Protein AF-A0A959C4T0-F1 (afdb_monomer)

pLDDT: mean 91.96, std 9.19, range [40.38, 98.38]

Foldseek 3Di:
DWDDDPVPPDIDFFDDPQDEQDDQADCCQACNPNHVVHDLVVSQVVSWDQTPVGKIKGWYKFQDLDWAQPVCLVVQNCFVPPDPDARDGPRALHIDTDIFIGDFQLVVQPNSDHLVPAPFLQRQSQKDFAKDFDWFAPDWDQDPVRDIDGDHDTFTQAMAAFPCCLPFQNDPVCSRVQRRDAQLCVVVVCVPRVLSQLAPPNLQCQDPVHNVVVHVLLVLQHAFCQFQHNAGSHAQAQGCLVCPPPPLCPQFPCDCVNLNCQQNVDGRRNRSPFRCQQFKFDQHQGFLQAFCQPVLLPSRRQAARQAHQGDSSIGRTQMASSNQDAADPPPPQAFLLAVLSQLVCCCPPPVRRHDSYYDRGHRSRDPRNHHDSQRPSVLNSSLSSSPSRCVRSNRAHPPDHRPPDPGSCDPSVVSSVVSHSSIRGHPDAFDPDPVRGHHRDHCPDPSVDDPDPPPPPPPPPPPPDDPDPDDPFQKDWDWPPAADAFKIKIKMFGPAWFWKWKWKAFPVRHTDDIQDTGTDGGGIDMTMDTHNPPDFHWMKIFMDGNNHTRDIDIGGHDD

Nearest PDB structures (foldseek):
  2xwx-assembly1_B  TM=6.396E-01  e=2.004E-04  Vibrio cholerae
  6oe6-assembly1_A  TM=6.712E-01  e=7.344E-04  Leptospira interrogans serovar Copenhageni str. Fiocruz L1-130
  8gum-assembly1_A  TM=6.961E-01  e=3.214E-03  Vibrio campbellii ATCC BAA-1116
  3idu-assembly1_A  TM=6.051E-01  e=9.302E-03  Pyrococcus furiosus
  3idu-assembly2_B  TM=5.928E-01  e=1.326E-02  Pyrococcus furiosus

Secondary structure (DSSP, 8-state):
-EE-SSSSS--EES-SS---PPP---HHHHTSTTTT-S-HHHHHHHT-EE-TTS-EEEEEEEE------HHHHTTTT--S--TTPPP--SSTT-EEEEEEEE--HHHHSTT---GGGSSSTT-GGGEEEE-EEEEEEEEEEE-TTS-EEEEEEEEEEEEESSTTHHHHTS-GGGHHHHHHS-GGGTGGGHHHHHHHHHS-GGGGGG-TTTTTTT-GGGTT----SSBTTTB--STTS-GGGGGTT-GGGTTSTT-HHHHTTSSS-STT-GGGGTHHIIIII---SSTTSSBSTTSTT-TTS--B-------TT-SS-EEEETTSPPPPTT-TT--TTHHHHHHHHHHH-TTTTT--S----TTTTSTTSS--TT--HHHHHHHHHHTHHHHHTT---TT--TTTSS-S--HHHHHHHH---S--S-SSPPPSSTT-SPPPPPTTSTTS--------S------SS-SSS-PPPSEEEEEESSSBSSEEEEEEEESS-EEEEEEEEETT--EEEEEEEEEE-SEEEEEEEE-TTSPSEEEEEEEEETTEEEEEEEEEE--

Radius of gyration: 38.74 Å; Cα contacts (8 Å, |Δi|>4): 1160; chains: 1; bounding box: 127×54×65 Å

Mean predicted aligned error: 11.65 Å

Sequence (559 aa):
LEKSTDGGQTFKTVVMNGMVPPNNIGPRSINGAAGLNTTYDALMTNAIMTATDGEMVFCGPSDDPFFVDLGGVFDLGDMPRQNGKAPRDGVACLNVSTIALQIPVSMLQKDGKSADQASSILDPDFVIGVWASASRQQIRTLDPAGSESYSGDWVQISRLGMPLTNEAVIPIGAKDFWNATTPYQDLQNLATFGNYFYNPELALYMDDSQFGAAVPALAPLRIQSKSLGVFDFRNGKDGLYILKGNTALAGTALDDAVFGTLLLPGPGSPRSVDLWPIFHTGVPNLRPYQLATGKNGDPLAAGKPFINNFLPNGGDMLRLNMAVPPTPRNDPNFSPLGIISTAVLGLTDPAYNTTADLQFIPNMDGFPNGRRLEDDVTRIELQAVSGVALAAIGLWYDDYMPGSSSSPVTPALINVLSYDTGIGANDTTFKVAFPYVQTPWSGTGICSGEKKDYTQPEILPPTTTGVTGLNAPEVFAVNFPNPFTDATTLKYRLRSKGQVAIMVFDGNGKYLETIFNETLPEGEYQTAWKAAGLPAGTYYATITLGGSVRQTLRMTKSN

Structure (mmCIF, N/CA/C/O backbone):
data_AF-A0A959C4T0-F1
#
_entry.id   AF-A0A959C4T0-F1
#
loop_
_atom_site.group_PDB
_atom_site.id
_atom_site.type_symbol
_atom_site.label_atom_id
_atom_site.label_alt_id
_atom_site.label_comp_id
_atom_site.label_asym_id
_atom_site.label_entity_id
_atom_site.label_seq_id
_atom_site.pdbx_PDB_ins_code
_atom_site.Cartn_x
_atom_site.Cartn_y
_atom_site.Cartn_z
_atom_site.occupancy
_atom_site.B_iso_or_equiv
_atom_site.auth_seq_id
_atom_site.auth_comp_id
_atom_site.auth_asym_id
_atom_site.auth_atom_id
_atom_site.pdbx_PDB_model_num
ATOM 1 N N . LEU A 1 1 ? -6.016 -11.081 24.723 1.00 90.81 1 LEU A N 1
ATOM 2 C CA . LEU A 1 1 ? -4.987 -11.260 23.677 1.00 90.81 1 LEU A CA 1
ATOM 3 C C . LEU A 1 1 ? -4.310 -12.596 23.908 1.00 90.81 1 LEU A C 1
ATOM 5 O 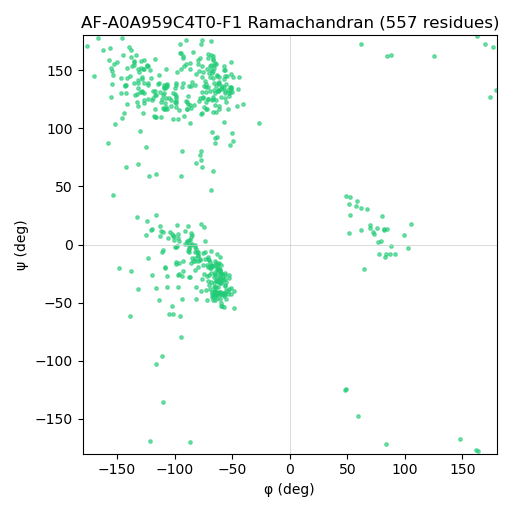O . LEU A 1 1 ? -3.895 -12.869 25.034 1.00 90.81 1 LEU A O 1
ATOM 9 N N . GLU A 1 2 ? -4.215 -13.405 22.864 1.00 93.75 2 GLU A N 1
ATOM 10 C CA . GLU A 1 2 ? -3.513 -14.685 22.883 1.00 93.75 2 GLU A CA 1
ATOM 11 C C . GLU A 1 2 ? -2.409 -14.670 21.831 1.00 93.75 2 GLU A C 1
ATOM 13 O O . GLU A 1 2 ? -2.518 -13.969 20.826 1.00 93.75 2 GLU A O 1
ATOM 18 N N . LYS A 1 3 ? -1.340 -15.419 22.086 1.00 93.44 3 LYS A N 1
ATOM 19 C CA . LYS A 1 3 ? -0.175 -15.523 21.211 1.00 93.44 3 LYS A CA 1
ATOM 20 C C . LYS A 1 3 ? 0.139 -16.989 20.942 1.00 93.44 3 LYS A C 1
ATOM 22 O O . LYS A 1 3 ? 0.053 -17.809 21.855 1.00 93.44 3 LYS A O 1
ATOM 27 N N . SER A 1 4 ? 0.553 -17.283 19.715 1.00 93.38 4 SER A N 1
ATOM 28 C CA . SER A 1 4 ? 1.122 -18.567 19.309 1.00 93.38 4 SER A CA 1
ATOM 29 C C . SER A 1 4 ? 2.471 -18.336 18.630 1.00 93.38 4 SER A C 1
ATOM 31 O O . SER A 1 4 ? 2.620 -17.396 17.852 1.00 93.38 4 SER A O 1
ATOM 33 N N . THR A 1 5 ? 3.447 -19.193 18.924 1.00 91.38 5 THR A N 1
ATOM 34 C CA . THR A 1 5 ? 4.785 -19.186 18.303 1.00 91.38 5 THR A CA 1
ATOM 35 C C . THR A 1 5 ? 5.145 -20.538 17.679 1.00 91.38 5 THR A C 1
ATOM 37 O O . THR A 1 5 ? 6.282 -20.749 17.275 1.00 91.38 5 THR A O 1
ATOM 40 N N . ASP A 1 6 ? 4.192 -21.472 17.612 1.00 90.12 6 ASP A N 1
ATOM 41 C CA . ASP A 1 6 ? 4.363 -22.840 17.101 1.00 90.12 6 ASP A CA 1
ATOM 42 C C . ASP A 1 6 ? 3.524 -23.104 15.838 1.00 90.12 6 ASP A C 1
ATOM 44 O O . ASP A 1 6 ? 3.159 -24.243 15.538 1.00 90.12 6 ASP A O 1
ATOM 48 N N . GLY A 1 7 ? 3.221 -22.033 15.098 1.00 86.19 7 GLY A N 1
ATOM 49 C CA . GLY A 1 7 ? 2.419 -22.084 13.876 1.00 86.19 7 GLY A CA 1
ATOM 50 C C . GLY A 1 7 ? 0.911 -22.156 14.123 1.00 86.19 7 GLY A C 1
ATOM 51 O O . GLY A 1 7 ? 0.190 -22.658 13.267 1.00 86.19 7 GLY A O 1
ATOM 52 N N . GLY A 1 8 ? 0.426 -21.679 15.274 1.00 88.81 8 GLY A N 1
ATOM 53 C CA . GLY A 1 8 ? -0.999 -21.684 15.615 1.00 88.81 8 GLY A CA 1
ATOM 54 C C . GLY A 1 8 ? -1.490 -22.996 16.226 1.00 88.81 8 GLY A C 1
ATOM 55 O O . GLY A 1 8 ? -2.699 -23.198 16.309 1.00 88.81 8 GLY A O 1
ATOM 56 N N . GLN A 1 9 ? -0.592 -23.896 16.644 1.00 90.38 9 GLN A N 1
ATOM 57 C CA . GLN A 1 9 ? -0.982 -25.170 17.258 1.00 90.38 9 GLN A CA 1
ATOM 58 C C . GLN A 1 9 ? -1.421 -24.977 18.708 1.00 90.38 9 GLN A C 1
ATOM 60 O O . GLN A 1 9 ? -2.396 -25.586 19.150 1.00 90.38 9 GLN A O 1
ATOM 65 N N . THR A 1 10 ? -0.724 -24.112 19.445 1.00 94.62 10 THR A N 1
ATOM 66 C CA . THR A 1 10 ? -1.100 -23.734 20.806 1.00 94.62 10 THR A CA 1
ATOM 67 C C . THR A 1 10 ? -1.148 -22.221 20.963 1.00 94.62 10 THR A C 1
ATOM 69 O O . THR A 1 10 ? -0.352 -21.483 20.382 1.00 94.62 10 THR A O 1
ATOM 72 N N . PHE A 1 11 ? -2.107 -21.758 21.765 1.00 95.31 11 PHE A N 1
ATOM 73 C CA . PHE A 1 11 ? -2.295 -20.351 22.094 1.00 95.31 11 PHE A CA 1
ATOM 74 C C . PHE A 1 11 ? -2.142 -20.148 23.599 1.00 95.31 11 PHE A C 1
ATOM 76 O O . PHE A 1 11 ? -2.723 -20.870 24.409 1.00 95.31 11 PHE A O 1
ATOM 83 N N . LYS A 1 12 ? -1.352 -19.143 23.974 1.00 94.62 12 LYS A N 1
ATOM 84 C CA . LYS A 1 12 ? -1.164 -18.694 25.353 1.00 94.62 12 LYS A CA 1
ATOM 85 C C . LYS A 1 12 ? -1.825 -17.335 25.519 1.00 94.62 12 LYS A C 1
ATOM 87 O O . LYS A 1 12 ? -1.523 -16.406 24.771 1.00 94.62 12 LYS A O 1
ATOM 92 N N . THR A 1 13 ? -2.674 -17.178 26.529 1.00 95.75 13 THR A N 1
ATOM 93 C CA . THR A 1 13 ? -3.166 -15.855 26.927 1.00 95.75 13 THR A CA 1
ATOM 94 C C . THR A 1 13 ? -2.009 -14.999 27.443 1.00 95.75 13 THR A C 1
ATOM 96 O O . THR A 1 13 ? -1.355 -15.356 28.420 1.00 95.75 13 THR A O 1
ATOM 99 N N . VAL A 1 14 ? -1.765 -13.864 26.784 1.00 94.81 14 VAL A N 1
ATOM 100 C CA . VAL A 1 14 ? -0.700 -12.905 27.143 1.00 94.81 14 VAL A CA 1
ATOM 101 C C . VAL A 1 14 ? -1.246 -11.612 27.752 1.00 94.81 14 VAL A C 1
ATOM 103 O O . VAL A 1 14 ? -0.526 -10.911 28.456 1.00 94.81 14 VAL A O 1
ATOM 106 N N . VAL A 1 15 ? -2.531 -11.317 27.524 1.00 94.88 15 VAL A N 1
ATOM 107 C CA . VAL A 1 15 ? -3.291 -10.269 28.222 1.00 94.88 15 VAL A CA 1
ATOM 108 C C . VAL A 1 15 ? -4.705 -10.791 28.467 1.00 94.88 15 VAL A C 1
ATOM 110 O O . VAL A 1 15 ? -5.421 -11.108 27.510 1.00 94.88 15 VAL A O 1
ATOM 113 N N . MET A 1 16 ? -5.114 -10.849 29.735 1.00 94.12 16 MET A N 1
ATOM 114 C CA . MET A 1 16 ? -6.459 -11.233 30.175 1.00 94.12 16 MET A CA 1
ATOM 115 C C . MET A 1 16 ? -7.142 -10.031 30.833 1.00 94.12 16 MET A C 1
ATOM 117 O O . MET A 1 16 ? -6.499 -9.324 31.602 1.00 94.12 16 MET A O 1
ATOM 121 N N . ASN A 1 17 ? -8.431 -9.806 30.547 1.00 93.00 17 ASN A N 1
ATOM 122 C CA . ASN A 1 17 ? -9.209 -8.673 31.078 1.00 93.00 17 ASN A CA 1
ATOM 123 C C . ASN A 1 17 ? -8.529 -7.309 30.855 1.00 93.00 17 ASN A C 1
ATOM 125 O O . ASN A 1 17 ? -8.498 -6.464 31.748 1.00 93.00 17 ASN A O 1
ATOM 129 N N . GLY A 1 18 ? -7.942 -7.126 29.669 1.00 92.00 18 GLY A N 1
ATOM 130 C CA . GLY A 1 18 ? -7.203 -5.914 29.345 1.00 92.00 18 GLY A CA 1
ATOM 131 C C . GLY A 1 18 ? -8.085 -4.664 29.350 1.00 92.00 18 GLY A C 1
ATOM 132 O O . GLY A 1 18 ? -9.260 -4.727 28.985 1.00 92.00 18 GLY A O 1
ATOM 133 N N . MET A 1 19 ? -7.519 -3.529 29.763 1.00 94.75 19 MET A N 1
ATOM 134 C CA . MET A 1 19 ? -8.247 -2.266 29.797 1.00 94.75 19 MET A CA 1
ATOM 135 C C . MET A 1 19 ? -8.425 -1.701 28.386 1.00 94.75 19 MET A C 1
ATOM 137 O O . MET A 1 19 ? -7.486 -1.672 27.596 1.00 94.75 19 MET A O 1
ATOM 141 N N . VAL A 1 20 ? -9.632 -1.215 28.105 1.00 96.25 20 VAL A N 1
ATOM 142 C CA . VAL A 1 20 ? -9.983 -0.501 26.875 1.00 96.25 20 VAL A CA 1
ATOM 143 C C . VAL A 1 20 ? -10.544 0.859 27.290 1.00 96.25 20 VAL A C 1
ATOM 145 O O . VAL A 1 20 ? -11.465 0.892 28.115 1.00 96.25 20 VAL A O 1
ATOM 148 N N . PRO A 1 21 ? -10.006 1.988 26.793 1.00 96.62 21 PRO A N 1
ATOM 149 C CA . PRO A 1 21 ? -10.531 3.293 27.151 1.00 96.62 21 PRO A CA 1
ATOM 150 C C . PRO A 1 21 ? -11.942 3.471 26.564 1.00 96.62 21 PRO A C 1
ATOM 152 O O . PRO A 1 21 ? -12.245 2.940 25.493 1.00 96.62 21 PRO A O 1
ATOM 155 N N . PRO A 1 22 ? -12.830 4.214 27.245 1.00 95.44 22 PRO A N 1
ATOM 156 C CA . PRO A 1 22 ? -14.180 4.462 26.751 1.00 95.44 22 PRO A CA 1
ATOM 157 C C . PRO A 1 22 ? -14.152 5.362 25.511 1.00 95.44 22 PRO A C 1
ATOM 159 O O . PRO A 1 22 ? -13.188 6.089 25.285 1.00 95.44 22 PRO A O 1
ATOM 162 N N . ASN A 1 23 ? -15.240 5.395 24.744 1.00 94.94 23 ASN A N 1
ATOM 163 C CA . ASN A 1 23 ? -15.378 6.327 23.621 1.00 94.94 23 ASN A CA 1
ATOM 164 C C . ASN A 1 23 ? -15.221 7.790 24.076 1.00 94.94 23 ASN A C 1
ATOM 166 O O . ASN A 1 23 ? -15.708 8.179 25.144 1.00 94.94 23 ASN A O 1
ATOM 170 N N . ASN A 1 24 ? -14.578 8.623 23.252 1.00 95.25 24 ASN A N 1
ATOM 171 C CA . ASN A 1 24 ? -14.404 10.047 23.537 1.00 95.25 24 ASN A CA 1
ATOM 172 C C . ASN A 1 24 ? -15.701 10.821 23.260 1.00 95.25 24 ASN A C 1
ATOM 174 O O . ASN A 1 24 ? -15.876 11.414 22.203 1.00 95.25 24 ASN A O 1
ATOM 178 N N . ILE A 1 25 ? -16.652 10.781 24.195 1.00 93.19 25 ILE A N 1
ATOM 179 C CA . ILE A 1 25 ? -17.955 11.435 23.999 1.00 93.19 25 ILE A CA 1
ATOM 180 C C . ILE A 1 25 ? -17.829 12.962 24.065 1.00 93.19 25 ILE A C 1
ATOM 182 O O . ILE A 1 25 ? -18.360 13.652 23.202 1.00 93.19 25 ILE A O 1
ATOM 186 N N . GLY A 1 26 ? -17.135 13.496 25.073 1.00 92.31 26 GLY A N 1
ATOM 187 C CA . GLY A 1 26 ? -16.885 14.931 25.189 1.00 92.31 26 GLY A CA 1
ATOM 188 C C . GLY A 1 26 ? -16.443 15.395 26.581 1.00 92.31 26 GLY A C 1
ATOM 189 O O . GLY A 1 26 ? -16.367 14.599 27.524 1.00 92.31 26 GLY A O 1
ATOM 190 N N . PRO A 1 27 ? -16.181 16.705 26.756 1.00 92.19 27 PRO A N 1
ATOM 191 C CA . PRO A 1 27 ? -15.528 17.224 27.956 1.00 92.19 27 PRO A CA 1
ATOM 192 C C . PRO A 1 27 ? -16.284 16.973 29.262 1.00 92.19 27 PRO A C 1
ATOM 194 O O . PRO A 1 27 ? -15.663 16.794 30.302 1.00 92.19 27 PRO A O 1
ATOM 197 N N . ARG A 1 28 ? -17.622 16.916 29.242 1.00 94.19 28 ARG A N 1
ATOM 198 C CA . ARG A 1 28 ? -18.416 16.674 30.462 1.00 94.19 28 ARG A CA 1
ATOM 199 C C . ARG A 1 28 ? -18.254 15.256 31.010 1.00 94.19 28 ARG A C 1
ATOM 201 O O . ARG A 1 28 ? -18.227 15.102 32.226 1.00 94.19 28 ARG A O 1
ATOM 208 N N . SER A 1 29 ? -18.173 14.251 30.137 1.00 94.38 29 SER A N 1
ATOM 209 C CA . SER A 1 29 ? -18.047 12.841 30.529 1.00 94.38 29 SER A CA 1
ATOM 210 C C . SER A 1 29 ? -16.596 12.418 30.746 1.00 94.38 29 SER A C 1
ATOM 212 O O . SER A 1 29 ? -16.350 11.509 31.532 1.00 94.38 29 SER A O 1
ATOM 214 N N . ILE A 1 30 ? -15.638 13.064 30.073 1.00 96.12 30 ILE A N 1
ATOM 215 C CA . ILE A 1 30 ? -14.211 12.737 30.190 1.00 96.12 30 ILE A CA 1
ATOM 216 C C . ILE A 1 30 ? -13.519 13.639 31.218 1.00 96.12 30 ILE A C 1
ATOM 218 O O . ILE A 1 30 ? -13.035 13.154 32.237 1.00 96.12 30 ILE A O 1
ATOM 222 N N . ASN A 1 31 ? -13.505 14.951 30.978 1.00 94.31 31 ASN A N 1
ATOM 223 C CA . ASN A 1 31 ? -12.723 15.910 31.766 1.00 94.31 31 ASN A CA 1
ATOM 224 C C . ASN A 1 31 ? -13.455 16.449 32.997 1.00 94.31 31 ASN A C 1
ATOM 226 O O . ASN A 1 31 ? -12.817 16.861 33.959 1.00 94.31 31 ASN A O 1
ATOM 230 N N . GLY A 1 32 ? -14.784 16.496 32.958 1.00 90.00 32 GLY A N 1
ATOM 231 C CA . GLY A 1 32 ? -15.593 17.082 34.018 1.00 90.00 32 GLY A CA 1
ATOM 232 C C . GLY A 1 32 ? -15.628 16.227 35.283 1.00 90.00 32 GLY A C 1
ATOM 233 O O . GLY A 1 32 ? -15.613 15.000 35.218 1.00 90.00 32 GLY A O 1
ATOM 234 N N . ALA A 1 33 ? -15.799 16.885 36.431 1.00 91.94 33 ALA A N 1
ATOM 235 C CA . ALA A 1 33 ? -15.965 16.231 37.733 1.00 91.94 33 ALA A CA 1
ATOM 236 C C . ALA A 1 33 ? -17.217 15.335 37.829 1.00 91.94 33 ALA A C 1
ATOM 238 O O . ALA A 1 33 ? -17.286 14.462 38.685 1.00 91.94 33 ALA A O 1
ATOM 239 N N . ALA A 1 34 ? -18.211 15.551 36.958 1.00 93.00 34 ALA A N 1
ATOM 240 C CA . ALA A 1 34 ? -19.380 14.676 36.835 1.00 93.00 34 ALA A CA 1
ATOM 241 C C . ALA A 1 34 ? -19.100 13.398 36.018 1.00 93.00 34 ALA A C 1
ATOM 243 O O . ALA A 1 34 ? -19.930 12.493 36.007 1.00 93.00 34 ALA A O 1
ATOM 244 N N . GLY A 1 35 ? -17.980 13.359 35.293 1.00 94.00 35 GLY A N 1
ATOM 245 C CA . GLY A 1 35 ? -17.531 12.239 34.476 1.00 94.00 35 GLY A CA 1
ATOM 246 C C . GLY A 1 35 ? -16.304 11.560 35.080 1.00 94.00 35 GLY A C 1
ATOM 247 O O . GLY A 1 35 ? -16.241 11.326 36.284 1.00 94.00 35 GLY A O 1
ATOM 248 N N . LEU A 1 36 ? -15.318 11.250 34.237 1.00 96.00 36 LEU A N 1
ATOM 249 C CA . LEU A 1 36 ? -14.087 10.556 34.638 1.00 96.00 36 LEU A CA 1
ATOM 250 C C . LEU A 1 36 ? -13.015 11.477 35.241 1.00 96.00 36 LEU A C 1
ATOM 252 O O . LEU A 1 36 ? -12.002 10.980 35.727 1.00 96.00 36 LEU A O 1
ATOM 256 N N . ASN A 1 37 ? -13.231 12.797 35.217 1.00 96.69 37 ASN A N 1
ATOM 257 C CA . ASN A 1 37 ? -12.348 13.812 35.793 1.00 96.69 37 ASN A CA 1
ATOM 258 C C . ASN A 1 37 ? -10.861 13.648 35.395 1.00 96.69 37 ASN A C 1
ATOM 260 O O . ASN A 1 37 ? -9.965 13.766 36.231 1.00 96.69 37 ASN A O 1
ATOM 264 N N . THR A 1 38 ? -10.598 13.330 34.122 1.00 97.00 38 THR A N 1
ATOM 265 C CA . THR A 1 38 ? -9.250 13.071 33.581 1.00 97.00 38 THR A CA 1
ATOM 266 C C . THR A 1 38 ? -9.119 13.548 32.126 1.00 97.00 38 THR A C 1
ATOM 268 O O . THR A 1 38 ? -10.077 14.051 31.542 1.00 97.00 38 THR A O 1
ATOM 271 N N . THR A 1 39 ? -7.942 13.435 31.509 1.00 96.62 39 THR A N 1
ATOM 272 C CA . THR A 1 39 ? -7.768 13.690 30.068 1.00 96.62 39 THR A CA 1
ATOM 273 C C . THR A 1 39 ? -7.934 12.409 29.260 1.00 96.62 39 THR A C 1
ATOM 275 O O . THR A 1 39 ? -7.688 11.308 29.756 1.00 96.62 39 THR A O 1
ATOM 278 N N . TYR A 1 40 ? -8.331 12.538 27.990 1.00 96.31 40 TYR A N 1
ATOM 279 C CA . TYR A 1 40 ? -8.415 11.366 27.121 1.00 96.31 40 TYR A CA 1
ATOM 280 C C . TYR A 1 40 ? -7.034 10.734 26.885 1.00 96.31 40 TYR A C 1
ATOM 282 O O . TYR A 1 40 ? -6.902 9.514 26.898 1.00 96.31 40 TYR A O 1
ATOM 290 N N . ASP A 1 41 ? -5.985 11.553 26.776 1.00 96.19 41 ASP A N 1
ATOM 291 C CA . ASP A 1 41 ? -4.604 11.064 26.709 1.00 96.19 41 ASP A CA 1
ATOM 292 C C . ASP A 1 41 ? -4.217 10.208 27.915 1.00 96.19 41 ASP A C 1
ATOM 294 O O . ASP A 1 41 ? -3.580 9.169 27.747 1.00 96.19 41 ASP A O 1
ATOM 298 N N . ALA A 1 42 ? -4.617 10.599 29.128 1.00 97.12 42 ALA A N 1
ATOM 299 C CA . ALA A 1 42 ? -4.370 9.794 30.318 1.00 97.12 42 ALA A CA 1
ATOM 300 C C . ALA A 1 42 ? -5.131 8.459 30.271 1.00 97.12 42 ALA A C 1
ATOM 302 O O . ALA A 1 42 ? -4.560 7.429 30.616 1.00 97.12 42 ALA A O 1
ATOM 303 N N . LEU A 1 43 ? -6.386 8.444 29.798 1.00 97.62 43 LEU A N 1
ATOM 304 C CA . LEU A 1 43 ? -7.149 7.200 29.605 1.00 97.62 43 LEU A CA 1
ATOM 305 C C . LEU A 1 43 ? -6.461 6.262 28.608 1.00 97.62 43 LEU A C 1
ATOM 307 O O . LEU A 1 43 ? -6.301 5.077 28.890 1.00 97.62 43 LEU A O 1
ATOM 311 N N . MET A 1 44 ? -6.027 6.803 27.470 1.00 97.50 44 MET A N 1
ATOM 312 C CA . MET A 1 44 ? -5.319 6.057 26.432 1.00 97.50 44 MET A CA 1
ATOM 313 C C . MET A 1 44 ? -3.975 5.518 26.938 1.00 97.50 44 MET A C 1
ATOM 315 O O . MET A 1 44 ? -3.661 4.356 26.709 1.00 97.50 44 MET A O 1
ATOM 319 N N . THR A 1 45 ? -3.217 6.331 27.679 1.00 97.00 45 THR A N 1
ATOM 320 C CA . THR A 1 45 ? -1.911 5.955 28.246 1.00 97.00 45 THR A CA 1
ATOM 321 C C . THR A 1 45 ? -2.058 4.871 29.307 1.00 97.00 45 THR A C 1
ATOM 323 O O . THR A 1 45 ? -1.329 3.886 29.287 1.00 97.00 45 THR A O 1
ATOM 326 N N . ASN A 1 46 ? -3.037 5.005 30.205 1.00 96.81 46 ASN A N 1
ATOM 327 C CA . ASN A 1 46 ? -3.295 4.006 31.238 1.00 96.81 46 ASN A CA 1
ATOM 328 C C . ASN A 1 46 ? -3.749 2.665 30.639 1.00 96.81 46 ASN A C 1
ATOM 330 O O . ASN A 1 46 ? -3.564 1.633 31.275 1.00 96.81 46 ASN A O 1
ATOM 334 N N . ALA A 1 47 ? -4.355 2.673 29.443 1.00 97.38 47 ALA A N 1
ATOM 335 C CA . ALA A 1 47 ? -4.793 1.470 28.734 1.00 97.38 47 ALA A CA 1
ATOM 336 C C . ALA A 1 47 ? -3.659 0.730 28.003 1.00 97.38 47 ALA A C 1
ATOM 338 O O . ALA A 1 47 ? -3.885 -0.365 27.489 1.00 97.38 47 ALA A O 1
ATOM 339 N N . ILE A 1 48 ? -2.447 1.293 27.965 1.00 97.88 48 ILE A N 1
ATOM 340 C CA . ILE A 1 48 ? -1.261 0.583 27.482 1.00 97.88 48 ILE A CA 1
ATOM 341 C C . ILE A 1 48 ? -0.882 -0.476 28.516 1.00 97.88 48 ILE A C 1
ATOM 343 O O . ILE A 1 48 ? -0.664 -0.180 29.689 1.00 97.88 48 ILE A O 1
ATOM 347 N N . MET A 1 49 ? -0.782 -1.722 28.068 1.00 96.94 49 MET A N 1
ATOM 348 C CA . MET A 1 49 ? -0.464 -2.868 28.911 1.00 96.94 49 MET A CA 1
ATOM 349 C C . MET A 1 49 ? 0.806 -3.553 28.430 1.00 96.94 49 MET A C 1
ATOM 351 O O . MET A 1 49 ? 1.024 -3.700 27.230 1.00 96.94 49 MET A O 1
ATOM 355 N N . THR A 1 50 ? 1.610 -4.037 29.372 1.00 96.69 50 THR A N 1
ATOM 356 C CA . THR A 1 50 ? 2.705 -4.965 29.081 1.00 96.69 50 THR A CA 1
ATOM 357 C C . THR A 1 50 ? 2.170 -6.394 29.139 1.00 96.69 50 THR A C 1
ATOM 359 O O . THR A 1 50 ? 1.631 -6.825 30.159 1.00 96.69 50 THR A O 1
ATOM 362 N N . ALA A 1 51 ? 2.290 -7.116 28.031 1.00 94.62 51 ALA A N 1
ATOM 363 C CA . ALA A 1 51 ? 1.971 -8.531 27.927 1.00 94.62 51 ALA A CA 1
ATOM 364 C C . ALA A 1 51 ? 2.933 -9.380 28.775 1.00 94.62 51 ALA A C 1
ATOM 366 O O . ALA A 1 51 ? 4.024 -8.934 29.136 1.00 94.62 51 ALA A O 1
ATOM 367 N N . THR A 1 52 ? 2.555 -10.628 29.077 1.00 91.88 52 THR A N 1
ATOM 368 C CA . THR A 1 52 ? 3.361 -11.513 29.945 1.00 91.88 52 THR A CA 1
ATOM 369 C C . THR A 1 52 ? 4.793 -11.735 29.465 1.00 91.88 52 THR A C 1
ATOM 371 O O . THR A 1 52 ? 5.649 -12.065 30.282 1.00 91.88 52 THR A O 1
ATOM 374 N N . ASP A 1 53 ? 5.046 -11.581 28.164 1.00 89.00 53 ASP A N 1
ATOM 375 C CA . ASP A 1 53 ? 6.345 -11.858 27.555 1.00 89.00 53 ASP A CA 1
ATOM 376 C C . ASP A 1 53 ? 7.110 -10.562 27.200 1.00 89.00 53 ASP A C 1
ATOM 378 O O . ASP A 1 53 ? 8.215 -10.628 26.665 1.00 89.00 53 ASP A O 1
ATOM 382 N N . GLY A 1 54 ? 6.579 -9.389 27.577 1.00 91.75 54 GLY A N 1
ATOM 383 C CA . GLY A 1 54 ? 7.257 -8.090 27.491 1.00 91.75 54 GLY A CA 1
ATOM 384 C C . GLY A 1 54 ? 6.831 -7.188 26.327 1.00 91.75 54 GLY A C 1
ATOM 385 O O . GLY A 1 54 ? 7.307 -6.058 26.242 1.00 91.75 54 GLY A O 1
ATOM 386 N N . GLU A 1 55 ? 5.936 -7.636 25.446 1.00 95.31 55 GLU A N 1
ATOM 387 C CA . GLU A 1 55 ? 5.348 -6.792 24.399 1.00 95.31 55 GLU A CA 1
ATOM 388 C C . GLU A 1 55 ? 4.464 -5.697 25.010 1.00 95.31 55 GLU A C 1
ATOM 390 O O . GLU A 1 55 ? 3.832 -5.911 26.045 1.00 95.31 55 GLU A O 1
ATOM 395 N N . MET A 1 56 ? 4.357 -4.536 24.361 1.00 97.50 56 MET A N 1
ATOM 396 C CA . MET A 1 56 ? 3.350 -3.538 24.737 1.00 97.50 56 MET A CA 1
ATOM 397 C C . MET A 1 56 ? 2.139 -3.620 23.818 1.00 97.50 56 MET A C 1
ATOM 399 O O . MET A 1 56 ? 2.262 -3.800 22.607 1.00 97.50 56 MET A O 1
ATOM 403 N N . VAL A 1 57 ? 0.959 -3.494 24.413 1.00 97.56 57 VAL A N 1
ATOM 404 C CA . VAL A 1 57 ? -0.331 -3.667 23.753 1.00 97.56 57 VAL A CA 1
ATOM 405 C C . VAL A 1 57 ? -1.219 -2.489 24.103 1.00 97.56 57 VAL A C 1
ATOM 407 O O . VAL A 1 57 ? -1.334 -2.110 25.268 1.00 97.56 57 VAL A O 1
ATOM 410 N N . PHE A 1 58 ? -1.887 -1.941 23.098 1.00 98.06 58 PHE A N 1
ATOM 411 C CA . PHE A 1 58 ? -2.984 -1.002 23.273 1.00 98.06 58 PHE A CA 1
ATOM 412 C C . PHE A 1 58 ? -4.184 -1.494 22.468 1.00 98.06 58 PHE A C 1
ATOM 414 O O . PHE A 1 58 ? -4.048 -1.805 21.286 1.00 98.06 58 PHE A O 1
ATOM 421 N N . CYS A 1 59 ? -5.351 -1.535 23.108 1.00 97.44 59 CYS A N 1
ATOM 422 C CA . CYS A 1 59 ? -6.623 -1.795 22.447 1.00 97.44 59 CYS A CA 1
ATOM 423 C C . CYS A 1 59 ? -7.599 -0.676 22.805 1.00 97.44 59 CYS A C 1
ATOM 425 O O . CYS A 1 59 ? -7.884 -0.467 23.984 1.00 97.44 59 CYS A O 1
ATOM 427 N N . GLY A 1 60 ? -8.135 0.028 21.813 1.00 97.12 60 GLY A N 1
ATOM 428 C CA . GLY A 1 60 ? -9.090 1.101 22.065 1.00 97.12 60 GLY A CA 1
ATOM 429 C C . GLY A 1 60 ? -9.416 1.950 20.849 1.00 97.12 60 GLY A C 1
ATOM 430 O O . GLY A 1 60 ? -8.800 1.781 19.798 1.00 97.12 60 GLY A O 1
ATOM 431 N N . PRO A 1 61 ? -10.394 2.856 20.979 1.00 97.31 61 PRO A N 1
ATOM 432 C CA . PRO A 1 61 ? -10.670 3.844 19.950 1.00 97.31 61 PRO A CA 1
ATOM 433 C C . PRO A 1 61 ? -9.463 4.769 19.736 1.00 97.31 61 PRO A C 1
ATOM 435 O O . PRO A 1 61 ? -8.825 5.218 20.693 1.00 97.31 61 PRO A O 1
ATOM 438 N N . SER A 1 62 ? -9.185 5.075 18.478 1.00 97.62 62 SER A N 1
ATOM 439 C CA . SER A 1 62 ? -8.235 6.096 18.035 1.00 97.62 62 SER A CA 1
ATOM 440 C C . SER A 1 62 ? -8.818 6.848 16.846 1.00 97.62 62 SER A C 1
ATOM 442 O O . SER A 1 62 ? -9.834 6.433 16.289 1.00 97.62 62 SER A O 1
ATOM 444 N N . ASP A 1 63 ? -8.162 7.932 16.462 1.00 96.50 63 ASP A N 1
ATOM 445 C CA . ASP A 1 63 ? -8.290 8.476 15.111 1.00 96.50 63 ASP A CA 1
ATOM 446 C C . ASP A 1 63 ? -7.911 7.411 14.056 1.00 96.50 63 ASP A C 1
ATOM 448 O O . ASP A 1 63 ? -7.117 6.506 14.365 1.00 96.50 63 ASP A O 1
ATOM 452 N N . ASP A 1 64 ? -8.506 7.478 12.861 1.00 96.44 64 ASP A N 1
ATOM 453 C CA . ASP A 1 64 ? -8.127 6.630 11.725 1.00 96.44 64 ASP A CA 1
ATOM 454 C C . ASP A 1 64 ? -6.764 7.089 11.185 1.00 96.44 64 ASP A C 1
ATOM 456 O O . ASP A 1 64 ? -6.644 8.214 10.721 1.00 96.44 64 ASP A O 1
ATOM 460 N N . PRO A 1 65 ? -5.706 6.260 11.242 1.00 95.50 65 PRO A N 1
ATOM 461 C CA . PRO A 1 65 ? -4.392 6.679 10.769 1.00 95.50 65 PRO A CA 1
ATOM 462 C C . PRO A 1 65 ? -4.276 6.696 9.239 1.00 95.50 65 PRO A C 1
ATOM 464 O O . PRO A 1 65 ? -3.213 7.044 8.719 1.00 95.50 65 PRO A O 1
ATOM 467 N N . PHE A 1 66 ? -5.289 6.208 8.519 1.00 95.31 66 PHE A N 1
ATOM 468 C CA . PHE A 1 66 ? -5.295 6.175 7.067 1.00 95.31 66 PHE A CA 1
ATOM 469 C C . PHE A 1 66 ? -5.825 7.485 6.485 1.00 95.31 66 PHE A C 1
ATOM 471 O O . PHE A 1 66 ? -6.581 8.191 7.131 1.00 95.31 66 PHE A O 1
ATOM 478 N N . PHE A 1 67 ? -5.445 7.796 5.247 1.00 95.75 67 PHE A N 1
ATOM 479 C CA . PHE A 1 67 ? -5.877 9.005 4.552 1.00 95.75 67 PHE A CA 1
ATOM 480 C C . PHE A 1 67 ? -6.014 8.716 3.065 1.00 95.75 67 PHE A C 1
ATOM 482 O O . PHE A 1 67 ? -5.129 8.121 2.444 1.00 95.75 67 PHE A O 1
ATOM 489 N N . VAL A 1 68 ? -7.152 9.093 2.487 1.00 95.81 68 VAL A N 1
ATOM 490 C CA . VAL A 1 68 ? -7.434 8.882 1.060 1.00 95.81 68 VAL A CA 1
ATOM 491 C C . VAL A 1 68 ? -8.701 9.628 0.656 1.00 95.81 68 VAL A C 1
ATOM 493 O O . VAL A 1 68 ? -9.677 9.673 1.407 1.00 95.81 68 VAL A O 1
ATOM 496 N N . ASP A 1 69 ? -8.754 10.150 -0.571 1.00 96.31 69 ASP A N 1
ATOM 497 C CA . ASP A 1 69 ? -10.018 10.623 -1.144 1.00 96.31 69 ASP A CA 1
ATOM 498 C C . ASP A 1 69 ? -10.879 9.459 -1.639 1.00 96.31 69 ASP A C 1
ATOM 500 O O . ASP A 1 69 ? -10.972 9.204 -2.838 1.00 96.31 69 ASP A O 1
ATOM 504 N N . LEU A 1 70 ? -11.540 8.752 -0.712 1.00 94.00 70 LEU A N 1
ATOM 505 C CA . LEU A 1 70 ? -12.420 7.618 -1.034 1.00 94.00 70 LEU A CA 1
ATOM 506 C C . LEU A 1 70 ? -13.449 7.973 -2.106 1.00 94.00 70 LEU A C 1
ATOM 508 O O . LEU A 1 70 ? -13.713 7.191 -3.017 1.00 94.00 70 LEU A O 1
ATOM 512 N N . GLY A 1 71 ? -14.044 9.160 -2.009 1.00 92.56 71 GLY A N 1
ATOM 513 C CA . GLY A 1 71 ? -15.034 9.571 -2.986 1.00 92.56 71 GLY A CA 1
ATOM 514 C C . GLY A 1 71 ? -14.422 9.810 -4.367 1.00 92.56 71 GLY A C 1
ATOM 515 O O . GLY A 1 71 ? -15.172 9.790 -5.327 1.00 92.56 71 GLY A O 1
ATOM 516 N N . GLY A 1 72 ? -13.128 10.126 -4.472 1.00 93.75 72 GLY A N 1
ATOM 517 C CA . GLY A 1 72 ? -12.412 10.324 -5.732 1.00 93.75 72 GLY A CA 1
ATOM 518 C C . GLY A 1 72 ? -12.011 8.980 -6.311 1.00 93.75 72 GLY A C 1
ATOM 519 O O . GLY A 1 72 ? -12.325 8.694 -7.461 1.00 93.75 72 GLY A O 1
ATOM 520 N N . VAL A 1 73 ? -11.442 8.107 -5.469 1.00 92.31 73 VAL A N 1
ATOM 521 C CA . VAL A 1 73 ? -11.145 6.705 -5.806 1.00 92.31 73 VAL A CA 1
ATOM 522 C C . VAL A 1 73 ? -12.368 6.041 -6.442 1.00 92.31 73 VAL A C 1
ATOM 524 O O . VAL A 1 73 ? -12.284 5.510 -7.548 1.00 92.31 73 VAL A O 1
ATOM 527 N N . PHE A 1 74 ? -13.515 6.085 -5.758 1.00 89.31 74 PHE A N 1
ATOM 528 C CA . PHE A 1 74 ? -14.718 5.359 -6.171 1.00 89.31 74 PHE A CA 1
ATOM 529 C C . PHE A 1 74 ? -15.622 6.135 -7.141 1.00 89.31 74 PHE A C 1
ATOM 531 O O . PHE A 1 74 ? -16.562 5.553 -7.678 1.00 89.31 74 PHE A O 1
ATOM 538 N N . ASP A 1 75 ? -15.315 7.403 -7.433 1.00 91.56 75 ASP A N 1
ATOM 539 C CA . ASP A 1 75 ? -15.899 8.172 -8.543 1.00 91.56 75 ASP A CA 1
ATOM 540 C C . ASP A 1 75 ? -14.975 8.076 -9.766 1.00 91.56 75 ASP A C 1
ATOM 542 O O . ASP A 1 75 ? -14.432 9.063 -10.251 1.00 91.56 75 ASP A O 1
ATOM 546 N N . LEU A 1 76 ? -14.751 6.836 -10.223 1.00 89.94 76 LEU A N 1
ATOM 547 C CA . LEU A 1 76 ? -13.942 6.493 -11.400 1.00 89.94 76 LEU A CA 1
ATOM 548 C C . LEU A 1 76 ? -12.479 6.981 -11.329 1.00 89.94 76 LEU A C 1
ATOM 550 O O . LEU A 1 76 ? -11.905 7.377 -12.337 1.00 89.94 76 LEU A O 1
ATOM 554 N N . GLY A 1 77 ? -11.850 6.941 -10.153 1.00 90.94 77 GLY A N 1
ATOM 555 C CA . GLY A 1 77 ? -10.448 7.339 -10.001 1.00 90.94 77 GLY A CA 1
ATOM 556 C C . GLY A 1 77 ? -10.198 8.833 -10.235 1.00 90.94 77 GLY A C 1
ATOM 557 O O . GLY A 1 77 ? -9.118 9.193 -10.699 1.00 90.94 77 GLY A O 1
ATOM 558 N N . ASP A 1 78 ? -11.175 9.691 -9.924 1.00 94.12 78 ASP A N 1
ATOM 559 C CA . ASP A 1 78 ? -11.107 11.161 -9.945 1.00 94.12 78 ASP A CA 1
ATOM 560 C C . ASP A 1 78 ? -10.144 11.695 -8.863 1.00 94.12 78 ASP A C 1
ATOM 562 O O . ASP A 1 78 ? -10.540 12.350 -7.900 1.00 94.12 78 ASP A O 1
ATOM 566 N N . MET A 1 79 ? -8.863 11.349 -8.984 1.00 93.75 79 MET A N 1
ATOM 567 C CA . MET A 1 79 ? -7.781 11.729 -8.080 1.00 93.75 79 MET A CA 1
ATOM 568 C C . MET A 1 79 ? -6.597 12.241 -8.911 1.00 93.75 79 MET A C 1
ATOM 570 O O . MET A 1 79 ? -6.095 11.497 -9.747 1.00 93.75 79 MET A O 1
ATOM 574 N N . PRO A 1 80 ? -6.168 13.500 -8.742 1.00 94.81 80 PRO A N 1
ATOM 575 C CA . PRO A 1 80 ? -6.846 14.516 -7.951 1.00 94.81 80 PRO A CA 1
ATOM 576 C C . PRO A 1 80 ? -8.198 14.877 -8.584 1.00 94.81 80 PRO A C 1
ATOM 578 O O . PRO A 1 80 ? -8.393 14.754 -9.797 1.00 94.81 80 PRO A O 1
ATOM 581 N N . ARG A 1 81 ? -9.125 15.354 -7.752 1.00 95.00 81 ARG A N 1
ATOM 582 C CA . ARG A 1 81 ? -10.471 15.757 -8.170 1.00 95.00 81 ARG A CA 1
ATOM 583 C C . ARG A 1 81 ? -10.445 16.760 -9.325 1.00 95.00 81 ARG A C 1
ATOM 585 O O . ARG A 1 81 ? -9.767 17.785 -9.262 1.00 95.00 81 ARG A O 1
ATOM 592 N N . GLN A 1 82 ? -11.218 16.489 -10.369 1.00 91.69 82 GLN A N 1
ATOM 593 C CA . GLN A 1 82 ? -11.329 17.339 -11.551 1.00 91.69 82 GLN A CA 1
ATOM 594 C C . GLN A 1 82 ? -12.451 18.389 -11.407 1.00 91.69 82 GLN A C 1
ATOM 596 O O . GLN A 1 82 ? -13.216 18.422 -10.439 1.00 91.69 82 GLN A O 1
ATOM 601 N N . ASN A 1 83 ? -12.580 19.270 -12.406 1.00 91.56 83 ASN A N 1
ATOM 602 C CA . ASN A 1 83 ? -13.674 20.251 -12.525 1.00 91.56 83 ASN A CA 1
ATOM 603 C C . ASN A 1 83 ? -13.810 21.219 -11.332 1.00 91.56 83 ASN A C 1
ATOM 605 O O . ASN A 1 83 ? -14.915 21.630 -10.976 1.00 91.56 83 ASN A O 1
ATOM 609 N N . GLY A 1 84 ? -12.687 21.586 -10.707 1.00 86.81 84 GLY A N 1
ATOM 610 C CA . GLY A 1 84 ? -12.652 22.544 -9.598 1.00 86.81 84 GLY A CA 1
ATOM 611 C C . GLY A 1 84 ? -13.184 22.003 -8.268 1.00 86.81 84 GLY A C 1
ATOM 612 O O . GLY A 1 84 ? -13.353 22.779 -7.328 1.00 86.81 84 GLY A O 1
ATOM 613 N N . LYS A 1 85 ? -13.449 20.694 -8.166 1.00 91.56 85 LYS A N 1
ATOM 614 C CA . LYS A 1 85 ? -13.727 20.040 -6.885 1.00 91.56 85 LYS A CA 1
ATOM 615 C C . LYS A 1 85 ? -12.425 19.929 -6.087 1.00 91.56 85 LYS A C 1
ATOM 617 O O . LYS A 1 85 ? -11.384 19.598 -6.642 1.00 91.56 85 LYS A O 1
ATOM 622 N N . ALA A 1 86 ? -12.490 20.194 -4.787 1.00 94.06 86 ALA A N 1
ATOM 623 C CA . ALA A 1 86 ? -11.355 19.974 -3.899 1.00 94.06 86 ALA A CA 1
ATOM 624 C C . ALA A 1 86 ? -11.290 18.492 -3.487 1.00 94.06 86 ALA A C 1
ATOM 626 O O . ALA A 1 86 ? -12.342 17.926 -3.165 1.00 94.06 86 ALA A O 1
ATOM 627 N N . PRO A 1 87 ? -10.094 17.876 -3.464 1.00 95.06 87 PRO A N 1
ATOM 628 C CA . PRO A 1 87 ? -9.883 16.594 -2.807 1.00 95.06 87 PRO A CA 1
ATOM 629 C C . PRO A 1 87 ? -10.330 16.645 -1.348 1.00 95.06 87 PRO A C 1
ATOM 631 O O . PRO A 1 87 ? -10.196 17.675 -0.679 1.00 95.06 87 PRO A O 1
ATOM 634 N N . ARG A 1 88 ? -10.867 15.534 -0.851 1.00 93.50 88 ARG A N 1
ATOM 635 C CA . ARG A 1 88 ? -11.286 15.406 0.546 1.00 93.50 88 ARG A CA 1
ATOM 636 C C . ARG A 1 88 ? -10.789 14.089 1.103 1.00 93.50 88 ARG A C 1
ATOM 638 O O . ARG A 1 88 ? -11.129 13.055 0.552 1.00 93.50 88 ARG A O 1
ATOM 645 N N . ASP A 1 89 ? -10.118 14.126 2.246 1.00 94.75 89 ASP A N 1
ATOM 646 C CA . ASP A 1 89 ? -9.869 12.913 3.014 1.00 94.75 89 ASP A CA 1
ATOM 647 C C . ASP A 1 89 ? -11.207 12.317 3.494 1.00 94.75 89 ASP A C 1
ATOM 649 O O . ASP A 1 89 ? -11.977 12.938 4.237 1.00 94.75 89 ASP A O 1
ATOM 653 N N . GLY A 1 90 ? -11.530 11.138 2.967 1.00 94.25 90 GLY A N 1
ATOM 654 C CA . GLY A 1 90 ? -12.785 10.438 3.202 1.00 94.25 90 GLY A CA 1
ATOM 655 C C . GLY A 1 90 ? -12.866 9.774 4.572 1.00 94.25 90 GLY A C 1
ATOM 656 O O . GLY A 1 90 ? -13.979 9.464 5.003 1.00 94.25 90 GLY A O 1
ATOM 657 N N . VAL A 1 91 ? -11.724 9.577 5.235 1.00 94.38 91 VAL A N 1
ATOM 658 C CA . VAL A 1 91 ? -11.623 8.964 6.567 1.00 94.38 91 VAL A CA 1
ATOM 659 C C . VAL A 1 91 ? -11.196 9.948 7.656 1.00 94.38 91 VAL A C 1
ATOM 661 O O . VAL A 1 91 ? -11.328 9.629 8.834 1.00 94.38 91 VAL A O 1
ATOM 664 N N . ALA A 1 92 ? -10.835 11.177 7.283 1.00 94.88 92 ALA A N 1
ATOM 665 C CA . ALA A 1 92 ? -10.679 12.276 8.229 1.00 94.88 92 ALA A CA 1
ATOM 666 C C . ALA A 1 92 ? -11.887 12.413 9.166 1.00 94.88 92 ALA A C 1
ATOM 668 O O . ALA A 1 92 ? -13.049 12.255 8.760 1.00 94.88 92 ALA A O 1
ATOM 669 N N . CYS A 1 93 ? -11.616 12.792 10.413 1.00 93.56 93 CYS A N 1
ATOM 670 C CA . CYS A 1 93 ? -12.593 12.933 11.483 1.00 93.56 93 CYS A CA 1
ATOM 671 C C . CYS A 1 93 ? -13.329 11.633 11.864 1.00 93.56 93 CYS A C 1
ATOM 673 O O . CYS A 1 93 ? -14.333 11.695 12.586 1.00 93.56 93 CYS A O 1
ATOM 675 N N . LEU A 1 94 ? -12.870 10.460 11.411 1.00 94.94 94 LEU A N 1
ATOM 676 C CA . LEU A 1 94 ? -13.424 9.171 11.817 1.00 94.94 94 LEU A CA 1
ATOM 677 C C . LEU A 1 94 ? -12.588 8.540 12.929 1.00 94.94 94 LEU A C 1
ATOM 679 O O . LEU A 1 94 ? -11.380 8.713 13.024 1.00 94.94 94 LEU A O 1
ATOM 683 N N . ASN A 1 95 ? -13.271 7.791 13.791 1.00 95.88 95 ASN A N 1
ATOM 684 C CA . ASN A 1 95 ? -12.625 6.993 14.821 1.00 95.88 95 ASN A CA 1
ATOM 685 C C . ASN A 1 95 ? -12.686 5.519 14.438 1.00 95.88 95 ASN A C 1
ATOM 687 O O . ASN A 1 95 ? -13.745 5.022 14.045 1.00 95.88 95 ASN A O 1
ATOM 691 N N . VAL A 1 96 ? -11.588 4.804 14.658 1.00 96.50 96 VAL A N 1
ATOM 692 C CA . VAL A 1 96 ? -11.480 3.357 14.449 1.00 96.50 96 VAL A CA 1
ATOM 693 C C . VAL A 1 96 ? -11.191 2.636 15.758 1.00 96.50 96 VAL A C 1
ATOM 695 O O . VAL A 1 96 ? -10.727 3.226 16.732 1.00 96.50 96 VAL A O 1
ATOM 698 N N . SER A 1 97 ? -11.483 1.336 15.794 1.00 96.12 97 SER A N 1
ATOM 699 C CA . SER A 1 97 ? -11.014 0.463 16.872 1.00 96.12 97 SER A CA 1
ATOM 700 C C . SER A 1 97 ? -9.617 -0.039 16.535 1.00 96.12 97 SER A C 1
ATOM 702 O O . SER A 1 97 ? -9.444 -0.764 15.559 1.00 96.12 97 SER A O 1
ATOM 704 N N . THR A 1 98 ? -8.641 0.314 17.362 1.00 96.62 98 THR A N 1
ATOM 705 C CA . THR A 1 98 ? -7.233 0.005 17.121 1.00 96.62 98 THR A CA 1
ATOM 706 C C . THR A 1 98 ? -6.743 -1.085 18.055 1.00 96.62 98 THR A C 1
ATOM 708 O O . THR A 1 98 ? -6.990 -1.046 19.261 1.00 96.62 98 THR A O 1
ATOM 711 N N . ILE A 1 99 ? -5.998 -2.032 17.485 1.00 95.44 99 ILE A N 1
ATOM 712 C CA . ILE A 1 99 ? -5.087 -2.920 18.204 1.00 95.44 99 ILE A CA 1
ATOM 713 C C . ILE A 1 99 ? -3.677 -2.524 17.771 1.00 95.44 99 ILE A C 1
ATOM 715 O O . ILE A 1 99 ? -3.294 -2.751 16.626 1.00 95.44 99 ILE A O 1
ATOM 719 N N . ALA A 1 100 ? -2.911 -1.926 18.677 1.00 97.25 100 ALA A N 1
ATOM 720 C CA . ALA A 1 100 ? -1.510 -1.599 18.453 1.00 97.25 100 ALA A CA 1
ATOM 721 C C . ALA A 1 100 ? -0.627 -2.542 19.272 1.00 97.25 100 ALA A C 1
ATOM 723 O O . ALA A 1 100 ? -0.916 -2.821 20.439 1.00 97.25 100 ALA A O 1
ATOM 724 N N . LEU A 1 101 ? 0.453 -3.018 18.653 1.00 96.56 101 LEU A N 1
ATOM 725 C CA . LEU A 1 101 ? 1.418 -3.937 19.248 1.00 96.56 101 LEU A CA 1
ATOM 726 C C . LEU A 1 101 ? 2.826 -3.367 19.072 1.00 96.56 101 LEU A C 1
ATOM 728 O O . LEU A 1 101 ? 3.204 -2.978 17.970 1.00 96.56 101 LEU A O 1
ATOM 732 N N . GLN A 1 102 ? 3.607 -3.347 20.147 1.00 96.88 102 GLN A N 1
ATOM 733 C CA . GLN A 1 102 ? 5.041 -3.086 20.101 1.00 96.88 102 GLN A CA 1
ATOM 734 C C . GLN A 1 102 ? 5.774 -4.331 20.578 1.00 96.88 102 GLN A C 1
ATOM 736 O O . GLN A 1 102 ? 5.734 -4.688 21.757 1.00 96.88 102 GLN A O 1
ATOM 741 N N . ILE A 1 103 ? 6.430 -4.993 19.629 1.00 95.75 103 ILE A N 1
ATOM 742 C CA . ILE A 1 103 ? 7.066 -6.294 19.815 1.00 95.75 103 ILE A CA 1
ATOM 743 C C . ILE A 1 103 ? 8.576 -6.117 19.610 1.00 95.75 103 ILE A C 1
ATOM 745 O O . ILE A 1 103 ? 8.978 -5.547 18.593 1.00 95.75 103 ILE A O 1
ATOM 749 N N . PRO A 1 104 ? 9.432 -6.576 20.541 1.00 94.88 104 PRO A N 1
ATOM 750 C CA . PRO A 1 104 ? 10.875 -6.584 20.324 1.00 94.88 104 PRO A CA 1
ATOM 751 C C . PRO A 1 104 ? 11.256 -7.406 19.085 1.00 94.88 104 PRO A C 1
ATOM 753 O O . PRO A 1 104 ? 10.771 -8.524 18.917 1.00 94.88 104 PRO A O 1
ATOM 756 N N . VAL A 1 105 ? 12.176 -6.896 18.257 1.00 95.81 105 VAL A N 1
ATOM 757 C CA . VAL A 1 105 ? 12.646 -7.588 17.036 1.00 95.81 105 VAL A CA 1
ATOM 758 C C . VAL A 1 105 ? 13.170 -8.990 17.342 1.00 95.81 105 VAL A C 1
ATOM 760 O O . VAL A 1 105 ? 12.851 -9.927 16.621 1.00 95.81 105 VAL A O 1
ATOM 763 N N . SER A 1 106 ? 13.883 -9.168 18.456 1.00 95.50 106 SER A N 1
ATOM 764 C CA . SER A 1 106 ? 14.387 -10.477 18.890 1.00 95.50 106 SER A CA 1
ATOM 765 C C . SER A 1 106 ? 13.292 -11.509 19.154 1.00 95.50 106 SER A C 1
ATOM 767 O O . SER A 1 106 ? 13.562 -12.700 19.113 1.00 95.50 106 SER A O 1
ATOM 769 N N . MET A 1 107 ? 12.054 -11.087 19.408 1.00 93.81 107 MET A N 1
ATOM 770 C CA . MET A 1 107 ? 10.933 -12.007 19.595 1.00 93.81 107 MET A CA 1
ATOM 771 C C . MET A 1 107 ? 10.333 -12.480 18.262 1.00 93.81 107 MET A C 1
ATOM 773 O O . MET A 1 107 ? 9.675 -13.516 18.219 1.00 93.81 107 MET A O 1
ATOM 777 N N . LEU A 1 108 ? 10.554 -11.718 17.185 1.00 93.69 108 LEU A N 1
ATOM 778 C CA . LEU A 1 108 ? 10.117 -12.029 15.821 1.00 93.69 108 LEU A CA 1
ATOM 779 C C . LEU A 1 108 ? 11.231 -12.693 14.997 1.00 93.69 108 LEU A C 1
ATOM 781 O O . LEU A 1 108 ? 10.949 -13.437 14.060 1.00 93.69 108 LEU A O 1
ATOM 785 N N . GLN A 1 109 ? 12.494 -12.432 15.339 1.00 94.31 109 GLN A N 1
ATOM 786 C CA . GLN A 1 109 ? 13.661 -13.001 14.677 1.00 94.31 109 GLN A CA 1
ATOM 787 C C . GLN A 1 109 ? 13.866 -14.461 15.110 1.00 94.31 109 GLN A C 1
ATOM 789 O O . GLN A 1 109 ? 13.865 -14.789 16.296 1.00 94.31 109 GLN A O 1
ATOM 794 N N . LYS A 1 110 ? 14.067 -15.346 14.128 1.00 89.69 110 LYS A N 1
ATOM 795 C CA . LYS A 1 110 ? 14.077 -16.810 14.297 1.00 89.69 110 LYS A CA 1
ATOM 796 C C . LYS A 1 110 ? 15.076 -17.345 15.335 1.00 89.69 110 LYS A C 1
ATOM 798 O O . LYS A 1 110 ? 14.774 -18.316 16.022 1.00 89.69 110 LYS A O 1
ATOM 803 N N . ASP A 1 111 ? 16.242 -16.722 15.436 1.00 94.25 111 ASP A N 1
ATOM 804 C CA . ASP A 1 111 ? 17.343 -17.096 16.330 1.00 94.25 111 ASP A CA 1
ATOM 805 C C . ASP A 1 111 ? 17.451 -16.164 17.553 1.00 94.25 111 ASP A C 1
ATOM 807 O O . ASP A 1 111 ? 18.450 -16.196 18.274 1.00 94.25 111 ASP A O 1
ATOM 811 N N . GLY A 1 112 ? 16.455 -15.306 17.793 1.00 94.94 112 GLY A N 1
ATOM 812 C CA . GLY A 1 112 ? 16.448 -14.381 18.924 1.00 94.94 112 GLY A CA 1
ATOM 813 C C . GLY A 1 112 ? 17.360 -13.159 18.779 1.00 94.94 112 GLY A C 1
ATOM 814 O O . GLY A 1 112 ? 17.641 -12.496 19.779 1.00 94.94 112 GLY A O 1
ATOM 815 N N . LYS A 1 113 ? 17.853 -12.855 17.572 1.00 97.12 113 LYS A N 1
ATOM 816 C CA . LYS A 1 113 ? 18.784 -11.741 17.335 1.00 97.12 113 LYS A CA 1
ATOM 817 C C . LYS A 1 113 ? 18.081 -10.385 17.403 1.00 97.12 113 LYS A C 1
ATOM 819 O O . LYS A 1 113 ? 16.973 -10.216 16.894 1.00 97.12 113 LYS A O 1
ATOM 824 N N . SER A 1 114 ? 18.737 -9.395 17.995 1.00 96.12 114 SER A N 1
ATOM 825 C CA . SER A 1 114 ? 18.301 -7.998 17.946 1.00 96.12 114 SER A CA 1
ATOM 826 C C . SER A 1 114 ? 18.650 -7.344 16.602 1.00 96.12 114 SER A C 1
ATOM 828 O O . SER A 1 114 ? 19.498 -7.835 15.859 1.00 96.12 114 SER A O 1
ATOM 830 N N . ALA A 1 115 ? 17.975 -6.240 16.265 1.00 93.81 115 ALA A N 1
ATOM 831 C CA . ALA A 1 115 ? 18.116 -5.570 14.964 1.00 93.81 115 ALA A CA 1
ATOM 832 C C . ALA A 1 115 ? 19.552 -5.098 14.660 1.00 93.81 115 ALA A C 1
ATOM 834 O O . ALA A 1 115 ? 19.982 -5.128 13.513 1.00 93.81 115 ALA A O 1
ATOM 835 N N . ASP A 1 116 ? 20.320 -4.713 15.681 1.00 94.81 116 ASP A N 1
ATOM 836 C CA . ASP A 1 116 ? 21.731 -4.313 15.574 1.00 94.81 116 ASP A CA 1
ATOM 837 C C . ASP A 1 116 ? 22.679 -5.479 15.244 1.00 94.81 116 ASP A C 1
ATOM 839 O O . ASP A 1 116 ? 23.828 -5.253 14.870 1.00 94.81 116 ASP A O 1
ATOM 843 N N . GLN A 1 117 ? 22.203 -6.721 15.357 1.00 97.00 117 GLN A N 1
ATOM 844 C CA . GLN A 1 117 ? 22.946 -7.923 14.978 1.00 97.00 117 GLN A CA 1
ATOM 845 C C . GLN A 1 117 ? 22.694 -8.347 13.524 1.00 97.00 117 GLN A C 1
ATOM 847 O O . GLN A 1 117 ? 23.248 -9.361 13.091 1.00 97.00 117 GLN A O 1
ATOM 852 N N . ALA A 1 118 ? 21.866 -7.613 12.774 1.00 96.44 118 ALA A N 1
ATOM 853 C CA . ALA A 1 118 ? 21.728 -7.818 11.340 1.00 96.44 118 ALA A CA 1
ATOM 854 C C . ALA A 1 118 ? 23.050 -7.499 10.629 1.00 96.44 118 ALA A C 1
ATOM 856 O O . ALA A 1 118 ? 23.704 -6.494 10.904 1.00 96.44 118 ALA A O 1
ATOM 857 N N . SER A 1 119 ? 23.447 -8.354 9.687 1.00 95.38 119 SER A N 1
ATOM 858 C CA . SER A 1 119 ? 24.696 -8.177 8.934 1.00 95.38 119 SER A CA 1
ATOM 859 C C . SER A 1 119 ? 24.696 -6.915 8.064 1.00 95.38 119 SER A C 1
ATOM 861 O O . SER A 1 119 ? 25.738 -6.302 7.838 1.00 95.38 119 SER A O 1
ATOM 863 N N . SER A 1 120 ? 23.522 -6.529 7.568 1.00 95.19 120 SER A N 1
ATOM 864 C CA . SER A 1 120 ? 23.243 -5.281 6.858 1.00 95.19 120 SER A CA 1
ATOM 865 C C . SER A 1 120 ? 21.727 -5.089 6.760 1.00 95.19 120 SER A C 1
ATOM 867 O O . SER A 1 120 ? 20.966 -5.994 7.098 1.00 95.19 120 SER A O 1
ATOM 869 N N . ILE A 1 121 ? 21.274 -3.977 6.175 1.00 93.19 121 ILE A N 1
ATOM 870 C CA . ILE A 1 121 ? 19.852 -3.782 5.837 1.00 93.19 121 ILE A CA 1
ATOM 871 C C . ILE A 1 121 ? 19.303 -4.828 4.846 1.00 93.19 121 ILE A C 1
ATOM 873 O O . ILE A 1 121 ? 18.107 -4.869 4.582 1.00 93.19 121 ILE A O 1
ATOM 877 N N . LEU A 1 122 ? 20.177 -5.639 4.244 1.00 94.94 122 LEU A N 1
ATOM 878 C CA . LEU A 1 122 ? 19.836 -6.663 3.263 1.00 94.94 122 LEU A CA 1
ATOM 879 C C . LEU A 1 122 ? 19.827 -8.068 3.877 1.00 94.94 122 LEU A C 1
ATOM 881 O O . LEU A 1 122 ? 19.747 -9.040 3.131 1.00 94.94 122 LEU A O 1
ATOM 885 N N . ASP A 1 123 ? 19.938 -8.194 5.200 1.00 94.69 123 ASP A N 1
ATOM 886 C CA . ASP A 1 123 ? 19.966 -9.484 5.885 1.00 94.69 123 ASP A CA 1
ATOM 887 C C . ASP A 1 123 ? 18.611 -10.216 5.754 1.00 94.69 123 ASP A C 1
ATOM 889 O O . ASP A 1 123 ? 17.602 -9.737 6.283 1.00 94.69 123 ASP A O 1
ATOM 893 N N . PRO A 1 124 ? 18.547 -11.363 5.049 1.00 92.69 124 PRO A N 1
ATOM 894 C CA . PRO A 1 124 ? 17.290 -12.071 4.832 1.00 92.69 124 PRO A CA 1
ATOM 895 C C . PRO A 1 124 ? 16.718 -12.691 6.117 1.00 92.69 124 PRO A C 1
ATOM 897 O O . PRO A 1 124 ? 15.519 -12.959 6.161 1.00 92.69 124 PRO A O 1
ATOM 900 N N . ASP A 1 125 ? 17.522 -12.878 7.173 1.00 93.56 125 ASP A N 1
ATOM 901 C CA . ASP A 1 125 ? 17.058 -13.449 8.447 1.00 93.56 125 ASP A CA 1
ATOM 902 C C . ASP A 1 125 ? 16.203 -12.465 9.271 1.00 93.56 125 ASP A C 1
ATOM 904 O O . ASP A 1 125 ? 15.659 -12.836 10.316 1.00 93.56 125 ASP A O 1
ATOM 908 N N . PHE A 1 126 ? 16.094 -11.212 8.818 1.00 95.56 126 PHE A N 1
AT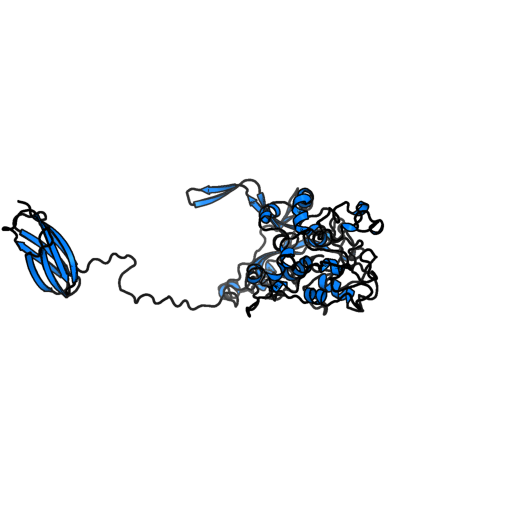OM 909 C CA . PHE A 1 126 ? 15.344 -10.131 9.463 1.00 95.56 126 PHE A CA 1
ATOM 910 C C . PHE A 1 126 ? 14.101 -9.701 8.673 1.00 95.56 126 PHE A C 1
ATOM 912 O O . PHE A 1 126 ? 13.489 -8.682 8.995 1.00 95.56 126 PHE A O 1
ATOM 919 N N . VAL A 1 127 ? 13.697 -10.472 7.662 1.00 94.50 127 VAL A N 1
ATOM 920 C CA . VAL A 1 127 ? 12.466 -10.227 6.902 1.00 94.50 127 VAL A CA 1
ATOM 921 C C . VAL A 1 127 ? 11.351 -11.130 7.420 1.00 94.50 127 VAL A C 1
ATOM 923 O O . VAL A 1 127 ? 11.503 -12.350 7.479 1.00 94.50 127 VAL A O 1
ATOM 926 N N . ILE A 1 128 ? 10.203 -10.540 7.757 1.00 94.06 128 ILE A N 1
ATOM 927 C CA . ILE A 1 128 ? 8.990 -11.277 8.136 1.00 94.06 128 ILE A CA 1
ATOM 928 C C . ILE A 1 128 ? 7.805 -10.894 7.254 1.00 94.06 128 ILE A C 1
ATOM 930 O O . ILE A 1 128 ? 7.735 -9.783 6.729 1.00 94.06 128 ILE A O 1
ATOM 934 N N . GLY A 1 129 ? 6.857 -11.820 7.114 1.00 93.94 129 GLY A N 1
ATOM 935 C CA . GLY A 1 129 ? 5.564 -11.571 6.483 1.00 93.94 129 GLY A CA 1
ATOM 936 C C . GLY A 1 129 ? 4.497 -11.328 7.543 1.00 93.94 129 GLY A C 1
ATOM 937 O O . GLY A 1 129 ? 4.321 -12.149 8.441 1.00 93.94 129 GLY A O 1
ATOM 938 N N . VAL A 1 130 ? 3.787 -10.210 7.436 1.00 94.25 130 VAL A N 1
ATOM 939 C CA . VAL A 1 130 ? 2.721 -9.800 8.352 1.00 94.25 130 VAL A CA 1
ATOM 940 C C . VAL A 1 130 ? 1.410 -9.735 7.582 1.00 94.25 130 VAL A C 1
ATOM 942 O O . VAL A 1 130 ? 1.320 -9.092 6.541 1.00 94.25 130 VAL A O 1
ATOM 945 N N . TRP A 1 131 ? 0.378 -10.392 8.092 1.00 94.31 131 TRP A N 1
ATOM 946 C CA . TRP A 1 131 ? -0.968 -10.300 7.543 1.00 94.31 131 TRP A CA 1
ATOM 947 C C . TRP A 1 131 ? -1.993 -10.507 8.656 1.00 94.31 131 TRP A C 1
ATOM 949 O O . TRP A 1 131 ? -1.691 -11.097 9.697 1.00 94.31 131 TRP A O 1
ATOM 959 N N . ALA A 1 132 ? -3.201 -10.008 8.439 1.00 93.81 132 ALA A N 1
ATOM 960 C CA . ALA A 1 132 ? -4.336 -10.178 9.330 1.00 93.81 132 ALA A CA 1
ATOM 961 C C . ALA A 1 132 ? -5.505 -10.814 8.577 1.00 93.81 132 ALA A C 1
ATOM 963 O O . ALA A 1 132 ? -5.647 -10.653 7.365 1.00 93.81 132 ALA A O 1
ATOM 964 N N . SER A 1 133 ? -6.370 -11.511 9.308 1.00 94.00 133 SER A N 1
ATOM 965 C CA . SER A 1 133 ? -7.636 -12.021 8.789 1.00 94.00 133 SER A CA 1
ATOM 966 C C . SER A 1 133 ? -8.796 -11.641 9.692 1.00 94.00 133 SER A C 1
ATOM 968 O O . SER A 1 133 ? -8.646 -11.497 10.906 1.00 94.00 133 SER A O 1
ATOM 970 N N . ALA A 1 134 ? -9.975 -11.529 9.087 1.00 93.69 134 ALA A N 1
ATOM 971 C CA . ALA A 1 134 ? -11.237 -11.543 9.805 1.00 93.69 134 ALA A CA 1
ATOM 972 C C . ALA A 1 134 ? -11.948 -12.865 9.519 1.00 93.69 134 ALA A C 1
ATOM 974 O O . ALA A 1 134 ? -12.042 -13.302 8.369 1.00 93.69 134 ALA A O 1
ATOM 975 N N . SER A 1 135 ? -12.468 -13.486 10.572 1.00 94.25 135 SER A N 1
ATOM 976 C CA . SER A 1 135 ? -13.222 -14.732 10.482 1.00 94.25 135 SER A CA 1
ATOM 977 C C . SER A 1 135 ? -14.598 -14.574 11.117 1.00 94.25 135 SER A C 1
ATOM 979 O O . SER A 1 135 ? -14.787 -13.757 12.016 1.00 94.25 135 SER A O 1
ATOM 981 N N . ARG A 1 136 ? -15.560 -15.387 10.679 1.00 94.44 136 ARG A N 1
ATOM 982 C CA . ARG A 1 136 ? -16.871 -15.547 11.331 1.00 94.44 136 ARG A CA 1
ATOM 983 C C . ARG A 1 136 ? -17.235 -17.023 11.429 1.00 94.44 136 ARG A C 1
ATOM 985 O O . ARG A 1 136 ? -16.728 -17.827 10.654 1.00 94.44 136 ARG A O 1
ATOM 992 N N . GLN A 1 137 ? -18.127 -17.380 12.345 1.00 96.06 137 GLN A N 1
ATOM 993 C CA . GLN A 1 137 ? -18.632 -18.752 12.422 1.00 96.06 137 GLN A CA 1
ATOM 994 C C . GLN A 1 137 ? -19.459 -19.106 11.176 1.00 96.06 137 GLN A C 1
ATOM 996 O O . GLN A 1 137 ? -20.241 -18.284 10.690 1.00 96.06 137 GLN A O 1
ATOM 1001 N N . GLN A 1 138 ? -19.275 -20.323 10.660 1.00 95.12 138 GLN A N 1
ATOM 1002 C CA . GLN A 1 138 ? -19.844 -20.766 9.380 1.00 95.12 138 GLN A CA 1
ATOM 1003 C C . GLN A 1 138 ? -21.380 -20.787 9.323 1.00 95.12 138 GLN A C 1
ATOM 1005 O O . GLN A 1 138 ? -21.948 -20.608 8.246 1.00 95.12 138 GLN A O 1
ATOM 1010 N N . ILE A 1 139 ? -22.068 -20.999 10.451 1.00 95.06 139 ILE A N 1
ATOM 1011 C CA . ILE A 1 139 ? -23.532 -21.102 10.502 1.00 95.06 139 ILE A CA 1
ATOM 1012 C C . ILE A 1 139 ? -24.105 -19.900 11.248 1.00 95.06 139 ILE A C 1
ATOM 1014 O O . ILE A 1 139 ? -23.807 -19.701 12.423 1.00 95.06 139 ILE A O 1
ATOM 1018 N N . ARG A 1 140 ? -24.998 -19.159 10.582 1.00 95.31 140 ARG A N 1
ATOM 1019 C CA . ARG A 1 140 ? -25.899 -18.168 11.189 1.00 95.31 140 ARG A CA 1
ATOM 1020 C C . ARG A 1 140 ? -27.323 -18.720 11.173 1.00 95.31 140 ARG A C 1
ATOM 1022 O O . ARG A 1 140 ? -27.851 -19.012 10.103 1.00 95.31 140 ARG A O 1
ATOM 1029 N N . THR A 1 141 ? -27.948 -18.829 12.339 1.00 95.31 141 THR A N 1
ATOM 1030 C CA . THR A 1 141 ? -29.344 -19.255 12.498 1.00 95.31 141 THR A CA 1
ATOM 1031 C C . THR A 1 141 ? -30.189 -18.050 12.887 1.00 95.31 141 THR A C 1
ATOM 1033 O O . THR A 1 141 ? -29.951 -17.453 13.935 1.00 95.31 141 THR A O 1
ATOM 1036 N N . LEU A 1 142 ? -31.164 -17.702 12.047 1.00 95.38 142 LEU A N 1
ATOM 1037 C CA . LEU A 1 142 ? -32.184 -16.699 12.355 1.00 95.38 142 LEU A CA 1
ATOM 1038 C C . LEU A 1 142 ? -33.356 -17.392 13.045 1.00 95.38 142 LEU A C 1
ATOM 1040 O O . LEU A 1 142 ? -33.871 -18.385 12.525 1.00 95.38 142 LEU A O 1
ATOM 1044 N N . ASP A 1 143 ? -33.776 -16.887 14.197 1.00 90.44 143 ASP A N 1
ATOM 1045 C CA . ASP A 1 143 ? -34.937 -17.422 14.898 1.00 90.44 143 ASP A CA 1
ATOM 1046 C C . ASP A 1 143 ? -36.243 -16.684 14.518 1.00 90.44 143 ASP A C 1
ATOM 1048 O O . ASP A 1 143 ? -36.214 -15.569 13.987 1.00 90.44 143 ASP A O 1
ATOM 1052 N N . PRO A 1 144 ? -37.422 -17.277 14.790 1.00 90.44 144 PRO A N 1
ATOM 1053 C CA . PRO A 1 144 ? -38.707 -16.619 14.537 1.00 90.44 144 PRO A CA 1
ATOM 1054 C C . PRO A 1 144 ? -38.968 -15.360 15.382 1.00 90.44 144 PRO A C 1
ATOM 1056 O O . PRO A 1 144 ? -39.903 -14.621 15.083 1.00 90.44 144 PRO A O 1
ATOM 1059 N N . ALA A 1 145 ? -38.189 -15.125 16.443 1.00 90.88 145 ALA A N 1
ATOM 1060 C CA . ALA A 1 145 ? -38.278 -13.937 17.287 1.00 90.88 145 ALA A CA 1
ATOM 1061 C C . ALA A 1 145 ? -37.449 -12.757 16.735 1.00 90.88 145 ALA A C 1
ATOM 1063 O O . ALA A 1 145 ? -37.468 -11.675 17.322 1.00 90.88 145 ALA A O 1
ATOM 1064 N N . GLY A 1 146 ? -36.758 -12.941 15.603 1.00 89.44 146 GLY A N 1
ATOM 1065 C CA . GLY A 1 146 ? -35.907 -11.930 14.977 1.00 89.44 146 GLY A CA 1
ATOM 1066 C C . GLY A 1 146 ? -34.511 -11.831 15.593 1.00 89.44 146 GLY A C 1
ATOM 1067 O O . GLY A 1 146 ? -33.807 -10.859 15.330 1.00 89.44 146 GLY A O 1
ATOM 1068 N N . SER A 1 147 ? -34.115 -12.805 16.415 1.00 92.19 147 SER A N 1
ATOM 1069 C CA . SER A 1 147 ? -32.769 -12.921 16.968 1.00 92.19 147 SER A CA 1
ATOM 1070 C C . SER A 1 147 ? -31.897 -13.856 16.123 1.00 92.19 147 SER A C 1
ATOM 1072 O O . SER A 1 147 ? -32.375 -14.586 15.249 1.00 92.19 147 SER A O 1
ATOM 1074 N N . GLU A 1 148 ? -30.585 -13.797 16.343 1.00 95.25 148 GLU A N 1
ATOM 1075 C CA . GLU A 1 148 ? -29.594 -14.502 15.536 1.00 95.25 148 GLU A CA 1
ATOM 1076 C C . GLU A 1 148 ? -28.607 -15.237 16.437 1.00 95.25 148 GLU A C 1
ATOM 1078 O O . GLU A 1 148 ? -28.142 -14.692 17.438 1.00 95.25 148 GLU A O 1
ATOM 1083 N N . SER A 1 149 ? -28.246 -16.461 16.060 1.00 94.69 149 SER A N 1
ATOM 1084 C CA . SER A 1 149 ? -27.183 -17.229 16.712 1.00 94.69 149 SER A CA 1
ATOM 1085 C C . SER A 1 149 ? -26.151 -17.707 15.698 1.00 94.69 149 SER A C 1
ATOM 1087 O O . SER A 1 149 ? -26.463 -17.922 14.526 1.00 94.69 149 SER A O 1
ATOM 1089 N N . TYR A 1 150 ? -24.911 -17.862 16.156 1.00 96.00 150 TYR A N 1
ATOM 1090 C CA . TYR A 1 150 ? -23.758 -18.208 15.332 1.00 96.00 150 TYR A CA 1
ATOM 1091 C C . TYR A 1 150 ? -23.103 -19.483 15.880 1.00 96.00 150 TYR A C 1
ATOM 1093 O O . TYR A 1 150 ? -23.026 -19.672 17.094 1.00 96.00 150 TYR A O 1
ATOM 1101 N N . SER A 1 151 ? -22.712 -20.409 15.000 1.00 96.19 151 SER A N 1
ATOM 1102 C CA . SER A 1 151 ? -22.144 -21.705 15.400 1.00 96.19 151 SER A CA 1
ATOM 1103 C C . SER A 1 151 ? -21.266 -22.344 14.316 1.00 96.19 151 SER A C 1
ATOM 1105 O O . SER A 1 151 ? -21.245 -21.905 13.164 1.00 96.19 151 SER A O 1
ATOM 1107 N N . GLY A 1 152 ? -20.546 -23.404 14.694 1.00 96.31 152 GLY A N 1
ATOM 1108 C CA . GLY A 1 152 ? -19.585 -24.095 13.835 1.00 96.31 152 GLY A CA 1
ATOM 1109 C C . GLY A 1 152 ? -18.207 -23.430 13.810 1.00 96.31 152 GLY A C 1
ATOM 1110 O O . GLY A 1 152 ? -17.931 -22.520 14.597 1.00 96.31 152 GLY A O 1
ATOM 1111 N N . ASP A 1 153 ? -17.358 -23.915 12.907 1.00 95.38 153 ASP A N 1
ATOM 1112 C CA . ASP A 1 153 ? -15.974 -23.469 12.765 1.00 95.38 153 ASP A CA 1
ATOM 1113 C C . ASP A 1 153 ? -15.880 -22.014 12.297 1.00 95.38 153 ASP A C 1
ATOM 1115 O O . ASP A 1 153 ? -16.761 -21.493 11.603 1.00 95.38 153 ASP A O 1
ATOM 1119 N N . TRP A 1 154 ? -14.786 -21.357 12.681 1.00 93.00 154 TRP A N 1
ATOM 1120 C CA . TRP A 1 154 ? -14.433 -20.035 12.179 1.00 93.00 154 TRP A CA 1
ATOM 1121 C C . TRP A 1 154 ? -13.901 -20.150 10.754 1.00 93.00 154 TRP A C 1
ATOM 1123 O O . TRP A 1 154 ? -12.962 -20.895 10.490 1.00 93.00 154 TRP A O 1
ATOM 1133 N N . VAL A 1 155 ? -14.493 -19.384 9.845 1.00 94.19 155 VAL A N 1
ATOM 1134 C CA . VAL A 1 155 ? -14.108 -19.325 8.437 1.00 94.19 155 VAL A CA 1
ATOM 1135 C C . VAL A 1 155 ? -13.629 -17.918 8.125 1.00 94.19 155 VAL A C 1
ATOM 1137 O O . VAL A 1 155 ? -14.303 -16.940 8.469 1.00 94.19 155 VAL A O 1
ATOM 1140 N N . GLN A 1 156 ? -12.474 -17.826 7.469 1.00 95.06 156 GLN A N 1
ATOM 1141 C CA . GLN A 1 156 ? -11.931 -16.567 6.978 1.00 95.06 156 GLN A CA 1
ATOM 1142 C C . GLN A 1 156 ? -12.883 -15.952 5.945 1.00 95.06 156 GLN A C 1
ATOM 1144 O O . GLN A 1 156 ? -13.338 -16.622 5.021 1.00 95.06 156 GLN A O 1
ATOM 1149 N N . ILE A 1 157 ? -13.173 -14.663 6.101 1.00 94.62 157 ILE A N 1
ATOM 1150 C CA . ILE A 1 157 ? -14.009 -13.884 5.171 1.00 94.62 157 ILE A CA 1
ATOM 1151 C C . ILE A 1 157 ? -13.298 -12.655 4.614 1.00 94.62 157 ILE A C 1
ATOM 1153 O O . ILE A 1 157 ? -13.818 -12.000 3.718 1.00 94.62 157 ILE A O 1
ATOM 1157 N N . SER A 1 158 ? -12.149 -12.309 5.185 1.00 94.38 158 SER A N 1
ATOM 1158 C CA . SER A 1 158 ? -11.318 -11.199 4.748 1.00 94.38 158 SER A CA 1
ATOM 1159 C C . SER A 1 158 ? -9.877 -11.448 5.157 1.00 94.38 158 SER A C 1
ATOM 1161 O O . SER A 1 158 ? -9.618 -12.079 6.191 1.00 94.38 158 SER A O 1
ATOM 1163 N N . ARG A 1 159 ? -8.956 -10.925 4.352 1.00 93.62 159 ARG A N 1
ATOM 1164 C CA . ARG A 1 159 ? -7.530 -10.862 4.645 1.00 93.62 159 ARG A CA 1
ATOM 1165 C C . ARG A 1 159 ? -6.987 -9.490 4.296 1.00 93.62 159 ARG A C 1
ATOM 1167 O O . ARG A 1 159 ? -7.510 -8.815 3.416 1.00 93.62 159 ARG A O 1
ATOM 1174 N N . LEU A 1 160 ? -5.911 -9.119 4.967 1.00 92.31 160 LEU A N 1
ATOM 1175 C CA . LEU A 1 160 ? -5.130 -7.945 4.631 1.00 92.31 160 LEU A CA 1
ATOM 1176 C C . LEU A 1 160 ? -3.658 -8.249 4.899 1.00 92.31 160 LEU A C 1
ATOM 1178 O O . LEU A 1 160 ? -3.269 -8.454 6.051 1.00 92.31 160 LEU A O 1
ATOM 1182 N N . GLY A 1 161 ? -2.859 -8.302 3.840 1.00 92.38 161 GLY A N 1
ATOM 1183 C CA . GLY A 1 161 ? -1.407 -8.376 3.918 1.00 92.38 161 GLY A CA 1
ATOM 1184 C C . GLY A 1 161 ? -0.791 -7.079 3.428 1.00 92.38 161 GLY A C 1
ATOM 1185 O O . GLY A 1 161 ? -0.686 -6.105 4.176 1.00 92.38 161 GLY A O 1
ATOM 1186 N N . MET A 1 162 ? -0.401 -7.070 2.159 1.00 91.94 162 MET A N 1
ATOM 1187 C CA . MET A 1 162 ? 0.029 -5.860 1.479 1.00 91.94 162 MET A CA 1
ATOM 1188 C C . MET A 1 162 ? -1.171 -4.908 1.351 1.00 91.94 162 MET A C 1
ATOM 1190 O O . MET A 1 162 ? -2.215 -5.316 0.830 1.00 91.94 162 MET A O 1
ATOM 1194 N N . PRO A 1 163 ? -1.051 -3.651 1.825 1.00 90.94 163 PRO A N 1
ATOM 1195 C CA . PRO A 1 163 ? -2.047 -2.611 1.609 1.00 90.94 163 PRO A CA 1
ATOM 1196 C C . PRO A 1 163 ? -2.547 -2.602 0.172 1.00 90.94 163 PRO A C 1
ATOM 1198 O O . PRO A 1 163 ? -1.795 -2.935 -0.740 1.00 90.94 163 PRO A O 1
ATOM 1201 N N . LEU A 1 164 ? -3.839 -2.300 0.029 1.00 90.69 164 LEU A N 1
ATOM 1202 C CA . LEU A 1 164 ? -4.524 -1.996 -1.225 1.00 90.69 164 LEU A CA 1
ATOM 1203 C C . LEU A 1 164 ? -4.336 -3.004 -2.385 1.00 90.69 164 LEU A C 1
ATOM 1205 O O . LEU A 1 164 ? -4.839 -2.782 -3.482 1.00 90.69 164 LEU A O 1
ATOM 1209 N N . THR A 1 165 ? -3.749 -4.184 -2.153 1.00 91.81 165 THR A N 1
ATOM 1210 C CA . THR A 1 165 ? -3.650 -5.255 -3.160 1.00 91.81 165 THR A CA 1
ATOM 1211 C C . THR A 1 165 ? -5.045 -5.675 -3.622 1.00 91.81 165 THR A C 1
ATOM 1213 O O . THR A 1 165 ? -5.305 -5.814 -4.818 1.00 91.81 165 THR A O 1
ATOM 1216 N N . ASN A 1 166 ? -5.979 -5.795 -2.675 1.00 90.25 166 ASN A N 1
ATOM 1217 C CA . ASN A 1 166 ? -7.383 -6.088 -2.943 1.00 90.25 166 ASN A CA 1
ATOM 1218 C C . ASN A 1 166 ? -8.090 -4.962 -3.730 1.00 90.25 166 ASN A C 1
ATOM 1220 O O . ASN A 1 166 ? -9.092 -5.210 -4.398 1.00 90.25 166 ASN A O 1
ATOM 1224 N N . GLU A 1 167 ? -7.598 -3.727 -3.668 1.00 88.88 167 GLU A N 1
ATOM 1225 C CA . GLU A 1 167 ? -8.178 -2.536 -4.289 1.00 88.88 167 GLU A CA 1
ATOM 1226 C C . GLU A 1 167 ? -7.583 -2.250 -5.674 1.00 88.88 167 GLU A C 1
ATOM 1228 O O . GLU A 1 167 ? -8.346 -2.021 -6.612 1.00 88.88 167 GLU A O 1
ATOM 1233 N N . ALA A 1 168 ? -6.256 -2.288 -5.804 1.00 89.56 168 ALA A N 1
ATOM 1234 C CA . ALA A 1 168 ? -5.508 -1.887 -6.993 1.00 89.56 168 ALA A CA 1
ATOM 1235 C C . ALA A 1 168 ? -5.202 -3.045 -7.959 1.00 89.56 168 ALA A C 1
ATOM 1237 O O . ALA A 1 168 ? -5.041 -2.810 -9.159 1.00 89.56 168 ALA A O 1
ATOM 1238 N N . VAL A 1 169 ? -5.115 -4.284 -7.458 1.00 93.56 169 VAL A N 1
ATOM 1239 C CA . VAL A 1 169 ? -4.672 -5.446 -8.251 1.00 93.56 169 VAL A CA 1
ATOM 1240 C C . VAL A 1 169 ? -5.792 -6.458 -8.463 1.00 93.56 169 VAL A C 1
ATOM 1242 O O . VAL A 1 169 ? -6.004 -6.919 -9.585 1.00 93.56 169 VAL A O 1
ATOM 1245 N N . ILE A 1 170 ? -6.513 -6.824 -7.401 1.00 94.19 170 ILE A N 1
ATOM 1246 C CA . ILE A 1 170 ? -7.516 -7.891 -7.476 1.00 94.19 170 ILE A CA 1
ATOM 1247 C C . ILE A 1 170 ? -8.810 -7.372 -8.123 1.00 94.19 170 ILE A C 1
ATOM 1249 O O . ILE A 1 170 ? -9.425 -6.431 -7.608 1.00 94.19 170 ILE A O 1
ATOM 1253 N N . PRO A 1 171 ? -9.283 -8.000 -9.215 1.00 93.25 171 PRO A N 1
ATOM 1254 C CA . PRO A 1 171 ? -10.491 -7.563 -9.901 1.00 93.25 171 PRO A CA 1
ATOM 1255 C C . PRO A 1 171 ? -11.730 -7.807 -9.042 1.00 93.25 171 PRO A C 1
ATOM 1257 O O . PRO A 1 171 ? -11.795 -8.771 -8.272 1.00 93.25 171 PRO A O 1
ATOM 1260 N N . ILE A 1 172 ? -12.757 -6.968 -9.208 1.00 90.88 172 ILE A N 1
ATOM 1261 C CA . ILE A 1 172 ? -13.961 -6.982 -8.357 1.00 90.88 172 ILE A CA 1
ATOM 1262 C C . ILE A 1 172 ? -14.623 -8.365 -8.266 1.00 90.88 172 ILE A C 1
ATOM 1264 O O . ILE A 1 172 ? -15.012 -8.787 -7.180 1.00 90.88 172 ILE A O 1
ATOM 1268 N N . GLY A 1 173 ? -14.678 -9.105 -9.379 1.00 92.38 173 GLY A N 1
ATOM 1269 C CA . GLY A 1 173 ? -15.289 -10.436 -9.444 1.00 92.38 173 GLY A CA 1
ATOM 1270 C C . GLY A 1 173 ? -14.509 -11.540 -8.721 1.00 92.38 173 GLY A C 1
ATOM 1271 O O . GLY A 1 173 ? -15.050 -12.622 -8.519 1.00 92.38 173 GLY A O 1
ATOM 1272 N N . ALA A 1 174 ? -13.260 -11.284 -8.324 1.00 94.25 174 ALA A N 1
ATOM 1273 C CA . ALA A 1 174 ? -12.407 -12.244 -7.627 1.00 94.25 174 ALA A CA 1
ATOM 1274 C C . ALA A 1 174 ? -12.155 -11.883 -6.156 1.00 94.25 174 ALA A C 1
ATOM 1276 O O . ALA A 1 174 ? -11.538 -12.679 -5.447 1.00 94.25 174 ALA A O 1
ATOM 1277 N N . LYS A 1 175 ? -12.628 -10.720 -5.681 1.00 93.50 175 LYS A N 1
ATOM 1278 C CA . LYS A 1 175 ? -12.337 -10.237 -4.321 1.00 93.50 175 LYS A CA 1
ATOM 1279 C C . LYS A 1 175 ? -12.832 -11.191 -3.243 1.00 93.50 175 LYS A C 1
ATOM 1281 O O . LYS A 1 175 ? -12.094 -11.449 -2.304 1.00 93.50 175 LYS A O 1
ATOM 1286 N N . ASP A 1 176 ? -14.018 -11.778 -3.384 1.00 93.62 176 ASP A N 1
ATOM 1287 C CA . ASP A 1 176 ? -14.520 -12.754 -2.404 1.00 93.62 176 ASP A CA 1
ATOM 1288 C C . ASP A 1 176 ? -13.627 -14.002 -2.332 1.00 93.62 176 ASP A C 1
ATOM 1290 O O . ASP A 1 176 ? -13.304 -14.476 -1.243 1.00 93.62 176 ASP A O 1
ATOM 1294 N N . PHE A 1 177 ? -13.173 -14.509 -3.486 1.00 94.56 177 PHE A N 1
ATOM 1295 C CA . PHE A 1 177 ? -12.268 -15.659 -3.545 1.00 94.56 177 PHE A CA 1
ATOM 1296 C C . PHE A 1 177 ? -10.898 -15.335 -2.936 1.00 94.56 177 PHE A C 1
ATOM 1298 O O . PHE A 1 177 ? -10.378 -16.124 -2.148 1.00 94.56 177 PHE A O 1
ATOM 1305 N N . TRP A 1 178 ? -10.342 -14.160 -3.240 1.00 94.44 178 TRP A N 1
ATOM 1306 C CA . TRP A 1 178 ? -9.111 -13.657 -2.627 1.00 94.44 178 TRP A CA 1
ATOM 1307 C C . TRP A 1 178 ? -9.246 -13.548 -1.103 1.00 94.44 178 TRP A C 1
ATOM 1309 O O . TRP A 1 178 ? -8.462 -14.135 -0.361 1.00 94.44 178 TRP A O 1
ATOM 1319 N N . ASN A 1 179 ? -10.294 -12.868 -0.635 1.00 94.75 179 ASN A N 1
ATOM 1320 C CA . ASN A 1 179 ? -10.539 -12.573 0.776 1.00 94.75 179 ASN A CA 1
ATOM 1321 C C . ASN A 1 179 ? -10.809 -13.817 1.630 1.00 94.75 179 ASN A C 1
ATOM 1323 O O . ASN A 1 179 ? -10.413 -13.855 2.797 1.00 94.75 179 ASN A O 1
ATOM 1327 N N . ALA A 1 180 ? -11.441 -14.846 1.065 1.00 94.06 180 ALA A N 1
ATOM 1328 C CA . ALA A 1 180 ? -11.700 -16.108 1.756 1.00 94.06 180 ALA A CA 1
ATOM 1329 C C . ALA A 1 180 ? -10.500 -17.081 1.759 1.00 94.06 180 ALA A C 1
ATOM 1331 O O . ALA A 1 180 ? -10.498 -18.041 2.527 1.00 94.06 180 ALA A O 1
ATOM 1332 N N . THR A 1 181 ? -9.480 -16.853 0.923 1.00 93.44 181 THR A N 1
ATOM 1333 C CA . THR A 1 181 ? -8.310 -17.740 0.779 1.00 93.44 181 THR A CA 1
ATOM 1334 C C . THR A 1 181 ? -7.177 -17.296 1.705 1.00 93.44 181 THR A C 1
ATOM 1336 O O . THR A 1 181 ? -6.909 -16.105 1.833 1.00 93.44 181 THR A O 1
ATOM 1339 N N . THR A 1 182 ? -6.455 -18.204 2.363 1.00 93.19 182 THR A N 1
ATOM 1340 C CA . THR A 1 182 ? -5.290 -17.800 3.181 1.00 93.19 182 THR A CA 1
ATOM 1341 C C . THR A 1 182 ? -4.074 -17.472 2.295 1.00 93.19 182 THR A C 1
ATOM 1343 O O . THR A 1 182 ? -3.870 -18.174 1.303 1.00 93.19 182 THR A O 1
ATOM 1346 N N . PRO A 1 183 ? -3.226 -16.474 2.630 1.00 92.88 183 PRO A N 1
ATOM 1347 C CA . PRO A 1 183 ? -2.025 -16.154 1.846 1.00 92.88 183 PRO A CA 1
ATOM 1348 C C . PRO A 1 183 ? -1.092 -17.345 1.585 1.00 92.88 183 PRO A C 1
ATOM 1350 O O . PRO A 1 183 ? -0.441 -17.418 0.547 1.00 92.88 183 PRO A O 1
ATOM 1353 N N . TYR A 1 184 ? -1.069 -18.338 2.482 1.00 91.69 184 TYR A N 1
ATOM 1354 C CA . TYR A 1 184 ? -0.273 -19.562 2.310 1.00 91.69 184 TYR A CA 1
ATOM 1355 C C . TYR A 1 184 ? -0.707 -20.427 1.113 1.00 91.69 184 TYR A C 1
ATOM 1357 O O . TYR A 1 184 ? 0.025 -21.326 0.698 1.00 91.69 184 TYR A O 1
ATOM 1365 N N . GLN A 1 185 ? -1.898 -20.185 0.565 1.00 92.62 185 GLN A N 1
ATOM 1366 C CA . GLN A 1 185 ? -2.440 -20.884 -0.600 1.00 92.62 185 GLN A CA 1
ATOM 1367 C C . GLN A 1 185 ? -2.259 -20.091 -1.902 1.00 92.62 185 GLN A C 1
ATOM 1369 O O . GLN A 1 185 ? -2.617 -20.594 -2.967 1.00 92.62 185 GLN A O 1
ATOM 1374 N N . ASP A 1 186 ? -1.693 -18.882 -1.868 1.00 92.12 186 ASP A N 1
ATOM 1375 C CA . ASP A 1 186 ? -1.651 -18.020 -3.053 1.00 92.12 186 ASP A CA 1
ATOM 1376 C C . ASP A 1 186 ? -0.802 -18.615 -4.183 1.00 92.12 186 ASP A C 1
ATOM 1378 O O . ASP A 1 186 ? -1.227 -18.620 -5.338 1.00 92.12 186 ASP A O 1
ATOM 1382 N N . LEU A 1 187 ? 0.354 -19.211 -3.860 1.00 88.19 187 LEU A N 1
ATOM 1383 C CA . LEU A 1 187 ? 1.202 -19.874 -4.860 1.00 88.19 187 LEU A CA 1
ATOM 1384 C C . LEU A 1 187 ? 0.519 -21.082 -5.517 1.00 88.19 187 LEU A C 1
ATOM 1386 O O . LEU A 1 187 ? 0.768 -21.366 -6.687 1.00 88.19 187 LEU A O 1
ATOM 1390 N N . GLN A 1 188 ? -0.364 -21.783 -4.802 1.00 90.25 188 GLN A N 1
ATOM 1391 C CA . GLN A 1 188 ? -1.144 -22.888 -5.378 1.00 90.25 188 GLN A CA 1
ATOM 1392 C C . GLN A 1 188 ? -2.185 -22.370 -6.380 1.00 90.25 188 GLN A C 1
ATOM 1394 O O . GLN A 1 188 ? -2.547 -23.070 -7.322 1.00 90.25 188 GLN A O 1
ATOM 1399 N N . ASN A 1 189 ? -2.621 -21.121 -6.204 1.00 91.25 189 ASN A N 1
ATOM 1400 C CA . ASN A 1 189 ? -3.576 -20.426 -7.057 1.00 91.25 189 ASN A CA 1
ATOM 1401 C C . ASN A 1 189 ? -2.899 -19.505 -8.085 1.00 91.25 189 ASN A C 1
ATOM 1403 O O . ASN A 1 189 ? -3.568 -18.653 -8.669 1.00 91.25 189 ASN A O 1
ATOM 1407 N N . LEU A 1 190 ? -1.596 -19.671 -8.348 1.00 88.88 190 LEU A N 1
ATOM 1408 C CA . LEU A 1 190 ? -0.822 -18.783 -9.225 1.00 88.88 190 LEU A CA 1
ATOM 1409 C C . LEU A 1 190 ? -1.415 -18.653 -10.636 1.00 88.88 190 LEU A C 1
ATOM 1411 O O . LEU A 1 190 ? -1.387 -17.570 -11.210 1.00 88.88 190 LEU A O 1
ATOM 1415 N N . ALA A 1 191 ? -2.007 -19.726 -11.171 1.00 89.62 191 ALA A N 1
ATOM 1416 C CA . ALA A 1 191 ? -2.676 -19.706 -12.476 1.00 89.62 191 ALA A CA 1
ATOM 1417 C C . ALA A 1 191 ? -3.849 -18.708 -12.544 1.00 89.62 191 ALA A C 1
ATOM 1419 O O . ALA A 1 191 ? -4.205 -18.248 -13.626 1.00 89.62 191 ALA A O 1
ATOM 1420 N N . THR A 1 192 ? -4.433 -18.367 -11.395 1.00 91.50 192 THR A N 1
ATOM 1421 C CA . THR A 1 192 ? -5.497 -17.370 -11.260 1.00 91.50 192 THR A CA 1
ATOM 1422 C C . THR A 1 192 ? -4.921 -16.055 -10.749 1.00 91.50 192 THR A C 1
ATOM 1424 O O . THR A 1 192 ? -5.005 -15.039 -11.430 1.00 91.50 192 THR A O 1
ATOM 1427 N N . PHE A 1 193 ? -4.303 -16.073 -9.565 1.00 91.94 193 PHE A N 1
ATOM 1428 C CA . PHE A 1 193 ? -3.845 -14.865 -8.886 1.00 91.94 193 PHE A CA 1
ATOM 1429 C C . PHE A 1 193 ? -2.697 -14.184 -9.613 1.00 91.94 193 PHE A C 1
ATOM 1431 O O . PHE A 1 193 ? -2.742 -12.969 -9.757 1.00 91.94 193 PHE A O 1
ATOM 1438 N N . GLY A 1 194 ? -1.728 -14.937 -10.142 1.00 91.75 194 GLY A N 1
ATOM 1439 C CA . GLY A 1 194 ? -0.596 -14.372 -10.878 1.00 91.75 194 GLY A CA 1
ATOM 1440 C C . GLY A 1 194 ? -1.051 -13.463 -12.017 1.00 91.75 194 GLY A C 1
ATOM 1441 O O . GLY A 1 194 ? -0.559 -12.346 -12.144 1.00 91.75 194 GLY A O 1
ATOM 1442 N N . ASN A 1 195 ? -2.081 -13.873 -12.764 1.00 93.12 195 ASN A N 1
ATOM 1443 C CA . ASN A 1 195 ? -2.611 -13.090 -13.881 1.00 93.12 195 ASN A CA 1
ATOM 1444 C C . ASN A 1 195 ? -3.136 -11.707 -13.468 1.00 93.12 195 ASN A C 1
ATOM 1446 O O . ASN A 1 195 ? -3.006 -10.772 -14.256 1.00 93.12 195 ASN A O 1
ATOM 1450 N N . TYR A 1 196 ? -3.662 -11.551 -12.249 1.00 95.06 196 TYR A N 1
ATOM 1451 C CA . TYR A 1 196 ? -4.111 -10.249 -11.744 1.00 95.06 196 TYR A CA 1
ATOM 1452 C C . TYR A 1 196 ? -2.942 -9.288 -11.509 1.00 95.06 196 TYR A C 1
ATOM 1454 O O . TYR A 1 196 ? -3.078 -8.096 -11.745 1.00 95.06 196 TYR A O 1
ATOM 1462 N N . PHE A 1 197 ? -1.768 -9.796 -11.124 1.00 95.19 197 PHE A N 1
ATOM 1463 C CA . PHE A 1 197 ? -0.557 -8.978 -10.996 1.00 95.19 197 PHE A CA 1
ATOM 1464 C C . PHE A 1 197 ? 0.129 -8.753 -12.338 1.00 95.19 197 PHE A C 1
ATOM 1466 O O . PHE A 1 197 ? 0.683 -7.684 -12.563 1.00 95.19 197 PHE A O 1
ATOM 1473 N N . TYR A 1 198 ? 0.116 -9.751 -13.225 1.00 96.50 198 TYR A N 1
ATOM 1474 C CA . TYR A 1 198 ? 0.777 -9.666 -14.528 1.00 96.50 198 TYR A CA 1
ATOM 1475 C C . TYR A 1 198 ? 0.055 -8.708 -15.475 1.00 96.50 198 TYR A C 1
ATOM 1477 O O . TYR A 1 198 ? 0.703 -8.085 -16.315 1.00 96.50 198 TYR A O 1
ATOM 1485 N N . ASN A 1 199 ? -1.270 -8.612 -15.332 1.00 96.81 199 ASN A N 1
ATOM 1486 C CA . ASN A 1 199 ? -2.170 -7.822 -16.163 1.00 96.81 199 ASN A CA 1
ATOM 1487 C C . ASN A 1 199 ? -3.282 -7.179 -15.305 1.00 96.81 199 ASN A C 1
ATOM 1489 O O . ASN A 1 199 ? -4.448 -7.559 -15.440 1.00 96.81 199 ASN A O 1
ATOM 1493 N N . PRO A 1 200 ? -2.961 -6.236 -14.401 1.00 95.12 200 PRO A N 1
ATOM 1494 C CA . PRO A 1 200 ? -3.957 -5.663 -13.497 1.00 95.12 200 PRO A CA 1
ATOM 1495 C C . PRO A 1 200 ? -5.000 -4.848 -14.267 1.00 95.12 200 PRO A C 1
ATOM 1497 O O . PRO A 1 200 ? -4.675 -4.158 -15.232 1.00 95.12 200 PRO A O 1
ATOM 1500 N N . GLU A 1 201 ? -6.265 -4.883 -13.843 1.00 94.12 201 GLU A N 1
ATOM 1501 C CA . GLU A 1 201 ? -7.339 -4.142 -14.527 1.00 94.12 201 GLU A CA 1
ATOM 1502 C C . GLU A 1 201 ? -7.102 -2.626 -14.494 1.00 94.12 201 GLU A C 1
ATOM 1504 O O . GLU A 1 201 ? -7.336 -1.940 -15.489 1.00 94.12 201 GLU A O 1
ATOM 1509 N N . LEU A 1 202 ? -6.559 -2.109 -13.386 1.00 94.38 202 LEU A N 1
ATOM 1510 C CA . LEU A 1 202 ? -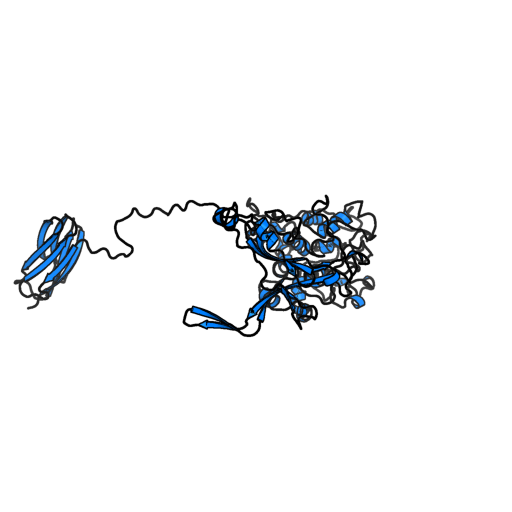6.243 -0.690 -13.229 1.00 94.38 202 LEU A CA 1
ATOM 1511 C C . LEU A 1 202 ? -5.240 -0.187 -14.283 1.00 94.38 202 LEU A C 1
ATOM 1513 O O . LEU A 1 202 ? -5.357 0.944 -14.753 1.00 94.38 202 LEU A O 1
ATOM 1517 N N . ALA A 1 203 ? -4.309 -1.041 -14.723 1.00 95.94 203 ALA A N 1
ATOM 1518 C CA . ALA A 1 203 ? -3.344 -0.701 -15.768 1.00 95.94 203 ALA A CA 1
ATOM 1519 C C . ALA A 1 203 ? -4.007 -0.351 -17.111 1.00 95.94 203 ALA A C 1
ATOM 1521 O O . ALA A 1 203 ? -3.458 0.444 -17.871 1.00 95.94 203 ALA A O 1
ATOM 1522 N N . LEU A 1 204 ? -5.207 -0.868 -17.401 1.00 95.88 204 LEU A N 1
ATOM 1523 C CA . LEU A 1 204 ? -5.927 -0.545 -18.638 1.00 95.88 204 LEU A CA 1
ATOM 1524 C C . LEU A 1 204 ? -6.334 0.939 -18.711 1.00 95.88 204 LEU A C 1
ATOM 1526 O O . LEU A 1 204 ? -6.468 1.486 -19.805 1.00 95.88 204 LEU A O 1
ATOM 1530 N N . TYR A 1 205 ? -6.492 1.601 -17.561 1.00 95.75 205 TYR A N 1
ATOM 1531 C CA . TYR A 1 205 ? -6.782 3.038 -17.453 1.00 95.75 205 TYR A CA 1
ATOM 1532 C C . TYR A 1 205 ? -5.519 3.913 -17.443 1.00 95.75 205 TYR A C 1
ATOM 1534 O O . TYR A 1 205 ? -5.613 5.137 -17.446 1.00 95.75 205 TYR A O 1
ATOM 1542 N N . MET A 1 206 ? -4.337 3.294 -17.464 1.00 96.56 206 MET A N 1
ATOM 1543 C CA . MET A 1 206 ? -3.029 3.946 -17.618 1.00 96.56 206 MET A CA 1
ATOM 1544 C C . MET A 1 206 ? -2.394 3.620 -18.984 1.00 96.56 206 MET A C 1
ATOM 1546 O O . MET A 1 206 ? -1.224 3.913 -19.228 1.00 96.56 206 MET A O 1
ATOM 1550 N N . ASP A 1 207 ? -3.164 3.013 -19.889 1.00 96.69 207 ASP A N 1
ATOM 1551 C CA . ASP A 1 207 ? -2.776 2.690 -21.258 1.00 96.69 207 ASP A CA 1
ATOM 1552 C C . ASP A 1 207 ? -3.664 3.463 -22.242 1.00 96.69 207 ASP A C 1
ATOM 1554 O O . ASP A 1 207 ? -4.850 3.167 -22.409 1.00 96.69 207 ASP A O 1
ATOM 1558 N N . ASP A 1 208 ? -3.084 4.452 -22.926 1.00 94.62 208 ASP A N 1
ATOM 1559 C CA . ASP A 1 208 ? -3.795 5.280 -23.910 1.00 94.62 208 ASP A CA 1
ATOM 1560 C C . ASP A 1 208 ? -4.294 4.489 -25.128 1.00 94.62 208 ASP A C 1
ATOM 1562 O O . ASP A 1 208 ? -5.189 4.951 -25.834 1.00 94.62 208 ASP A O 1
ATOM 1566 N N . SER A 1 209 ? -3.759 3.290 -25.378 1.00 95.31 209 SER A N 1
ATOM 1567 C CA . SER A 1 209 ? -4.282 2.400 -26.419 1.00 95.31 209 SER A CA 1
ATOM 1568 C C . SER A 1 209 ? -5.536 1.627 -25.994 1.00 95.31 209 SER A C 1
ATOM 1570 O O . SER A 1 209 ? -6.159 0.987 -26.840 1.00 95.31 209 SER A O 1
ATOM 1572 N N . GLN A 1 210 ? -5.895 1.682 -24.707 1.00 96.19 210 GLN A N 1
ATOM 1573 C CA . GLN A 1 210 ? -7.070 1.045 -24.114 1.00 96.19 210 GLN A CA 1
ATOM 1574 C C . GLN A 1 210 ? -8.028 2.113 -23.560 1.00 96.19 210 GLN A C 1
ATOM 1576 O O . GLN A 1 210 ? -8.745 2.758 -24.326 1.00 96.19 210 GLN A O 1
ATOM 1581 N N . PHE A 1 211 ? -8.043 2.317 -22.237 1.00 96.25 211 PHE A N 1
ATOM 1582 C CA . PHE A 1 211 ? -8.969 3.212 -21.540 1.00 96.25 211 PHE A CA 1
ATOM 1583 C C . PHE A 1 211 ? -8.272 4.431 -20.918 1.00 96.25 211 PHE A C 1
ATOM 1585 O O . PHE A 1 211 ? -8.878 5.121 -20.104 1.00 96.25 211 PHE A O 1
ATOM 1592 N N . GLY A 1 212 ? -7.030 4.746 -21.306 1.00 93.75 212 GLY A N 1
ATOM 1593 C CA . GLY A 1 212 ? -6.251 5.860 -20.741 1.00 93.75 212 GLY A CA 1
ATOM 1594 C C . GLY A 1 212 ? -6.917 7.240 -20.821 1.00 93.75 212 GLY A C 1
ATOM 1595 O O . GLY A 1 212 ? -6.681 8.095 -19.968 1.00 93.75 212 GLY A O 1
ATOM 1596 N N . ALA A 1 213 ? -7.801 7.450 -21.802 1.00 93.38 213 ALA A N 1
ATOM 1597 C CA . ALA A 1 213 ? -8.589 8.676 -21.938 1.00 93.38 213 ALA A CA 1
ATOM 1598 C C . ALA A 1 213 ? -9.870 8.694 -21.078 1.00 93.38 213 ALA A C 1
ATOM 1600 O O . ALA A 1 213 ? -10.483 9.749 -20.921 1.00 93.38 213 ALA A O 1
ATOM 1601 N N . ALA A 1 214 ? -10.297 7.545 -20.541 1.00 94.25 214 ALA A N 1
ATOM 1602 C CA . ALA A 1 214 ? -11.530 7.424 -19.762 1.00 94.25 214 ALA A CA 1
ATOM 1603 C C . ALA A 1 214 ? -11.397 8.013 -18.351 1.00 94.25 214 ALA A C 1
ATOM 1605 O O . ALA A 1 214 ? -12.401 8.436 -17.781 1.00 94.25 214 ALA A O 1
ATOM 1606 N N . VAL A 1 215 ? -10.172 8.076 -17.812 1.00 94.25 215 VAL A N 1
ATOM 1607 C CA . VAL A 1 215 ? -9.878 8.646 -16.490 1.00 94.25 215 VAL A CA 1
ATOM 1608 C C . VAL A 1 215 ? -8.819 9.746 -16.618 1.00 94.25 215 VAL A C 1
ATOM 1610 O O . VAL A 1 215 ? -7.630 9.493 -16.418 1.00 94.25 215 VAL A O 1
ATOM 1613 N N . PRO A 1 216 ? -9.218 10.989 -16.952 1.00 93.31 216 PRO A N 1
ATOM 1614 C CA . PRO A 1 216 ? -8.277 12.090 -17.165 1.00 93.31 216 PRO A CA 1
ATOM 1615 C C . PRO A 1 216 ? -7.390 12.399 -15.956 1.00 93.31 216 PRO A C 1
ATOM 1617 O O . PRO A 1 216 ? -6.256 12.834 -16.130 1.00 93.31 216 PRO A O 1
ATOM 1620 N N . ALA A 1 217 ? -7.880 12.153 -14.738 1.00 95.69 217 ALA A N 1
ATOM 1621 C CA . ALA A 1 217 ? -7.120 12.391 -13.515 1.00 95.69 217 ALA A CA 1
ATOM 1622 C C . ALA A 1 217 ? -5.847 11.523 -13.443 1.00 95.69 217 ALA A C 1
ATOM 1624 O O . ALA A 1 217 ? -4.804 11.989 -12.993 1.00 95.69 217 ALA A O 1
ATOM 1625 N N . LEU A 1 218 ? -5.886 10.314 -14.017 1.00 96.12 218 LEU A N 1
ATOM 1626 C CA . LEU A 1 218 ? -4.739 9.409 -14.111 1.00 96.12 218 LEU A CA 1
ATOM 1627 C C . LEU A 1 218 ? -3.850 9.692 -15.335 1.00 96.12 218 LEU A C 1
ATOM 1629 O O . LEU A 1 218 ? -2.923 8.931 -15.589 1.00 96.12 218 LEU A O 1
ATOM 1633 N N . ALA A 1 219 ? -4.088 10.760 -16.111 1.00 95.00 219 ALA A N 1
ATOM 1634 C CA . ALA A 1 219 ? -3.307 11.087 -17.312 1.00 95.00 219 ALA A CA 1
ATOM 1635 C C . ALA A 1 219 ? -1.772 11.120 -17.116 1.00 95.00 219 ALA A C 1
ATOM 1637 O O . ALA A 1 219 ? -1.057 10.662 -18.008 1.00 95.00 219 ALA A O 1
ATOM 1638 N N . PRO A 1 220 ? -1.235 11.602 -15.975 1.00 96.12 220 PRO A N 1
ATOM 1639 C CA . PRO A 1 220 ? 0.207 11.573 -15.717 1.00 96.12 220 PRO A CA 1
ATOM 1640 C C . PRO A 1 220 ? 0.793 10.164 -15.538 1.00 96.12 220 PRO A C 1
ATOM 1642 O O . PRO A 1 220 ? 2.004 9.988 -15.647 1.00 96.12 220 PRO A O 1
ATOM 1645 N N . LEU A 1 221 ? -0.046 9.167 -15.249 1.00 97.19 221 LEU A N 1
ATOM 1646 C CA . LEU A 1 221 ? 0.345 7.790 -14.975 1.00 97.19 221 LEU A CA 1
ATOM 1647 C C . LEU A 1 221 ? 0.200 6.953 -16.246 1.00 97.19 221 LEU A C 1
ATOM 1649 O O . LEU A 1 221 ? -0.913 6.673 -16.690 1.00 97.19 221 LEU A O 1
ATOM 1653 N N . ARG A 1 222 ? 1.319 6.566 -16.864 1.00 96.12 222 ARG A N 1
ATOM 1654 C CA . ARG A 1 222 ? 1.323 5.813 -18.128 1.00 96.12 222 ARG A CA 1
ATOM 1655 C C . ARG A 1 222 ? 2.249 4.624 -18.075 1.00 96.12 222 ARG A C 1
ATOM 1657 O O . ARG A 1 222 ? 3.320 4.737 -17.517 1.00 96.12 222 ARG A O 1
ATOM 1664 N N . ILE A 1 223 ? 1.861 3.512 -18.678 1.00 96.81 223 ILE A N 1
ATOM 1665 C CA . ILE A 1 223 ? 2.690 2.302 -18.688 1.00 96.81 223 ILE A CA 1
ATOM 1666 C C . ILE A 1 223 ? 3.701 2.380 -19.827 1.00 96.81 223 ILE A C 1
ATOM 1668 O O . ILE A 1 223 ? 3.359 2.795 -20.935 1.00 96.81 223 ILE A O 1
ATOM 1672 N N . GLN A 1 224 ? 4.933 1.940 -19.573 1.00 97.50 224 GLN A N 1
ATOM 1673 C CA . GLN A 1 224 ? 5.972 1.882 -20.595 1.00 97.50 224 GLN A CA 1
ATOM 1674 C C . GLN A 1 224 ? 5.562 0.938 -21.734 1.00 97.50 224 GLN A C 1
ATOM 1676 O O . GLN A 1 224 ? 5.410 -0.269 -21.541 1.00 97.50 224 GLN A O 1
ATOM 1681 N N . SER A 1 225 ? 5.402 1.483 -22.937 1.00 97.19 225 SER A N 1
ATOM 1682 C CA . SER A 1 225 ? 5.060 0.732 -24.148 1.00 97.19 225 SER A CA 1
ATOM 1683 C C . SER A 1 225 ? 6.284 0.367 -24.987 1.00 97.19 225 SER A C 1
ATOM 1685 O O . SER A 1 225 ? 6.200 -0.465 -25.893 1.00 97.19 225 SER A O 1
ATOM 1687 N N . LYS A 1 226 ? 7.419 1.019 -24.716 1.00 95.81 226 LYS A N 1
ATOM 1688 C CA . LYS A 1 226 ? 8.647 0.918 -25.500 1.00 95.81 226 LYS A CA 1
ATOM 1689 C C . LYS A 1 226 ? 9.886 1.212 -24.649 1.00 95.81 226 LYS A C 1
ATOM 1691 O O . LYS A 1 226 ? 10.818 1.887 -25.094 1.00 95.81 226 LYS A O 1
ATOM 1696 N N . SER A 1 227 ? 9.920 0.680 -23.431 1.00 95.94 227 SER A N 1
ATOM 1697 C CA . SER A 1 227 ? 11.065 0.813 -22.533 1.00 95.94 227 SER A CA 1
ATOM 1698 C C . SER A 1 227 ? 12.339 0.287 -23.200 1.00 95.94 227 SER A C 1
ATOM 1700 O O . SER A 1 227 ? 12.344 -0.783 -23.821 1.00 95.94 227 SER A O 1
ATOM 1702 N N . LEU A 1 228 ? 13.418 1.074 -23.121 1.00 93.12 228 LEU A N 1
ATOM 1703 C CA . LEU A 1 228 ? 14.701 0.811 -23.793 1.00 93.12 228 LEU A CA 1
ATOM 1704 C C . LEU A 1 228 ? 14.566 0.537 -25.305 1.00 93.12 228 LEU A C 1
ATOM 1706 O O . LEU A 1 228 ? 15.399 -0.137 -25.908 1.00 93.12 228 LEU A O 1
ATOM 1710 N N . GLY A 1 229 ? 13.503 1.049 -25.928 1.00 92.00 229 GLY A N 1
ATOM 1711 C CA . GLY A 1 229 ? 13.231 0.911 -27.354 1.00 92.00 229 GLY A CA 1
ATOM 1712 C C . GLY A 1 229 ? 12.551 -0.398 -27.773 1.00 92.00 229 GLY A C 1
ATOM 1713 O O . GLY A 1 229 ? 12.112 -0.470 -28.924 1.00 92.00 229 GLY A O 1
ATOM 1714 N N . VAL A 1 230 ? 12.445 -1.402 -26.891 1.00 93.69 230 VAL A N 1
ATOM 1715 C CA . VAL A 1 230 ? 12.035 -2.770 -27.276 1.00 93.69 230 VAL A CA 1
ATOM 1716 C C . VAL A 1 230 ? 11.050 -3.461 -26.329 1.00 93.69 230 VAL A C 1
ATOM 1718 O O . VAL A 1 230 ? 10.359 -4.373 -26.778 1.00 93.69 230 VAL A O 1
ATOM 1721 N N . PHE A 1 231 ? 10.960 -3.065 -25.055 1.00 97.25 231 PHE A N 1
ATOM 1722 C CA . PHE A 1 231 ? 10.132 -3.764 -24.067 1.00 97.25 231 PHE A CA 1
ATOM 1723 C C . PHE A 1 231 ? 8.792 -3.054 -23.853 1.00 97.25 231 PHE A C 1
ATOM 1725 O O . PHE A 1 231 ? 8.751 -1.881 -23.484 1.00 97.25 231 PHE A O 1
ATOM 1732 N N . ASP A 1 232 ? 7.698 -3.781 -24.066 1.00 98.12 232 ASP A N 1
ATOM 1733 C CA . ASP A 1 232 ? 6.327 -3.296 -23.892 1.00 98.12 232 ASP A CA 1
ATOM 1734 C C . ASP A 1 232 ? 5.711 -3.947 -22.648 1.00 98.12 232 ASP A C 1
ATOM 1736 O O . ASP A 1 232 ? 5.571 -5.172 -22.599 1.00 98.12 232 ASP A O 1
ATOM 1740 N N . PHE A 1 233 ? 5.379 -3.135 -21.640 1.00 98.38 233 PHE A N 1
ATOM 1741 C CA . PHE A 1 233 ? 4.872 -3.585 -20.342 1.00 98.38 233 PHE A CA 1
ATOM 1742 C C . PHE A 1 233 ? 3.348 -3.459 -20.190 1.00 98.38 233 PHE A C 1
ATOM 1744 O O . PHE A 1 233 ? 2.808 -3.744 -19.119 1.00 98.38 233 PHE A O 1
ATOM 1751 N N . ARG A 1 234 ? 2.636 -3.042 -21.243 1.00 98.12 234 ARG A N 1
ATOM 1752 C CA . ARG A 1 234 ? 1.167 -2.949 -21.240 1.00 98.12 234 ARG A CA 1
ATOM 1753 C C . ARG A 1 234 ? 0.523 -4.331 -21.194 1.00 98.12 234 ARG A C 1
ATOM 1755 O O . ARG A 1 234 ? 1.110 -5.298 -21.672 1.00 98.12 234 ARG A O 1
ATOM 1762 N N . ASN A 1 235 ? -0.700 -4.424 -20.676 1.00 98.00 235 ASN A N 1
ATOM 1763 C CA . ASN A 1 235 ? -1.389 -5.705 -20.500 1.00 98.00 235 ASN A CA 1
ATOM 1764 C C . ASN A 1 235 ? -1.410 -6.555 -21.792 1.00 98.00 235 ASN A C 1
ATOM 1766 O O . ASN A 1 235 ? -1.689 -6.067 -22.888 1.00 98.00 235 ASN A O 1
ATOM 1770 N N . GLY A 1 236 ? -1.117 -7.848 -21.650 1.00 97.44 236 GLY A N 1
ATOM 1771 C CA . GLY A 1 236 ? -1.065 -8.840 -22.724 1.00 97.44 236 GLY A CA 1
ATOM 1772 C C . GLY A 1 236 ? 0.212 -8.810 -23.568 1.00 97.44 236 GLY A C 1
ATOM 1773 O O . GLY A 1 236 ? 0.308 -9.563 -24.536 1.00 97.44 236 GLY A O 1
ATOM 1774 N N . LYS A 1 237 ? 1.187 -7.956 -23.237 1.00 98.19 237 LYS A N 1
ATOM 1775 C CA . LYS A 1 237 ? 2.487 -7.869 -23.919 1.00 98.19 237 LYS A CA 1
ATOM 1776 C C . LYS A 1 237 ? 3.545 -8.711 -23.220 1.00 98.19 237 LYS A C 1
ATOM 1778 O O . LYS A 1 237 ? 3.375 -9.135 -22.085 1.00 98.19 237 LYS A O 1
ATOM 1783 N N . ASP A 1 238 ? 4.653 -8.965 -23.905 1.00 98.00 238 ASP A N 1
ATOM 1784 C CA . ASP A 1 238 ? 5.662 -9.895 -23.394 1.00 98.00 238 ASP A CA 1
ATOM 1785 C C . ASP A 1 238 ? 6.585 -9.283 -22.335 1.00 98.00 238 ASP A C 1
ATOM 1787 O O . ASP A 1 238 ? 7.205 -10.032 -21.582 1.00 98.00 238 ASP A O 1
ATOM 1791 N N . GLY A 1 239 ? 6.698 -7.952 -22.243 1.00 97.38 239 GLY A N 1
ATOM 1792 C CA . GLY A 1 239 ? 7.656 -7.305 -21.345 1.00 97.38 239 GLY A CA 1
ATOM 1793 C C . GLY A 1 239 ? 9.057 -7.910 -21.494 1.00 97.38 239 GLY A C 1
ATOM 1794 O O . GLY A 1 239 ? 9.595 -8.000 -22.599 1.00 97.38 239 GLY A O 1
ATOM 1795 N N . LEU A 1 240 ? 9.632 -8.383 -20.383 1.00 97.25 240 LEU A N 1
ATOM 1796 C CA . LEU A 1 240 ? 10.941 -9.050 -20.372 1.00 97.25 240 LEU A CA 1
ATOM 1797 C C . LEU A 1 240 ? 10.916 -10.534 -20.768 1.00 97.25 240 LEU A C 1
ATOM 1799 O O . LEU A 1 240 ? 11.983 -11.137 -20.880 1.00 97.25 240 LEU A O 1
ATOM 1803 N N . TYR A 1 241 ? 9.751 -11.142 -21.014 1.00 97.56 241 TYR A N 1
ATOM 1804 C CA . TYR A 1 241 ? 9.667 -12.558 -21.392 1.00 97.56 241 TYR A CA 1
ATOM 1805 C C . TYR A 1 241 ? 10.438 -12.876 -22.679 1.00 97.56 241 TYR A C 1
ATOM 1807 O O . TYR A 1 241 ? 10.951 -13.981 -22.834 1.00 97.56 241 TYR A O 1
ATOM 1815 N N . ILE A 1 242 ? 10.634 -11.894 -23.562 1.00 96.12 242 ILE A N 1
ATOM 1816 C CA . ILE A 1 242 ? 11.462 -12.049 -24.768 1.00 96.12 242 ILE A CA 1
ATOM 1817 C C . ILE A 1 242 ? 12.928 -12.418 -24.467 1.00 96.12 242 ILE A C 1
ATOM 1819 O O . ILE A 1 242 ? 13.639 -12.885 -25.353 1.00 96.12 242 ILE A O 1
ATOM 1823 N N . LEU A 1 243 ? 13.392 -12.213 -23.229 1.00 96.00 243 LEU A N 1
ATOM 1824 C CA . LEU A 1 243 ? 14.732 -12.586 -22.774 1.00 96.00 243 LEU A CA 1
ATOM 1825 C C . LEU A 1 243 ? 14.805 -14.025 -22.244 1.00 96.00 243 LEU A C 1
ATOM 1827 O O . LEU A 1 243 ? 15.892 -14.479 -21.890 1.00 96.00 243 LEU A O 1
ATOM 1831 N N . LYS A 1 244 ? 13.686 -14.753 -22.164 1.00 95.94 244 LYS A N 1
ATOM 1832 C CA . LYS A 1 244 ? 13.636 -16.110 -21.610 1.00 95.94 244 LYS A CA 1
ATOM 1833 C C . LYS A 1 244 ? 14.665 -17.025 -22.285 1.00 95.94 244 LYS A C 1
ATOM 1835 O O . LYS A 1 244 ? 14.709 -17.140 -23.506 1.00 95.94 244 LYS A O 1
ATOM 1840 N N . GLY A 1 245 ? 15.490 -17.691 -21.474 1.00 93.00 245 GLY A N 1
ATOM 1841 C CA . GLY A 1 245 ? 16.547 -18.592 -21.952 1.00 93.00 245 GLY A CA 1
ATOM 1842 C C . GLY A 1 245 ? 17.800 -17.893 -22.496 1.00 93.00 245 GLY A C 1
ATOM 1843 O O . GLY A 1 245 ? 18.725 -18.570 -22.941 1.00 93.00 245 GLY A O 1
ATOM 1844 N N . ASN A 1 246 ? 17.866 -16.559 -22.456 1.00 95.62 246 ASN A N 1
ATOM 1845 C CA . ASN A 1 246 ? 19.066 -15.813 -22.817 1.00 95.62 246 ASN A CA 1
ATOM 1846 C C . ASN A 1 246 ? 20.156 -15.997 -21.746 1.00 95.62 246 ASN A C 1
ATOM 1848 O O . ASN A 1 246 ? 19.898 -15.873 -20.549 1.00 95.62 246 ASN A O 1
ATOM 1852 N N . THR A 1 247 ? 21.397 -16.238 -22.173 1.00 95.50 247 THR A N 1
ATOM 1853 C CA . THR A 1 247 ? 22.550 -16.427 -21.278 1.00 95.50 247 THR A CA 1
ATOM 1854 C C . THR A 1 247 ? 22.865 -15.199 -20.423 1.00 95.50 247 THR A C 1
ATOM 1856 O O . THR A 1 247 ? 23.450 -15.347 -19.354 1.00 95.50 247 THR A O 1
ATOM 1859 N N . ALA A 1 248 ? 22.440 -14.001 -20.839 1.00 93.62 248 ALA A N 1
ATOM 1860 C CA . ALA A 1 248 ? 22.562 -12.773 -20.054 1.00 93.62 248 ALA A CA 1
ATOM 1861 C C . ALA A 1 248 ? 21.760 -12.808 -18.740 1.00 93.62 248 ALA A C 1
ATOM 1863 O O . ALA A 1 248 ? 22.081 -12.068 -17.812 1.00 93.62 248 ALA A O 1
ATOM 1864 N N . LEU A 1 249 ? 20.742 -13.673 -18.639 1.00 96.12 249 LEU A N 1
ATOM 1865 C CA . LEU A 1 249 ? 19.958 -13.832 -17.415 1.00 96.12 249 LEU A CA 1
ATOM 1866 C C . LEU A 1 249 ? 20.674 -14.673 -16.351 1.00 96.12 249 LEU A C 1
ATOM 1868 O O . LEU A 1 249 ? 20.234 -14.659 -15.206 1.00 96.12 249 LEU A O 1
ATOM 1872 N N . ALA A 1 250 ? 21.763 -15.374 -16.682 1.00 95.19 250 ALA A N 1
ATOM 1873 C CA . ALA A 1 250 ? 22.414 -16.313 -15.770 1.00 95.19 250 ALA A CA 1
ATOM 1874 C C . ALA A 1 250 ? 22.818 -15.661 -14.430 1.00 95.19 250 ALA A C 1
ATOM 1876 O O . ALA A 1 250 ? 23.520 -14.643 -14.387 1.00 95.19 250 ALA A O 1
ATOM 1877 N N . GLY A 1 251 ? 22.377 -16.261 -13.321 1.00 93.06 251 GLY A N 1
ATOM 1878 C CA . GLY A 1 251 ? 22.634 -15.776 -11.961 1.00 93.06 251 GLY A CA 1
ATOM 1879 C C . GLY A 1 251 ? 21.906 -14.476 -11.595 1.00 93.06 251 GLY A C 1
ATOM 1880 O O . GLY A 1 251 ? 22.278 -13.815 -10.622 1.00 93.06 251 GLY A O 1
ATOM 1881 N N . THR A 1 252 ? 20.911 -14.069 -12.383 1.00 95.69 252 THR A N 1
ATOM 1882 C CA . THR A 1 252 ? 19.966 -12.998 -12.036 1.00 95.69 252 THR A CA 1
ATOM 1883 C C . THR A 1 252 ? 18.695 -13.597 -11.433 1.00 95.69 252 THR A C 1
ATOM 1885 O O . THR A 1 252 ? 18.494 -14.808 -11.433 1.00 95.69 252 THR A O 1
ATOM 1888 N N . ALA A 1 253 ? 17.800 -12.753 -10.934 1.00 94.44 253 ALA A N 1
ATOM 1889 C CA . ALA A 1 253 ? 16.501 -13.166 -10.440 1.00 94.44 253 ALA A CA 1
ATOM 1890 C C . ALA A 1 253 ? 15.572 -13.664 -11.558 1.00 94.44 253 ALA A C 1
ATOM 1892 O O . ALA A 1 253 ? 14.620 -14.387 -11.299 1.00 94.44 253 ALA A O 1
ATOM 1893 N N . LEU A 1 254 ? 15.860 -13.295 -12.806 1.00 95.50 254 LEU A N 1
ATOM 1894 C CA . LEU A 1 254 ? 15.122 -13.754 -13.980 1.00 95.50 254 LEU A CA 1
ATOM 1895 C C . LEU A 1 254 ? 15.632 -15.110 -14.502 1.00 95.50 254 LEU A C 1
ATOM 1897 O O . LEU A 1 254 ? 15.123 -15.603 -15.504 1.00 95.50 254 LEU A O 1
ATOM 1901 N N . ASP A 1 255 ? 16.645 -15.691 -13.854 1.00 95.25 255 ASP A N 1
ATOM 1902 C CA . ASP A 1 255 ? 17.161 -17.021 -14.165 1.00 95.25 255 ASP A CA 1
ATOM 1903 C C . ASP A 1 255 ? 16.252 -18.114 -13.588 1.00 95.25 255 ASP A C 1
ATOM 1905 O O . ASP A 1 255 ? 16.016 -18.181 -12.375 1.00 95.25 255 ASP A O 1
ATOM 1909 N N . ASP A 1 256 ? 15.814 -19.032 -14.445 1.00 94.06 256 ASP A N 1
ATOM 1910 C CA . ASP A 1 256 ? 15.025 -20.201 -14.057 1.00 94.06 256 ASP A CA 1
ATOM 1911 C C . ASP A 1 256 ? 15.766 -21.106 -13.073 1.00 94.06 256 ASP A C 1
ATOM 1913 O O . ASP A 1 256 ? 15.137 -21.757 -12.240 1.00 94.06 256 ASP A O 1
ATOM 1917 N N . ALA A 1 257 ? 17.099 -21.133 -13.124 1.00 93.56 257 ALA A N 1
ATOM 1918 C CA . ALA A 1 257 ? 17.896 -21.884 -12.163 1.00 93.56 257 ALA A CA 1
ATOM 1919 C C . ALA A 1 257 ? 17.860 -21.274 -10.749 1.00 93.56 257 ALA A C 1
ATOM 1921 O O . ALA A 1 257 ? 18.191 -21.969 -9.788 1.00 93.56 257 ALA A O 1
ATOM 1922 N N . VAL A 1 258 ? 17.469 -20.000 -10.610 1.00 90.94 258 VAL A N 1
ATOM 1923 C CA . VAL A 1 258 ? 17.447 -19.275 -9.331 1.00 90.94 258 VAL A CA 1
ATOM 1924 C C . VAL A 1 258 ? 16.026 -19.176 -8.770 1.00 90.94 258 VAL A C 1
ATOM 1926 O O . VAL A 1 258 ? 15.804 -19.572 -7.628 1.00 90.94 258 VAL A O 1
ATOM 1929 N N . PHE A 1 259 ? 15.058 -18.692 -9.558 1.00 87.62 259 PHE A N 1
ATOM 1930 C CA . PHE A 1 259 ? 13.664 -18.496 -9.111 1.00 87.62 259 PHE A CA 1
ATOM 1931 C C . PHE A 1 259 ? 12.630 -19.298 -9.912 1.00 87.62 259 PHE A C 1
ATOM 1933 O O . PHE A 1 259 ? 11.424 -19.054 -9.803 1.00 87.62 259 PHE A O 1
ATOM 1940 N N . GLY A 1 260 ? 13.069 -20.268 -10.716 1.00 89.31 260 GLY A N 1
ATOM 1941 C CA . GLY A 1 260 ? 12.171 -20.997 -11.605 1.00 89.31 260 GLY A CA 1
ATOM 1942 C C . GLY A 1 260 ? 11.477 -20.055 -12.586 1.00 89.31 260 GLY A C 1
ATOM 1943 O O . GLY A 1 260 ? 11.996 -19.017 -12.985 1.00 89.31 260 GLY A O 1
ATOM 1944 N N . THR A 1 261 ? 10.250 -20.391 -12.961 1.00 91.25 261 THR A N 1
ATOM 1945 C CA . THR A 1 261 ? 9.472 -19.592 -13.912 1.00 91.25 261 THR A CA 1
ATOM 1946 C C . THR A 1 261 ? 8.694 -18.451 -13.253 1.00 91.25 261 THR A C 1
ATOM 1948 O O . THR A 1 261 ? 7.884 -17.819 -13.916 1.00 91.25 261 THR A O 1
ATOM 1951 N N . LEU A 1 262 ? 8.922 -18.155 -11.970 1.00 89.56 262 LEU A N 1
ATOM 1952 C CA . LEU A 1 262 ? 8.085 -17.236 -11.191 1.00 89.56 262 LEU A CA 1
ATOM 1953 C C . LEU A 1 262 ? 8.035 -15.811 -11.764 1.00 89.56 262 LEU A C 1
ATOM 1955 O O . LEU A 1 262 ? 6.971 -15.199 -11.789 1.00 89.56 262 LEU A O 1
ATOM 1959 N N . LEU A 1 263 ? 9.182 -15.298 -12.221 1.00 93.12 263 LEU A N 1
ATOM 1960 C CA . LEU A 1 263 ? 9.329 -13.926 -12.725 1.00 93.12 263 LEU A CA 1
ATOM 1961 C C . LEU A 1 263 ? 9.274 -13.828 -14.253 1.00 93.12 263 LEU A C 1
ATOM 1963 O O . LEU A 1 263 ? 9.078 -12.744 -14.777 1.00 93.12 263 LEU A O 1
ATOM 1967 N N . LEU A 1 264 ? 9.420 -14.945 -14.969 1.00 96.00 264 LEU A N 1
ATOM 1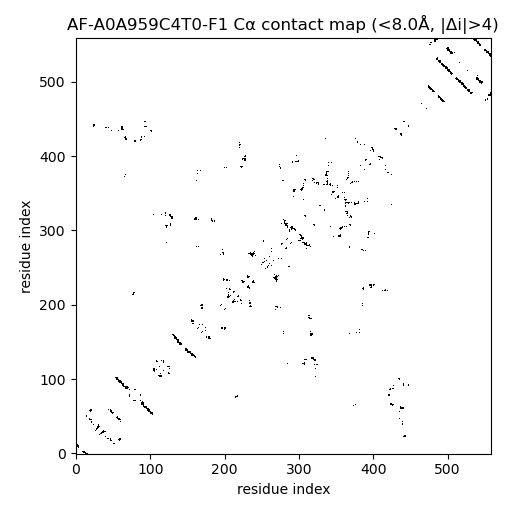968 C CA . LEU A 1 264 ? 9.199 -15.038 -16.417 1.00 96.00 264 LEU A CA 1
ATOM 1969 C C . LEU A 1 264 ? 8.300 -16.257 -16.713 1.00 96.00 264 LEU A C 1
ATOM 1971 O O . LEU A 1 264 ? 8.792 -17.265 -17.247 1.00 96.00 264 LEU A O 1
ATOM 1975 N N . PRO A 1 265 ? 7.008 -16.202 -16.327 1.00 94.94 265 PRO A N 1
ATOM 1976 C CA . PRO A 1 265 ? 6.111 -17.361 -16.332 1.00 94.94 265 PRO A CA 1
ATOM 1977 C C . PRO A 1 265 ? 5.621 -17.753 -17.726 1.00 94.94 265 PRO A C 1
ATOM 1979 O O . PRO A 1 265 ? 5.374 -18.930 -17.981 1.00 94.94 265 PRO A O 1
ATOM 1982 N N . GLY A 1 266 ? 5.505 -16.794 -18.642 1.00 96.19 266 GLY A N 1
ATOM 1983 C CA . GLY A 1 266 ? 5.004 -17.016 -19.995 1.00 96.19 266 GLY A CA 1
ATOM 1984 C C . GLY A 1 266 ? 4.892 -15.714 -20.796 1.00 96.19 266 GLY A C 1
ATOM 1985 O O . GLY A 1 266 ? 5.023 -14.636 -20.207 1.00 96.19 266 GLY A O 1
ATOM 1986 N N . PRO A 1 267 ? 4.632 -15.805 -22.115 1.00 97.50 267 PRO A N 1
ATOM 1987 C CA . PRO A 1 267 ? 4.257 -14.655 -22.937 1.00 97.50 267 PRO A CA 1
ATOM 1988 C C . PRO A 1 267 ? 3.007 -13.961 -22.384 1.00 97.50 267 PRO A C 1
ATOM 1990 O O . PRO A 1 267 ? 2.172 -14.604 -21.746 1.00 97.50 267 PRO A O 1
ATOM 1993 N N . GLY A 1 268 ? 2.853 -12.666 -22.658 1.00 97.56 268 GLY A N 1
ATOM 1994 C CA . GLY A 1 268 ? 1.693 -11.896 -22.195 1.00 97.56 268 GLY A CA 1
ATOM 1995 C C . GLY A 1 268 ? 1.637 -11.629 -20.683 1.00 97.56 268 GLY A C 1
ATOM 1996 O O . GLY A 1 268 ? 0.575 -11.258 -20.178 1.00 97.56 268 GLY A O 1
ATOM 1997 N N . SER A 1 269 ? 2.754 -11.797 -19.963 1.00 97.44 269 SER A N 1
ATOM 1998 C CA . SER A 1 269 ? 2.865 -11.557 -18.512 1.00 97.44 269 SER A CA 1
ATOM 1999 C C . SER A 1 269 ? 3.848 -10.423 -18.183 1.00 97.44 269 SER A C 1
ATOM 2001 O O . SER A 1 269 ? 4.847 -10.647 -17.489 1.00 97.44 269 SER A O 1
ATOM 2003 N N . PRO A 1 270 ? 3.599 -9.196 -18.663 1.00 97.56 270 PRO A N 1
ATOM 2004 C CA . PRO A 1 270 ? 4.589 -8.123 -18.671 1.00 97.56 270 PRO A CA 1
ATOM 2005 C C . PRO A 1 270 ? 4.971 -7.663 -17.262 1.00 97.56 270 PRO A C 1
ATOM 2007 O O . PRO A 1 270 ? 6.137 -7.377 -17.004 1.00 97.56 270 PRO A O 1
ATOM 2010 N N . ARG A 1 271 ? 4.002 -7.632 -16.338 1.00 97.19 271 ARG A N 1
ATOM 2011 C CA . ARG A 1 271 ? 4.176 -7.112 -14.970 1.00 97.19 271 ARG A CA 1
ATOM 2012 C C . ARG A 1 271 ? 4.593 -8.168 -13.939 1.00 97.19 271 ARG A C 1
ATOM 2014 O O . ARG A 1 271 ? 4.585 -7.937 -12.730 1.00 97.19 271 ARG A O 1
ATOM 2021 N N . SER A 1 272 ? 4.980 -9.355 -14.411 1.00 95.50 272 SER A N 1
ATOM 2022 C CA . SER A 1 272 ? 5.518 -10.434 -13.565 1.00 95.50 272 SER A CA 1
ATOM 2023 C C . SER A 1 272 ? 6.886 -10.108 -12.951 1.00 95.50 272 SER A C 1
ATOM 2025 O O . SER A 1 272 ? 7.276 -10.724 -11.963 1.00 95.50 272 SER A O 1
ATOM 2027 N N . VAL A 1 273 ? 7.592 -9.116 -13.498 1.00 95.38 273 VAL A N 1
ATOM 2028 C CA . VAL A 1 273 ? 8.938 -8.706 -13.069 1.00 95.38 273 VAL A CA 1
ATOM 2029 C C . VAL A 1 273 ? 8.953 -7.480 -12.157 1.00 95.38 273 VAL A C 1
ATOM 2031 O O . VAL A 1 273 ? 10.023 -7.065 -11.735 1.00 95.38 273 VAL A O 1
ATOM 2034 N N . ASP A 1 274 ? 7.806 -6.865 -11.862 1.00 95.00 274 ASP A N 1
ATOM 2035 C CA . ASP A 1 274 ? 7.736 -5.677 -11.005 1.00 95.00 274 ASP A CA 1
ATOM 2036 C C . ASP A 1 274 ? 6.556 -5.716 -10.026 1.00 95.00 274 ASP A C 1
ATOM 2038 O O . ASP A 1 274 ? 6.784 -5.777 -8.819 1.00 95.00 274 ASP A O 1
ATOM 2042 N N . LEU A 1 275 ? 5.306 -5.765 -10.497 1.00 94.38 275 LEU A N 1
ATOM 2043 C CA . LEU A 1 275 ? 4.139 -5.777 -9.609 1.00 94.38 275 LEU A CA 1
ATOM 2044 C C . LEU A 1 275 ? 4.056 -7.063 -8.803 1.00 94.38 275 LEU A C 1
ATOM 2046 O O . LEU A 1 275 ? 3.803 -7.024 -7.602 1.00 94.38 275 LEU A O 1
ATOM 2050 N N . TRP A 1 276 ? 4.315 -8.201 -9.441 1.00 92.75 276 TRP A N 1
ATOM 2051 C CA . TRP A 1 276 ? 4.331 -9.478 -8.740 1.00 92.75 276 TRP A CA 1
ATOM 2052 C C . TRP A 1 276 ? 5.337 -9.504 -7.573 1.00 92.75 276 TRP A C 1
ATOM 2054 O O . TRP A 1 276 ? 4.924 -9.771 -6.443 1.00 92.75 276 TRP A O 1
ATOM 2064 N N . PRO A 1 277 ? 6.631 -9.180 -7.754 1.00 91.56 277 PRO A N 1
ATOM 2065 C CA . PRO A 1 277 ? 7.549 -9.144 -6.625 1.00 91.56 277 PRO A CA 1
ATOM 2066 C C . PRO A 1 277 ? 7.222 -8.041 -5.617 1.00 91.56 277 PRO A C 1
ATOM 2068 O O . PRO A 1 277 ? 7.269 -8.308 -4.423 1.00 91.56 277 PRO A O 1
ATOM 2071 N N . ILE A 1 278 ? 6.827 -6.839 -6.041 1.00 90.50 278 ILE A N 1
ATOM 2072 C CA . ILE A 1 278 ? 6.551 -5.735 -5.107 1.00 90.50 278 ILE A CA 1
ATOM 2073 C C . ILE A 1 278 ? 5.354 -6.021 -4.202 1.00 90.50 278 ILE A C 1
ATOM 2075 O O . ILE A 1 278 ? 5.440 -5.759 -3.004 1.00 90.50 278 ILE A O 1
ATOM 2079 N N . PHE A 1 279 ? 4.276 -6.585 -4.746 1.00 89.62 279 PHE A N 1
ATOM 2080 C CA . PHE A 1 279 ? 3.035 -6.811 -4.005 1.00 89.62 279 PHE A CA 1
ATOM 2081 C C . PHE A 1 279 ? 2.873 -8.239 -3.473 1.00 89.62 279 PHE A C 1
ATOM 2083 O O . PHE A 1 279 ? 2.037 -8.461 -2.605 1.00 89.62 279 PHE A O 1
ATOM 2090 N N . HIS A 1 280 ? 3.629 -9.229 -3.964 1.00 90.69 280 HIS A N 1
ATOM 2091 C CA . HIS A 1 280 ? 3.306 -10.629 -3.666 1.00 90.69 280 HIS A CA 1
ATOM 2092 C C . HIS A 1 280 ? 4.451 -11.514 -3.189 1.00 90.69 280 HIS A C 1
ATOM 2094 O O . HIS A 1 280 ? 4.202 -12.375 -2.354 1.00 90.69 280 HIS A O 1
ATOM 2100 N N . THR A 1 281 ? 5.680 -11.406 -3.694 1.00 89.94 281 THR A N 1
ATOM 2101 C CA . THR A 1 281 ? 6.795 -12.263 -3.208 1.00 89.94 281 THR A CA 1
ATOM 2102 C C . THR A 1 281 ? 7.804 -11.498 -2.372 1.00 89.94 281 THR A C 1
ATOM 2104 O O . THR A 1 281 ? 8.530 -12.080 -1.570 1.00 89.94 281 THR A O 1
ATOM 2107 N N . GLY A 1 282 ? 7.811 -10.179 -2.496 1.00 91.62 282 GLY A N 1
ATOM 2108 C CA . GLY A 1 282 ? 8.905 -9.328 -2.076 1.00 91.62 282 GLY A CA 1
ATOM 2109 C C . GLY A 1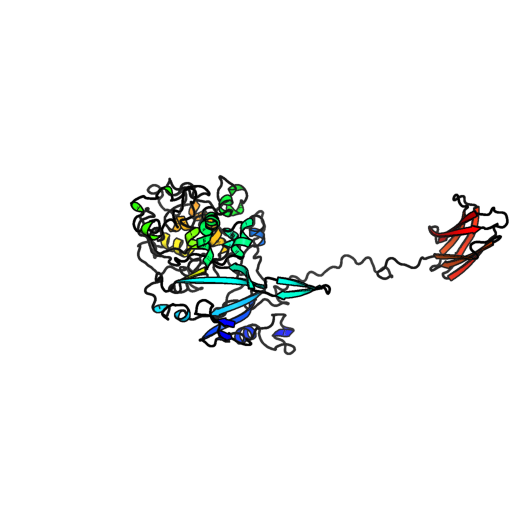 282 ? 9.958 -9.250 -3.170 1.00 91.62 282 GLY A C 1
ATOM 2110 O O . GLY A 1 282 ? 10.011 -10.071 -4.092 1.00 91.62 282 GLY A O 1
ATOM 2111 N N . VAL A 1 283 ? 10.796 -8.236 -3.054 1.00 92.94 283 VAL A N 1
ATOM 2112 C CA . VAL A 1 283 ? 11.874 -7.918 -3.971 1.00 92.94 283 VAL A CA 1
ATOM 2113 C C . VAL A 1 283 ? 13.174 -8.468 -3.384 1.00 92.94 283 VAL A C 1
ATOM 2115 O O . VAL A 1 283 ? 13.561 -8.063 -2.281 1.00 92.94 283 VAL A O 1
ATOM 2118 N N . PRO A 1 284 ? 13.849 -9.407 -4.071 1.00 91.12 284 PRO A N 1
ATOM 2119 C CA . PRO A 1 284 ? 15.139 -9.904 -3.619 1.00 91.12 284 PRO A CA 1
ATOM 2120 C C . PRO A 1 284 ? 16.219 -8.868 -3.908 1.00 91.12 284 PRO A C 1
ATOM 2122 O O . PRO A 1 284 ? 16.183 -8.202 -4.940 1.00 91.12 284 PRO A O 1
ATOM 2125 N N . ASN A 1 285 ? 17.255 -8.799 -3.074 1.00 90.19 285 ASN A N 1
ATOM 2126 C CA . ASN A 1 285 ? 18.479 -8.091 -3.452 1.00 90.19 285 ASN A CA 1
ATOM 2127 C C . ASN A 1 285 ? 19.314 -8.924 -4.447 1.00 90.19 285 ASN A C 1
ATOM 2129 O O . ASN A 1 285 ? 20.407 -9.401 -4.142 1.00 90.19 285 ASN A O 1
ATOM 2133 N N . LEU A 1 286 ? 18.780 -9.123 -5.649 1.00 92.50 286 LEU A N 1
ATOM 2134 C CA . LEU A 1 286 ? 19.454 -9.786 -6.759 1.00 92.50 286 LEU A CA 1
ATOM 2135 C C . LEU A 1 286 ? 19.146 -9.039 -8.054 1.00 92.50 286 LEU A C 1
ATOM 2137 O O . LEU A 1 286 ? 18.043 -8.533 -8.232 1.00 92.50 286 LEU A O 1
ATOM 2141 N N . ARG A 1 287 ? 20.108 -8.977 -8.980 1.00 94.38 287 ARG A N 1
ATOM 2142 C CA . ARG A 1 287 ? 19.915 -8.357 -10.304 1.00 94.38 287 ARG A CA 1
ATOM 2143 C C . ARG A 1 287 ? 18.650 -8.933 -10.964 1.00 94.38 287 ARG A C 1
ATOM 2145 O O . ARG A 1 287 ? 18.492 -10.143 -10.901 1.00 94.38 287 ARG A O 1
ATOM 2152 N N . PRO A 1 288 ? 17.762 -8.136 -11.578 1.00 94.88 288 PRO A N 1
ATOM 2153 C CA . PRO A 1 288 ? 17.901 -6.707 -11.836 1.00 94.88 288 PRO A CA 1
ATOM 2154 C C . PRO A 1 288 ? 17.418 -5.800 -10.692 1.00 94.88 288 PRO A C 1
ATOM 2156 O O . PRO A 1 288 ? 17.473 -4.591 -10.845 1.00 94.88 288 PRO A O 1
ATOM 2159 N N . TYR A 1 289 ? 16.984 -6.301 -9.541 1.00 95.38 289 TYR A N 1
ATOM 2160 C CA . TYR A 1 289 ? 16.285 -5.516 -8.511 1.00 95.38 289 TYR A CA 1
ATOM 2161 C C . TYR A 1 289 ? 17.140 -4.555 -7.669 1.00 95.38 289 TYR A C 1
ATOM 2163 O O . TYR A 1 289 ? 16.709 -4.054 -6.636 1.00 95.38 289 TYR A O 1
ATOM 2171 N N . GLN A 1 290 ? 18.356 -4.265 -8.114 1.00 95.62 290 GLN A N 1
ATOM 2172 C CA . GLN A 1 290 ? 19.169 -3.178 -7.579 1.00 95.62 290 GLN A CA 1
ATOM 2173 C C . GLN A 1 290 ? 18.817 -1.871 -8.304 1.00 95.62 290 GLN A C 1
ATOM 2175 O O . GLN A 1 290 ? 18.436 -1.913 -9.479 1.00 95.62 290 GLN A O 1
ATOM 2180 N N . LEU A 1 291 ? 18.966 -0.719 -7.639 1.00 95.69 291 LEU A N 1
ATOM 2181 C CA . LEU A 1 291 ? 18.722 0.588 -8.262 1.00 95.69 291 LEU A CA 1
ATOM 2182 C C . LEU A 1 291 ? 19.583 0.762 -9.508 1.00 95.69 291 LEU A C 1
ATOM 2184 O O . LEU A 1 291 ? 20.706 0.262 -9.580 1.00 95.69 291 LEU A O 1
ATOM 2188 N N . ALA A 1 292 ? 19.082 1.531 -10.471 1.00 94.75 292 ALA A N 1
ATOM 2189 C CA . ALA A 1 292 ? 19.787 1.779 -11.724 1.00 94.75 292 ALA A CA 1
ATOM 2190 C C . ALA A 1 292 ? 21.148 2.491 -11.559 1.00 94.75 292 ALA A C 1
ATOM 2192 O O . ALA A 1 292 ? 21.980 2.463 -12.468 1.00 94.75 292 ALA A O 1
ATOM 2193 N N . THR A 1 293 ? 21.410 3.099 -10.403 1.00 94.44 293 THR A N 1
ATOM 2194 C CA . THR A 1 293 ? 22.704 3.694 -10.049 1.00 94.44 293 THR A CA 1
ATOM 2195 C C . THR A 1 293 ? 23.832 2.670 -10.168 1.00 94.44 293 THR A C 1
ATOM 2197 O O . THR A 1 293 ? 23.802 1.621 -9.529 1.00 94.44 293 THR A O 1
ATOM 2200 N N . GLY A 1 294 ? 24.836 2.980 -10.993 1.00 91.94 294 GLY A N 1
ATOM 2201 C CA . GLY A 1 294 ? 25.980 2.102 -11.265 1.00 91.94 294 GLY A CA 1
ATOM 2202 C C . GLY A 1 294 ? 25.778 1.085 -12.395 1.00 91.94 294 GLY A C 1
ATOM 2203 O O . GLY A 1 294 ? 26.750 0.475 -12.832 1.00 91.94 294 GLY A O 1
ATOM 2204 N N . LYS A 1 295 ? 24.560 0.951 -12.937 1.00 92.69 295 LYS A N 1
ATOM 2205 C CA . LYS A 1 295 ? 24.256 -0.019 -14.002 1.00 92.69 295 LYS A CA 1
ATOM 2206 C C . LYS A 1 295 ? 24.708 0.388 -15.405 1.00 92.69 295 LYS A C 1
ATOM 2208 O O . LYS A 1 295 ? 24.691 -0.432 -16.315 1.00 92.69 295 LYS A O 1
ATOM 2213 N N . ASN A 1 296 ? 25.073 1.655 -15.612 1.00 87.88 296 ASN A N 1
ATOM 2214 C CA . ASN A 1 296 ? 25.527 2.193 -16.905 1.00 87.88 296 ASN A CA 1
ATOM 2215 C C . ASN A 1 296 ? 24.579 1.897 -18.087 1.00 87.88 296 ASN A C 1
ATOM 2217 O O . ASN A 1 296 ? 25.023 1.698 -19.215 1.00 87.88 296 ASN A O 1
ATOM 2221 N N . GLY A 1 297 ? 23.268 1.874 -17.828 1.00 85.94 297 GLY A N 1
ATOM 2222 C CA . GLY A 1 297 ? 22.238 1.645 -18.846 1.00 85.94 297 GLY A CA 1
ATOM 2223 C C . GLY A 1 297 ? 21.874 0.179 -19.104 1.00 85.94 297 GLY A C 1
ATOM 2224 O O . GLY A 1 297 ? 20.974 -0.056 -19.903 1.00 85.94 297 GLY A O 1
ATOM 2225 N N . ASP A 1 298 ? 22.506 -0.786 -18.429 1.00 90.81 298 ASP A N 1
ATOM 2226 C CA . ASP A 1 298 ? 22.144 -2.208 -18.499 1.00 90.81 298 ASP A CA 1
ATOM 2227 C C . ASP A 1 298 ? 21.335 -2.637 -17.256 1.00 90.81 298 ASP A C 1
ATOM 2229 O O . ASP A 1 298 ? 21.909 -2.788 -16.178 1.00 90.81 298 ASP A O 1
ATOM 2233 N N . PRO A 1 299 ? 20.016 -2.891 -17.360 1.00 91.75 299 PRO A N 1
ATOM 2234 C CA . PRO A 1 299 ? 19.199 -3.311 -16.218 1.00 91.75 299 PRO A CA 1
ATOM 2235 C C . PRO A 1 299 ? 19.665 -4.608 -15.537 1.00 91.75 299 PRO A C 1
ATOM 2237 O O . PRO A 1 299 ? 19.385 -4.794 -14.349 1.00 91.75 299 PRO A O 1
ATOM 2240 N N . LEU A 1 300 ? 20.366 -5.491 -16.260 1.00 94.44 300 LEU A N 1
ATOM 2241 C CA . LEU A 1 300 ? 20.886 -6.766 -15.753 1.00 94.44 300 LEU A CA 1
ATOM 2242 C C . LEU A 1 300 ? 22.278 -6.633 -15.114 1.00 94.44 300 LEU A C 1
ATOM 2244 O O . LEU A 1 300 ? 22.775 -7.594 -14.512 1.00 94.44 300 LEU A O 1
ATOM 2248 N N . ALA A 1 301 ? 22.908 -5.460 -15.206 1.00 94.69 301 ALA A N 1
ATOM 2249 C CA . ALA A 1 301 ? 24.146 -5.162 -14.503 1.00 94.69 301 ALA A CA 1
ATOM 2250 C C . ALA A 1 301 ? 23.913 -5.009 -12.992 1.00 94.69 301 ALA A C 1
ATOM 2252 O O . ALA A 1 301 ? 22.793 -4.802 -12.512 1.00 94.69 301 ALA A O 1
ATOM 2253 N N . ALA A 1 302 ? 25.000 -5.132 -12.227 1.00 94.75 302 ALA A N 1
ATOM 2254 C CA . ALA A 1 302 ? 24.971 -4.817 -10.808 1.00 94.75 302 ALA A CA 1
ATOM 2255 C C . ALA A 1 302 ? 24.699 -3.319 -10.626 1.00 94.75 302 ALA A C 1
ATOM 2257 O O . ALA A 1 302 ? 25.340 -2.480 -11.257 1.00 94.75 302 ALA A O 1
ATOM 2258 N N . GLY A 1 303 ? 23.731 -3.008 -9.776 1.00 95.69 303 GLY A N 1
ATOM 2259 C CA . GLY A 1 303 ? 23.385 -1.649 -9.391 1.00 95.69 303 GLY A CA 1
ATOM 2260 C C . GLY A 1 303 ? 23.517 -1.464 -7.889 1.00 95.69 303 GLY A C 1
ATOM 2261 O O . GLY A 1 303 ? 24.001 -2.351 -7.183 1.00 95.69 303 GLY A O 1
ATOM 2262 N N . LYS A 1 304 ? 23.025 -0.336 -7.383 1.00 96.69 304 LYS A N 1
ATOM 2263 C CA . LYS A 1 304 ? 23.032 -0.069 -5.945 1.00 96.69 304 LYS A CA 1
ATOM 2264 C C . LYS A 1 304 ? 21.995 -0.922 -5.197 1.00 96.69 304 LYS A C 1
ATOM 2266 O O . LYS A 1 304 ? 20.799 -0.808 -5.484 1.00 96.69 304 LYS A O 1
ATOM 2271 N N . PRO A 1 305 ? 22.402 -1.734 -4.208 1.00 96.06 305 PRO A N 1
ATOM 2272 C CA . PRO A 1 305 ? 21.469 -2.400 -3.306 1.00 96.06 305 PRO A CA 1
ATOM 2273 C C . PRO A 1 305 ? 20.665 -1.387 -2.486 1.00 96.06 305 PRO A C 1
ATOM 2275 O O . PRO A 1 305 ? 21.245 -0.468 -1.908 1.00 96.06 305 PRO A O 1
ATOM 2278 N N . PHE A 1 306 ? 19.343 -1.557 -2.420 1.00 93.94 306 PHE A N 1
ATOM 2279 C CA . PHE A 1 306 ? 18.474 -0.620 -1.693 1.00 93.94 306 PHE A CA 1
ATOM 2280 C C . PHE A 1 306 ? 17.227 -1.238 -1.049 1.00 93.94 306 PHE A C 1
ATOM 2282 O O . PHE A 1 306 ? 16.646 -0.644 -0.147 1.00 93.94 306 PHE A O 1
ATOM 2289 N N . ILE A 1 307 ? 16.811 -2.415 -1.513 1.00 93.00 307 ILE A N 1
ATOM 2290 C CA . ILE A 1 307 ? 15.638 -3.123 -1.017 1.00 93.00 307 ILE A CA 1
ATOM 2291 C C . ILE A 1 307 ? 15.984 -4.596 -0.832 1.00 93.00 307 ILE A C 1
ATOM 2293 O O . ILE A 1 307 ? 16.675 -5.191 -1.661 1.00 93.00 307 ILE A O 1
ATOM 2297 N N . ASN A 1 308 ? 15.498 -5.178 0.259 1.00 93.44 308 ASN A N 1
ATOM 2298 C CA . ASN A 1 308 ? 15.390 -6.620 0.407 1.00 93.44 308 ASN A CA 1
ATOM 2299 C C . ASN A 1 308 ? 14.235 -6.933 1.356 1.00 93.44 308 ASN A C 1
ATOM 2301 O O . ASN A 1 308 ? 14.369 -6.788 2.566 1.00 93.44 308 ASN A O 1
ATOM 2305 N N . ASN A 1 309 ? 13.106 -7.363 0.811 1.00 91.19 309 ASN A N 1
ATOM 2306 C CA . ASN A 1 309 ? 11.948 -7.803 1.592 1.00 91.19 309 ASN A CA 1
ATOM 2307 C C . ASN A 1 309 ? 11.407 -9.139 1.067 1.00 91.19 309 ASN A C 1
ATOM 2309 O O . ASN A 1 309 ? 10.228 -9.459 1.216 1.00 91.19 309 ASN A O 1
ATOM 2313 N N . PHE A 1 310 ? 12.269 -9.906 0.402 1.00 91.50 310 PHE A N 1
ATOM 2314 C CA . PHE A 1 310 ? 11.902 -11.144 -0.260 1.00 91.50 310 PHE A CA 1
ATOM 2315 C C . PHE A 1 310 ? 11.533 -12.250 0.727 1.00 91.50 310 PHE A C 1
ATOM 2317 O O . PHE A 1 310 ? 12.283 -12.553 1.653 1.00 91.50 310 PHE A O 1
ATOM 2324 N N . LEU A 1 311 ? 10.403 -12.903 0.459 1.00 87.69 311 LEU A N 1
ATOM 2325 C CA . LEU A 1 311 ? 9.958 -14.100 1.153 1.00 87.69 311 LEU A CA 1
ATOM 2326 C C . LEU A 1 311 ? 9.639 -15.191 0.117 1.00 87.69 311 LEU A C 1
ATOM 2328 O O . LEU A 1 311 ? 8.668 -15.062 -0.635 1.00 87.69 311 LEU A O 1
ATOM 2332 N N . PRO A 1 312 ? 10.418 -16.289 0.070 1.00 72.62 312 PRO A N 1
ATOM 2333 C CA . PRO A 1 312 ? 10.289 -17.313 -0.970 1.00 72.62 312 PRO A CA 1
ATOM 2334 C C . PRO A 1 312 ? 8.974 -18.097 -0.921 1.00 72.62 312 PRO A C 1
ATOM 2336 O O . PRO A 1 312 ? 8.601 -18.724 -1.907 1.00 72.62 312 PRO A O 1
ATOM 2339 N N . ASN A 1 313 ? 8.268 -18.076 0.212 1.00 74.44 313 ASN A N 1
ATOM 2340 C CA . ASN A 1 313 ? 6.966 -18.723 0.365 1.00 74.44 313 ASN A CA 1
ATOM 2341 C C . ASN A 1 313 ? 5.839 -18.012 -0.408 1.00 74.44 313 ASN A C 1
ATOM 2343 O O . ASN A 1 313 ? 4.822 -18.649 -0.667 1.00 74.44 313 ASN A O 1
ATOM 2347 N N . GLY A 1 314 ? 6.026 -16.739 -0.787 1.00 80.56 314 GLY A N 1
ATOM 2348 C CA . GLY A 1 314 ? 5.013 -15.914 -1.445 1.00 80.56 314 GLY A CA 1
ATOM 2349 C C . GLY A 1 314 ? 3.752 -15.682 -0.601 1.00 80.56 314 GLY A C 1
ATOM 2350 O O . GLY A 1 314 ? 3.570 -16.258 0.469 1.00 80.56 314 GLY A O 1
ATOM 2351 N N . GLY A 1 315 ? 2.879 -14.807 -1.094 1.00 89.38 315 GLY A N 1
ATOM 2352 C CA . GLY A 1 315 ? 1.551 -14.558 -0.538 1.00 89.38 315 GLY A CA 1
ATOM 2353 C C . GLY A 1 315 ? 1.310 -13.089 -0.217 1.00 89.38 315 GLY A C 1
ATOM 2354 O O . GLY A 1 315 ? 2.253 -12.296 -0.079 1.00 89.38 315 GLY A O 1
ATOM 2355 N N . ASP A 1 316 ? 0.034 -12.749 -0.072 1.00 92.31 316 ASP A N 1
ATOM 2356 C CA . ASP A 1 316 ? -0.429 -11.451 0.412 1.00 92.31 316 ASP A CA 1
ATOM 2357 C C . ASP A 1 316 ? -0.014 -11.216 1.873 1.00 92.31 316 ASP A C 1
ATOM 2359 O O . ASP A 1 316 ? -0.725 -11.551 2.822 1.00 92.31 316 ASP A O 1
ATOM 2363 N N . MET A 1 317 ? 1.191 -10.677 2.054 1.00 93.50 317 MET A N 1
ATOM 2364 C CA . MET A 1 317 ? 1.787 -10.353 3.347 1.00 93.50 317 MET A CA 1
ATOM 2365 C C . MET A 1 317 ? 2.568 -9.051 3.234 1.00 93.50 317 MET A C 1
ATOM 2367 O O . MET A 1 317 ? 3.435 -8.923 2.366 1.00 93.50 317 MET A O 1
ATOM 2371 N N . LEU A 1 318 ? 2.326 -8.120 4.157 1.00 94.12 318 LEU A N 1
ATOM 2372 C CA . LEU A 1 318 ? 3.205 -6.980 4.353 1.00 94.12 318 LEU A CA 1
ATOM 2373 C C . LEU A 1 318 ? 4.580 -7.497 4.758 1.00 94.12 318 LEU A C 1
ATOM 2375 O O . LEU A 1 318 ? 4.726 -8.164 5.782 1.00 94.12 318 LEU A O 1
ATOM 2379 N N . ARG A 1 319 ? 5.592 -7.197 3.953 1.00 93.06 319 ARG A N 1
ATOM 2380 C CA . ARG A 1 319 ? 6.955 -7.635 4.237 1.00 93.06 319 ARG A CA 1
ATOM 2381 C C . ARG A 1 319 ? 7.668 -6.576 5.036 1.00 93.06 319 ARG A C 1
ATOM 2383 O O . ARG A 1 319 ? 7.976 -5.511 4.514 1.00 93.06 319 ARG A O 1
ATOM 2390 N N . LEU A 1 320 ? 7.929 -6.885 6.295 1.00 94.25 320 LEU A N 1
ATOM 2391 C CA . LEU A 1 320 ? 8.664 -6.003 7.179 1.00 94.25 320 LEU A CA 1
ATOM 2392 C C . LEU A 1 320 ? 10.130 -6.422 7.197 1.00 94.25 320 LEU A C 1
ATOM 2394 O O . LEU A 1 320 ? 10.457 -7.514 7.666 1.00 94.25 320 LEU A O 1
ATOM 2398 N N . ASN A 1 321 ? 11.004 -5.543 6.713 1.00 95.56 321 ASN A N 1
ATOM 2399 C CA . ASN A 1 321 ? 12.438 -5.680 6.899 1.00 95.56 321 ASN A CA 1
ATOM 2400 C C . ASN A 1 321 ? 12.843 -5.034 8.231 1.00 95.56 321 ASN A C 1
ATOM 2402 O O . ASN A 1 321 ? 12.912 -3.814 8.360 1.00 95.56 321 ASN A O 1
ATOM 2406 N N . MET A 1 322 ? 13.117 -5.870 9.230 1.00 96.12 322 MET A N 1
ATOM 2407 C CA . MET A 1 322 ? 13.478 -5.433 10.581 1.00 96.12 322 MET A CA 1
ATOM 2408 C C . MET A 1 322 ? 14.955 -5.029 10.719 1.00 96.12 322 MET A C 1
ATOM 2410 O O . MET A 1 322 ? 15.347 -4.558 11.786 1.00 96.12 322 MET A O 1
ATOM 2414 N N . ALA A 1 323 ? 15.778 -5.221 9.681 1.00 95.31 323 ALA A N 1
ATOM 2415 C CA . ALA A 1 323 ? 17.180 -4.800 9.663 1.00 95.31 323 ALA A CA 1
ATOM 2416 C C . ALA A 1 323 ? 17.357 -3.339 9.220 1.00 95.31 323 ALA A C 1
ATOM 2418 O O . ALA A 1 323 ? 18.427 -2.760 9.410 1.00 95.31 323 ALA A O 1
ATOM 2419 N N . VAL A 1 324 ? 16.331 -2.734 8.615 1.00 95.19 324 VAL A N 1
ATOM 2420 C CA . VAL A 1 324 ? 16.372 -1.336 8.182 1.00 95.19 324 VAL A CA 1
ATOM 2421 C C . VAL A 1 324 ? 15.959 -0.444 9.355 1.00 95.19 324 VAL A C 1
ATOM 2423 O O . VAL A 1 324 ? 14.842 -0.579 9.859 1.00 95.19 324 VAL A O 1
ATOM 2426 N N . PRO A 1 325 ? 16.819 0.480 9.815 1.00 93.25 325 PRO A N 1
ATOM 2427 C CA . PRO A 1 325 ? 16.426 1.409 10.860 1.00 93.25 325 PRO A CA 1
ATOM 2428 C C . PRO A 1 325 ? 15.381 2.407 10.329 1.00 93.25 325 PRO A C 1
ATOM 2430 O O . PRO A 1 325 ? 15.485 2.836 9.176 1.00 93.25 325 PRO A O 1
ATOM 2433 N N . PRO A 1 326 ? 14.404 2.822 11.158 1.00 93.62 326 PRO A N 1
ATOM 2434 C CA . PRO A 1 326 ? 13.402 3.793 10.741 1.00 93.62 326 PRO A CA 1
ATOM 2435 C C . PRO A 1 326 ? 14.020 5.141 10.368 1.00 93.62 326 PRO A C 1
ATOM 2437 O O . PRO A 1 326 ? 14.878 5.658 11.091 1.00 93.62 326 PRO A O 1
ATOM 2440 N N . THR A 1 327 ? 13.535 5.754 9.292 1.00 95.94 327 THR A N 1
ATOM 2441 C CA . THR A 1 327 ? 13.898 7.129 8.941 1.00 95.94 327 THR A CA 1
ATOM 2442 C C . THR A 1 327 ? 13.239 8.078 9.945 1.00 95.94 327 THR A C 1
ATOM 2444 O O . THR A 1 327 ? 12.016 8.020 10.115 1.00 95.94 327 THR A O 1
ATOM 2447 N N . PRO A 1 328 ? 13.995 8.960 10.628 1.00 94.50 328 PRO A N 1
ATOM 2448 C CA . PRO A 1 328 ? 13.406 9.906 11.567 1.00 94.50 328 PRO A CA 1
ATOM 2449 C C . PRO A 1 328 ? 12.339 10.776 10.893 1.00 94.50 328 PRO A C 1
ATOM 2451 O O . PRO A 1 328 ? 12.556 11.312 9.811 1.00 94.50 328 PRO A O 1
ATOM 2454 N N . ARG A 1 329 ? 11.195 10.976 11.556 1.00 92.00 329 ARG A N 1
ATOM 2455 C CA . ARG A 1 329 ? 10.080 11.792 11.023 1.00 92.00 329 ARG A CA 1
ATOM 2456 C C . ARG A 1 329 ? 10.456 13.260 10.784 1.00 92.00 329 ARG A C 1
ATOM 2458 O O . ARG A 1 329 ? 9.772 13.964 10.057 1.00 92.00 329 ARG A O 1
ATOM 2465 N N . ASN A 1 330 ? 11.512 13.732 11.444 1.00 93.62 330 ASN A N 1
ATOM 2466 C CA . ASN A 1 330 ? 12.064 15.077 11.301 1.00 93.62 330 ASN A CA 1
ATOM 2467 C C . ASN A 1 330 ? 13.309 15.128 10.399 1.00 93.62 330 ASN A C 1
ATOM 2469 O O . ASN A 1 330 ? 13.966 16.169 10.351 1.00 93.62 330 ASN A O 1
ATOM 2473 N N . ASP A 1 331 ? 13.666 14.026 9.736 1.00 96.00 331 ASP A N 1
ATOM 2474 C CA . ASP A 1 331 ? 14.719 14.027 8.726 1.00 96.00 331 ASP A CA 1
ATOM 2475 C C . ASP A 1 331 ? 14.299 14.953 7.565 1.00 96.00 331 ASP A C 1
ATOM 2477 O O . ASP A 1 331 ? 13.158 14.862 7.104 1.00 96.00 331 ASP A O 1
ATOM 2481 N N . PRO A 1 332 ? 15.172 15.856 7.080 1.00 96.31 332 PRO A N 1
ATOM 2482 C CA . PRO A 1 332 ? 14.833 16.766 5.983 1.00 96.31 332 PRO A CA 1
ATOM 2483 C C . PRO A 1 332 ? 14.473 16.046 4.675 1.00 96.31 332 PRO A C 1
ATOM 2485 O O . PRO A 1 332 ? 13.810 16.638 3.826 1.00 96.31 332 PRO A O 1
ATOM 2488 N N . ASN A 1 333 ? 14.894 14.789 4.517 1.00 96.75 333 ASN A N 1
ATOM 2489 C CA . ASN A 1 333 ? 14.589 13.936 3.375 1.00 96.75 333 ASN A CA 1
ATOM 2490 C C . ASN A 1 333 ? 13.480 12.915 3.676 1.00 96.75 333 ASN A C 1
ATOM 2492 O O . ASN A 1 333 ? 13.223 12.045 2.840 1.00 96.75 333 ASN A O 1
ATOM 2496 N N . PHE A 1 334 ? 12.817 12.977 4.838 1.00 97.12 334 PHE A N 1
ATOM 2497 C CA . PHE A 1 334 ? 11.649 12.138 5.104 1.00 97.12 334 PHE A CA 1
ATOM 2498 C C . PHE A 1 334 ? 10.566 12.400 4.050 1.00 97.12 334 PHE A C 1
ATOM 2500 O O . PHE A 1 334 ? 10.237 13.544 3.736 1.00 97.12 334 PHE A O 1
ATOM 2507 N N . SER A 1 335 ? 9.992 11.333 3.504 1.00 97.12 335 SER A N 1
ATOM 2508 C CA . SER A 1 335 ? 8.955 11.418 2.481 1.00 97.12 335 SER A CA 1
ATOM 2509 C C . SER A 1 335 ? 7.899 10.338 2.693 1.00 97.12 335 SER A C 1
ATOM 2511 O O . SER A 1 335 ? 8.280 9.186 2.900 1.00 97.12 335 SER A O 1
ATOM 2513 N N . PRO A 1 336 ? 6.595 10.647 2.549 1.00 96.44 336 PRO A N 1
ATOM 2514 C CA . PRO A 1 336 ? 5.526 9.648 2.611 1.00 96.44 336 PRO A CA 1
ATOM 2515 C C . PRO A 1 336 ? 5.540 8.677 1.418 1.00 96.44 336 PRO A C 1
ATOM 2517 O O . PRO A 1 336 ? 4.777 7.722 1.400 1.00 96.44 336 PRO A O 1
ATOM 2520 N N . LEU A 1 337 ? 6.409 8.880 0.419 1.00 97.00 337 LEU A N 1
ATOM 2521 C CA . LEU A 1 337 ? 6.525 8.004 -0.754 1.00 97.00 337 LEU A CA 1
ATOM 2522 C C . LEU A 1 337 ? 7.428 6.783 -0.534 1.00 97.00 337 LEU A C 1
ATOM 2524 O O . LEU A 1 337 ? 7.743 6.076 -1.493 1.00 97.00 337 LEU A O 1
ATOM 2528 N N . GLY A 1 338 ? 7.870 6.548 0.705 1.00 95.69 338 GLY A N 1
ATOM 2529 C CA . GLY A 1 338 ? 8.654 5.374 1.077 1.00 95.69 338 GLY A CA 1
ATOM 2530 C C . GLY A 1 338 ? 9.808 5.119 0.112 1.00 95.69 338 GLY A C 1
ATOM 2531 O O . GLY A 1 338 ? 10.603 6.015 -0.194 1.00 95.69 338 GLY A O 1
ATOM 2532 N N . ILE A 1 339 ? 9.852 3.904 -0.433 1.00 95.19 339 ILE A N 1
ATOM 2533 C CA . ILE A 1 339 ? 10.973 3.478 -1.262 1.00 95.19 339 ILE A CA 1
ATOM 2534 C C . ILE A 1 339 ? 11.066 4.187 -2.620 1.00 95.19 339 ILE A C 1
ATOM 2536 O O . ILE A 1 339 ? 12.138 4.213 -3.227 1.00 95.19 339 ILE A O 1
ATOM 2540 N N . ILE A 1 340 ? 9.978 4.789 -3.111 1.00 96.50 340 ILE A N 1
ATOM 2541 C CA . ILE A 1 340 ? 10.035 5.608 -4.329 1.00 96.50 340 ILE A CA 1
ATOM 2542 C C . ILE A 1 340 ? 10.939 6.817 -4.076 1.00 96.50 340 ILE A C 1
ATOM 2544 O O . ILE A 1 340 ? 11.799 7.124 -4.900 1.00 96.50 340 ILE A O 1
ATOM 2548 N N . SER A 1 341 ? 10.812 7.463 -2.911 1.00 97.12 341 SER A N 1
ATOM 2549 C CA . SER A 1 341 ? 11.688 8.577 -2.532 1.00 97.12 341 SER A CA 1
ATOM 2550 C C . SER A 1 341 ? 13.145 8.126 -2.393 1.00 97.12 341 SER A C 1
ATOM 2552 O O . SER A 1 341 ? 14.041 8.792 -2.910 1.00 97.12 341 SER A O 1
ATOM 2554 N N . THR A 1 342 ? 13.384 6.950 -1.802 1.00 96.81 342 THR A N 1
ATOM 2555 C CA . THR A 1 342 ? 14.712 6.318 -1.766 1.00 96.81 342 THR A CA 1
ATOM 2556 C C . THR A 1 342 ? 15.306 6.147 -3.165 1.00 96.81 342 THR A C 1
ATOM 2558 O O . THR A 1 342 ? 16.463 6.502 -3.391 1.00 96.81 342 THR A O 1
ATOM 2561 N N . ALA A 1 343 ? 14.526 5.630 -4.120 1.00 96.31 343 ALA A N 1
ATOM 2562 C CA . ALA A 1 343 ? 14.977 5.440 -5.495 1.00 96.31 343 ALA A CA 1
ATOM 2563 C C . ALA A 1 343 ? 15.292 6.777 -6.184 1.00 96.31 343 ALA A C 1
ATOM 2565 O O . ALA A 1 343 ? 16.318 6.886 -6.853 1.00 96.31 343 ALA A O 1
ATOM 2566 N N . VAL A 1 344 ? 14.463 7.808 -5.979 1.00 96.44 344 VAL A N 1
ATOM 2567 C CA . VAL A 1 344 ? 14.717 9.161 -6.501 1.00 96.44 344 VAL A CA 1
ATOM 2568 C C . VAL A 1 344 ? 16.032 9.710 -5.955 1.00 96.44 344 VAL A C 1
ATOM 2570 O O . VAL A 1 344 ? 16.902 10.063 -6.747 1.00 96.44 344 VAL A O 1
ATOM 2573 N N . LEU A 1 345 ? 16.231 9.703 -4.632 1.00 96.88 345 LEU A N 1
ATOM 2574 C CA . LEU A 1 345 ? 17.481 10.155 -4.008 1.00 96.88 345 LEU A CA 1
ATOM 2575 C C . LEU A 1 345 ? 18.689 9.375 -4.539 1.00 96.88 345 LEU A C 1
ATOM 2577 O O . LEU A 1 345 ? 19.696 9.974 -4.912 1.00 96.88 345 LEU A O 1
ATOM 2581 N N . GLY A 1 346 ? 18.565 8.050 -4.657 1.00 95.62 346 GLY A N 1
ATOM 2582 C CA . GLY A 1 346 ? 19.601 7.182 -5.213 1.00 95.62 346 GLY A CA 1
ATOM 2583 C C . GLY A 1 346 ? 19.990 7.509 -6.658 1.00 95.62 346 GLY A C 1
ATOM 2584 O O . GLY A 1 346 ? 21.111 7.194 -7.054 1.00 95.62 346 GLY A O 1
ATOM 2585 N N . LEU A 1 347 ? 19.106 8.147 -7.432 1.00 92.31 347 LEU A N 1
ATOM 2586 C CA . LEU A 1 347 ? 19.345 8.557 -8.819 1.00 92.31 347 LEU A CA 1
ATOM 2587 C C . LEU A 1 347 ? 19.781 10.023 -8.948 1.00 92.31 347 LEU A C 1
ATOM 2589 O O . LEU A 1 347 ? 20.604 10.342 -9.808 1.00 92.31 347 LEU A O 1
ATOM 2593 N N . THR A 1 348 ? 19.246 10.927 -8.127 1.00 93.44 348 THR A N 1
ATOM 2594 C CA . THR A 1 348 ? 19.395 12.378 -8.333 1.00 93.44 348 THR A CA 1
ATOM 2595 C C . THR A 1 348 ? 20.342 13.059 -7.359 1.00 93.44 348 THR A C 1
ATOM 2597 O O . THR A 1 348 ? 20.904 14.095 -7.708 1.00 93.44 348 THR A O 1
ATOM 2600 N N . ASP A 1 349 ? 20.517 12.523 -6.152 1.00 95.44 349 ASP A N 1
ATOM 2601 C CA . ASP A 1 349 ? 21.327 13.163 -5.118 1.00 95.44 349 ASP A CA 1
ATOM 2602 C C . ASP A 1 349 ? 22.801 12.722 -5.225 1.00 95.44 349 ASP A C 1
ATOM 2604 O O . ASP A 1 349 ? 23.079 11.523 -5.129 1.00 95.44 349 ASP A O 1
ATOM 2608 N N . PRO A 1 350 ? 23.766 13.653 -5.380 1.00 95.44 350 PRO A N 1
ATOM 2609 C CA . PRO A 1 350 ? 25.201 13.352 -5.412 1.00 95.44 350 PRO A CA 1
ATOM 2610 C C . PRO A 1 350 ? 25.730 12.533 -4.226 1.00 95.44 350 PRO A C 1
ATOM 2612 O O . PRO A 1 350 ? 26.735 11.831 -4.369 1.00 95.44 350 PRO A O 1
ATOM 2615 N N . ALA A 1 351 ? 25.078 12.600 -3.060 1.00 95.56 351 ALA A N 1
ATOM 2616 C CA . ALA A 1 351 ? 25.446 11.804 -1.892 1.00 95.56 351 ALA A CA 1
ATOM 2617 C C . ALA A 1 351 ? 25.229 10.296 -2.112 1.00 95.56 351 ALA A C 1
ATOM 2619 O O . ALA A 1 351 ? 25.936 9.475 -1.519 1.00 95.56 351 ALA A O 1
ATOM 2620 N N . TYR A 1 352 ? 24.279 9.936 -2.980 1.00 96.06 352 TYR A N 1
ATOM 2621 C CA . TYR A 1 352 ? 23.850 8.557 -3.194 1.00 96.06 352 TYR A CA 1
ATOM 2622 C C . TYR A 1 352 ? 24.061 8.075 -4.635 1.00 96.06 352 TYR A C 1
ATOM 2624 O O . TYR A 1 352 ? 24.259 6.885 -4.848 1.00 96.06 352 TYR A O 1
ATOM 2632 N N . ASN A 1 353 ? 24.081 8.950 -5.642 1.00 94.06 353 ASN A N 1
ATOM 2633 C CA . ASN A 1 353 ? 24.062 8.539 -7.052 1.00 94.06 353 ASN A CA 1
ATOM 2634 C C . ASN A 1 353 ? 25.440 8.303 -7.699 1.00 94.06 353 ASN A C 1
ATOM 2636 O O . ASN A 1 353 ? 25.521 8.001 -8.890 1.00 94.06 353 ASN A O 1
ATOM 2640 N N . THR A 1 354 ? 26.528 8.434 -6.938 1.00 93.31 354 THR A N 1
ATOM 2641 C CA . THR A 1 354 ? 27.899 8.410 -7.479 1.00 93.31 354 THR A CA 1
ATOM 2642 C C . THR A 1 354 ? 28.552 7.027 -7.482 1.00 93.31 354 THR A C 1
ATOM 2644 O O . THR A 1 354 ? 29.456 6.791 -8.284 1.00 93.31 354 THR A O 1
ATOM 2647 N N . THR A 1 355 ? 28.103 6.095 -6.634 1.00 93.94 355 THR A N 1
ATOM 2648 C CA . THR A 1 355 ? 28.634 4.719 -6.570 1.00 93.94 355 THR A CA 1
ATOM 2649 C C . THR A 1 355 ? 27.516 3.679 -6.520 1.00 93.94 355 THR A C 1
ATOM 2651 O O . THR A 1 355 ? 26.371 3.993 -6.196 1.00 93.94 355 THR A O 1
ATOM 2654 N N . ALA A 1 356 ? 27.843 2.418 -6.813 1.00 95.00 356 ALA A N 1
ATOM 2655 C CA . ALA A 1 356 ? 26.930 1.281 -6.658 1.00 95.00 356 ALA A CA 1
ATOM 2656 C C . ALA A 1 356 ? 26.956 0.675 -5.240 1.00 95.00 356 ALA A C 1
ATOM 2658 O O . ALA A 1 356 ? 26.313 -0.343 -4.994 1.00 95.00 356 ALA A O 1
ATOM 2659 N N . ASP A 1 357 ? 27.705 1.266 -4.308 1.00 95.69 357 ASP A N 1
ATOM 2660 C CA . ASP A 1 357 ? 27.874 0.691 -2.977 1.00 95.69 357 ASP A CA 1
ATOM 2661 C C . ASP A 1 357 ? 26.577 0.786 -2.175 1.00 95.69 357 ASP A C 1
ATOM 2663 O O . ASP A 1 357 ? 25.807 1.746 -2.317 1.00 95.69 357 ASP A O 1
ATOM 2667 N N . LEU A 1 358 ? 26.361 -0.200 -1.304 1.00 95.69 358 LEU A N 1
ATOM 2668 C CA . LEU A 1 358 ? 25.289 -0.147 -0.321 1.00 95.69 358 LEU A CA 1
ATOM 2669 C C . LEU A 1 358 ? 25.494 1.073 0.588 1.00 95.69 358 LEU A C 1
ATOM 2671 O O . LEU A 1 358 ? 26.550 1.245 1.195 1.00 95.69 358 LEU A O 1
ATOM 2675 N N . GLN A 1 359 ? 24.458 1.897 0.701 1.00 95.25 359 GLN A N 1
ATOM 2676 C CA . GLN A 1 359 ? 24.415 3.065 1.572 1.00 95.25 359 GLN A CA 1
ATOM 2677 C C . GLN A 1 359 ? 23.063 3.114 2.271 1.00 95.25 359 GLN A C 1
ATOM 2679 O O . GLN A 1 359 ? 22.065 2.636 1.733 1.00 95.25 359 GLN A O 1
ATOM 2684 N N . PHE A 1 360 ? 23.028 3.731 3.448 1.00 93.88 360 PHE A N 1
ATOM 2685 C CA . PHE A 1 360 ? 21.763 4.090 4.066 1.00 93.88 360 PHE A CA 1
ATOM 2686 C C . PHE A 1 360 ? 21.197 5.328 3.364 1.00 93.88 360 PHE A C 1
ATOM 2688 O O . PHE A 1 360 ? 21.786 6.409 3.428 1.00 93.88 360 PHE A O 1
ATOM 2695 N N . ILE A 1 361 ? 20.079 5.145 2.670 1.00 96.69 361 ILE A N 1
ATOM 2696 C CA . ILE A 1 361 ? 19.335 6.201 1.988 1.00 96.69 361 ILE A CA 1
ATOM 2697 C C . ILE A 1 361 ? 18.028 6.409 2.771 1.00 96.69 361 ILE A C 1
ATOM 2699 O O . ILE A 1 361 ? 17.376 5.422 3.119 1.00 96.69 361 ILE A O 1
ATOM 2703 N N . PRO A 1 362 ? 17.610 7.655 3.049 1.00 97.38 362 PRO A N 1
ATOM 2704 C CA . PRO A 1 362 ? 16.332 7.919 3.701 1.00 97.38 362 PRO A CA 1
ATOM 2705 C C . PRO A 1 362 ? 15.150 7.214 3.016 1.00 97.38 362 PRO A C 1
ATOM 2707 O O . PRO A 1 362 ? 15.110 7.066 1.790 1.00 97.38 362 PRO A O 1
ATOM 2710 N N . ASN A 1 363 ? 14.165 6.825 3.826 1.00 97.75 363 ASN A N 1
ATOM 2711 C CA . ASN A 1 363 ? 12.903 6.165 3.469 1.00 97.75 363 ASN A CA 1
ATOM 2712 C C . ASN A 1 363 ? 12.993 4.696 3.024 1.00 97.75 363 ASN A C 1
ATOM 2714 O O . ASN A 1 363 ? 11.989 4.135 2.582 1.00 97.75 363 ASN A O 1
ATOM 2718 N N . MET A 1 364 ? 14.149 4.044 3.196 1.00 96.31 364 MET A N 1
ATOM 2719 C CA . MET A 1 364 ? 14.302 2.602 2.944 1.00 96.31 364 MET A CA 1
ATOM 2720 C C . MET A 1 364 ? 13.387 1.731 3.814 1.00 96.31 364 MET A C 1
ATOM 2722 O O . MET A 1 364 ? 13.137 0.584 3.463 1.00 96.31 364 MET A O 1
ATOM 2726 N N . ASP A 1 365 ? 12.918 2.247 4.947 1.00 95.62 365 ASP A N 1
ATOM 2727 C CA . ASP A 1 365 ? 11.977 1.618 5.880 1.00 95.62 365 ASP A CA 1
ATOM 2728 C C . ASP A 1 365 ? 10.503 1.769 5.465 1.00 95.62 365 ASP A C 1
ATOM 2730 O O . ASP A 1 365 ? 9.618 1.137 6.045 1.00 95.62 365 ASP A O 1
ATOM 2734 N N . GLY A 1 366 ? 10.231 2.627 4.481 1.00 95.44 366 GLY A N 1
ATOM 2735 C CA . GLY A 1 366 ? 8.888 2.870 3.978 1.00 95.44 366 GLY A CA 1
ATOM 2736 C C . GLY A 1 366 ? 8.379 1.768 3.052 1.00 95.44 366 GLY A C 1
ATOM 2737 O O . GLY A 1 366 ? 9.097 0.853 2.635 1.00 95.44 366 GLY A O 1
ATOM 2738 N N . PHE A 1 367 ? 7.105 1.884 2.699 1.00 95.69 367 PHE A N 1
ATOM 2739 C CA . PHE A 1 367 ? 6.416 0.956 1.813 1.00 95.69 367 PHE A CA 1
ATOM 2740 C C . PHE A 1 367 ? 7.154 0.751 0.471 1.00 95.69 367 PHE A C 1
ATOM 2742 O O . PHE A 1 367 ? 7.592 1.738 -0.136 1.00 95.69 367 PHE A O 1
ATOM 2749 N N . PRO A 1 368 ? 7.339 -0.505 -0.003 1.00 92.69 368 PRO A N 1
ATOM 2750 C CA . PRO A 1 368 ? 6.840 -1.787 0.519 1.00 92.69 368 PRO A CA 1
ATOM 2751 C C . PRO A 1 368 ? 7.830 -2.572 1.404 1.00 92.69 368 PRO A C 1
ATOM 2753 O O . PRO A 1 368 ? 7.572 -3.733 1.716 1.00 92.69 368 PRO A O 1
ATOM 2756 N N . ASN A 1 369 ? 8.973 -2.003 1.805 1.00 92.50 369 ASN A N 1
ATOM 2757 C CA . ASN A 1 369 ? 9.992 -2.682 2.636 1.00 92.50 369 ASN A CA 1
ATOM 2758 C C . ASN A 1 369 ? 9.595 -2.765 4.134 1.00 92.50 369 ASN A C 1
ATOM 2760 O O . ASN A 1 369 ? 10.418 -2.964 5.027 1.00 92.50 369 ASN A O 1
ATOM 2764 N N . GLY A 1 370 ? 8.308 -2.566 4.389 1.00 93.00 370 GLY A N 1
ATOM 2765 C CA . GLY A 1 370 ? 7.666 -2.200 5.635 1.00 93.00 370 GLY A CA 1
ATOM 2766 C C . GLY A 1 370 ? 6.450 -1.343 5.284 1.00 93.00 370 GLY A C 1
ATOM 2767 O O . GLY A 1 370 ? 6.040 -1.276 4.126 1.00 93.00 370 GLY A O 1
ATOM 2768 N N . ARG A 1 371 ? 5.857 -0.684 6.273 1.00 94.31 371 ARG A N 1
ATOM 2769 C CA . ARG A 1 371 ? 4.893 0.401 6.056 1.00 94.31 371 ARG A CA 1
ATOM 2770 C C . ARG A 1 371 ? 4.898 1.291 7.285 1.00 94.31 371 ARG A C 1
ATOM 2772 O O . ARG A 1 371 ? 4.673 0.810 8.395 1.00 94.31 371 ARG A O 1
ATOM 2779 N N . ARG A 1 372 ? 5.095 2.586 7.081 1.00 95.50 372 ARG A N 1
ATOM 2780 C CA . ARG A 1 372 ? 4.901 3.615 8.106 1.00 95.50 372 ARG A CA 1
ATOM 2781 C C . ARG A 1 372 ? 3.460 4.115 8.060 1.00 95.50 372 ARG A C 1
ATOM 2783 O O . ARG A 1 372 ? 2.808 4.042 7.022 1.00 95.50 372 ARG A O 1
ATOM 2790 N N . LEU A 1 373 ? 2.965 4.644 9.178 1.00 94.69 373 LEU A N 1
ATOM 2791 C CA . LEU A 1 373 ? 1.618 5.232 9.231 1.00 94.69 373 LEU A CA 1
ATOM 2792 C C . LEU A 1 373 ? 1.486 6.428 8.272 1.00 94.69 373 LEU A C 1
ATOM 2794 O O . LEU A 1 373 ? 0.423 6.648 7.712 1.00 94.69 373 LEU A O 1
ATOM 2798 N N . GLU A 1 374 ? 2.581 7.152 8.043 1.00 95.44 374 GLU A N 1
ATOM 2799 C CA . GLU A 1 374 ? 2.662 8.281 7.112 1.00 95.44 374 GLU A CA 1
ATOM 2800 C C . GLU A 1 374 ? 2.805 7.901 5.640 1.00 95.44 374 GLU A C 1
ATOM 2802 O O . GLU A 1 374 ? 2.787 8.800 4.803 1.00 95.44 374 GLU A O 1
ATOM 2807 N N . ASP A 1 375 ? 3.022 6.627 5.304 1.00 97.00 375 ASP A N 1
ATOM 2808 C CA . ASP A 1 375 ? 3.220 6.266 3.903 1.00 97.00 375 ASP A CA 1
ATOM 2809 C C . ASP A 1 375 ? 1.917 6.467 3.115 1.00 97.00 375 ASP A C 1
ATOM 2811 O O . ASP A 1 375 ? 0.882 5.879 3.440 1.00 97.00 375 ASP A O 1
ATOM 2815 N N . ASP A 1 376 ? 1.989 7.258 2.043 1.00 96.75 376 ASP A N 1
ATOM 2816 C CA . ASP A 1 376 ? 0.897 7.478 1.090 1.00 96.75 376 ASP A CA 1
ATOM 2817 C C . ASP A 1 376 ? 0.796 6.268 0.157 1.00 96.75 376 ASP A C 1
ATOM 2819 O O . ASP A 1 376 ? 1.202 6.287 -1.009 1.00 96.75 376 ASP A O 1
ATOM 2823 N N . VAL A 1 377 ? 0.303 5.161 0.714 1.00 95.38 377 VAL A N 1
ATOM 2824 C CA . VAL A 1 377 ? 0.201 3.883 0.001 1.00 95.38 377 VAL A CA 1
ATOM 2825 C C . VAL A 1 377 ? -0.701 3.996 -1.226 1.00 95.38 377 VAL A C 1
ATOM 2827 O O . VAL A 1 377 ? -0.388 3.401 -2.250 1.00 95.38 377 VAL A O 1
ATOM 2830 N N . THR A 1 378 ? -1.745 4.832 -1.190 1.00 95.50 378 THR A N 1
ATOM 2831 C CA . THR A 1 378 ? -2.614 5.064 -2.354 1.00 95.50 378 THR A CA 1
ATOM 2832 C C . THR A 1 378 ? -1.804 5.614 -3.526 1.00 95.50 378 THR A C 1
ATOM 2834 O O . THR A 1 378 ? -1.860 5.077 -4.632 1.00 95.50 378 THR A O 1
ATOM 2837 N N . ARG A 1 379 ? -1.004 6.663 -3.302 1.00 96.62 379 ARG A N 1
ATOM 2838 C CA . ARG A 1 379 ? -0.164 7.241 -4.355 1.00 96.62 379 ARG A CA 1
ATOM 2839 C C . ARG A 1 379 ? 0.956 6.302 -4.788 1.00 96.62 379 ARG A C 1
ATOM 2841 O O . ARG A 1 379 ? 1.167 6.153 -5.993 1.00 96.62 379 ARG A O 1
ATOM 2848 N N . ILE A 1 380 ? 1.652 5.671 -3.839 1.00 96.75 380 ILE A N 1
ATOM 2849 C CA . ILE A 1 380 ? 2.751 4.741 -4.141 1.00 96.75 380 ILE A CA 1
ATOM 2850 C C . ILE A 1 380 ? 2.260 3.620 -5.058 1.00 96.75 380 ILE A C 1
ATOM 2852 O O . ILE A 1 380 ? 2.935 3.272 -6.025 1.00 96.75 380 ILE A O 1
ATOM 2856 N N . GLU A 1 381 ? 1.075 3.075 -4.803 1.00 95.31 381 GLU A N 1
ATOM 2857 C CA . GLU A 1 381 ? 0.545 1.972 -5.594 1.00 95.31 381 GLU A CA 1
ATOM 2858 C C . GLU A 1 381 ? 0.084 2.381 -6.981 1.00 95.31 381 GLU A C 1
ATOM 2860 O O . GLU A 1 381 ? 0.364 1.668 -7.944 1.00 95.31 381 GLU A O 1
ATOM 2865 N N . LEU A 1 382 ? -0.544 3.550 -7.120 1.00 96.38 382 LEU A N 1
ATOM 2866 C CA . LEU A 1 382 ? -0.865 4.105 -8.434 1.00 96.38 382 LEU A CA 1
ATOM 2867 C C . LEU A 1 382 ? 0.405 4.291 -9.280 1.00 96.38 382 LEU A C 1
ATOM 2869 O O . LEU A 1 382 ? 0.424 3.938 -10.459 1.00 96.38 382 LEU A O 1
ATOM 2873 N N . GLN A 1 383 ? 1.490 4.775 -8.669 1.00 97.12 383 GLN A N 1
ATOM 2874 C CA . GLN A 1 383 ? 2.795 4.908 -9.324 1.00 97.12 383 GLN A CA 1
ATOM 2875 C C . GLN A 1 383 ? 3.455 3.544 -9.602 1.00 97.12 383 GLN A C 1
ATOM 2877 O O . GLN A 1 383 ? 4.130 3.361 -10.618 1.00 97.12 383 GLN A O 1
ATOM 2882 N N . ALA A 1 384 ? 3.266 2.552 -8.729 1.00 96.00 384 ALA A N 1
ATOM 2883 C CA . ALA A 1 384 ? 3.741 1.191 -8.963 1.00 96.00 384 ALA A CA 1
ATOM 2884 C C . ALA A 1 384 ? 3.021 0.563 -10.162 1.00 96.00 384 ALA A C 1
ATOM 2886 O O . ALA A 1 384 ? 3.679 0.067 -11.077 1.00 96.00 384 ALA A O 1
ATOM 2887 N N . VAL A 1 385 ? 1.689 0.658 -10.223 1.00 96.12 385 VAL A N 1
ATOM 2888 C CA . VAL A 1 385 ? 0.881 0.184 -11.357 1.00 96.12 385 VAL A CA 1
ATOM 2889 C C . VAL A 1 385 ? 1.225 0.935 -12.641 1.00 96.12 385 VAL A C 1
ATOM 2891 O O . VAL A 1 385 ? 1.241 0.305 -13.695 1.00 96.12 385 VAL A O 1
ATOM 2894 N N . SER A 1 386 ? 1.620 2.208 -12.591 1.00 95.88 386 SER A N 1
ATOM 2895 C CA . SER A 1 386 ? 2.106 2.915 -13.785 1.00 95.88 386 SER A CA 1
ATOM 2896 C C . SER A 1 386 ? 3.514 2.499 -14.234 1.00 95.88 386 SER A C 1
ATOM 2898 O O . SER A 1 386 ? 3.896 2.787 -15.360 1.00 95.88 386 SER A O 1
ATOM 2900 N N . GLY A 1 387 ? 4.266 1.767 -13.403 1.00 95.62 387 GLY A N 1
ATOM 2901 C CA . GLY A 1 387 ? 5.562 1.189 -13.768 1.00 95.62 387 GLY A CA 1
ATOM 2902 C C . GLY A 1 387 ? 6.773 1.909 -13.176 1.00 95.62 387 GLY A C 1
ATOM 2903 O O . GLY A 1 387 ? 7.891 1.713 -13.653 1.00 95.62 387 GLY A O 1
ATOM 2904 N N . VAL A 1 388 ? 6.618 2.730 -12.127 1.00 96.38 388 VAL A N 1
ATOM 2905 C CA . VAL A 1 388 ? 7.766 3.382 -11.455 1.00 96.38 388 VAL A CA 1
ATOM 2906 C C . VAL A 1 388 ? 8.794 2.369 -10.926 1.00 96.38 388 VAL A C 1
ATOM 2908 O O . VAL A 1 388 ? 9.994 2.638 -10.920 1.00 96.38 388 VAL A O 1
ATOM 2911 N N . ALA A 1 389 ? 8.334 1.174 -10.554 1.00 95.69 389 ALA A N 1
ATOM 2912 C CA . ALA A 1 389 ? 9.163 0.055 -10.129 1.00 95.69 389 ALA A CA 1
ATOM 2913 C C . ALA A 1 389 ? 10.165 -0.400 -11.202 1.00 95.69 389 ALA A C 1
ATOM 2915 O O . ALA A 1 389 ? 11.335 -0.640 -10.903 1.00 95.69 389 ALA A O 1
ATOM 2916 N N . LEU A 1 390 ? 9.717 -0.467 -12.459 1.00 97.19 390 LEU A N 1
ATOM 2917 C CA . LEU A 1 390 ? 10.554 -0.784 -13.617 1.00 97.19 390 LEU A CA 1
ATOM 2918 C C . LEU A 1 390 ? 11.628 0.295 -13.803 1.00 97.19 390 LEU A C 1
ATOM 2920 O O . LEU A 1 390 ? 12.815 -0.014 -13.936 1.00 97.19 390 LEU A O 1
ATOM 2924 N N . ALA A 1 391 ? 11.232 1.567 -13.721 1.00 96.44 391 ALA A N 1
ATOM 2925 C CA . ALA A 1 391 ? 12.161 2.685 -13.845 1.00 96.44 391 ALA A CA 1
ATOM 2926 C C . ALA A 1 391 ? 13.242 2.657 -12.752 1.00 96.44 391 ALA A C 1
ATOM 2928 O O . ALA A 1 391 ? 14.418 2.838 -13.061 1.00 96.44 391 ALA A O 1
ATOM 2929 N N . ALA A 1 392 ? 12.885 2.339 -11.502 1.00 95.44 392 ALA A N 1
ATOM 2930 C CA . ALA A 1 392 ? 13.845 2.243 -10.398 1.00 95.44 392 ALA A CA 1
ATOM 2931 C C . ALA A 1 392 ? 14.998 1.260 -10.686 1.00 95.44 392 ALA A C 1
ATOM 2933 O O . ALA A 1 392 ? 16.134 1.498 -10.269 1.00 95.44 392 ALA A O 1
ATOM 2934 N N . ILE A 1 393 ? 14.731 0.192 -11.447 1.00 95.25 393 ILE A N 1
ATOM 2935 C CA . ILE A 1 393 ? 15.714 -0.844 -11.798 1.00 95.25 393 ILE A CA 1
ATOM 2936 C C . ILE A 1 393 ? 16.361 -0.647 -13.179 1.00 95.25 393 ILE A C 1
ATOM 2938 O O . ILE A 1 393 ? 17.163 -1.482 -13.603 1.00 95.25 393 ILE A O 1
ATOM 2942 N N . GLY A 1 394 ? 16.082 0.467 -13.863 1.00 94.94 394 GLY A N 1
ATOM 2943 C CA . GLY A 1 394 ? 16.706 0.842 -15.137 1.00 94.94 394 GLY A CA 1
ATOM 2944 C C . GLY A 1 394 ? 15.880 0.527 -16.388 1.00 94.94 394 GLY A C 1
ATOM 2945 O O . GLY A 1 394 ? 16.384 0.673 -17.500 1.00 94.94 394 GLY A O 1
ATOM 2946 N N . LEU A 1 395 ? 14.623 0.109 -16.229 1.00 96.38 395 LEU A N 1
ATOM 2947 C CA . LEU A 1 395 ? 13.661 -0.065 -17.319 1.00 96.38 395 LEU A CA 1
ATOM 2948 C C . LEU A 1 395 ? 12.844 1.224 -17.450 1.00 96.38 395 LEU A C 1
ATOM 2950 O O . LEU A 1 395 ? 11.756 1.378 -16.899 1.00 96.38 395 LEU A O 1
ATOM 2954 N N . TRP A 1 396 ? 13.450 2.201 -18.119 1.00 95.69 396 TRP A N 1
ATOM 2955 C CA . TRP A 1 396 ? 12.977 3.583 -18.171 1.00 95.69 396 TRP A CA 1
ATOM 2956 C C . TRP A 1 396 ? 11.705 3.772 -18.999 1.00 95.69 396 TRP A C 1
ATOM 2958 O O . TRP A 1 396 ? 11.336 2.916 -19.803 1.00 95.69 396 TRP A O 1
ATOM 2968 N N . TYR A 1 397 ? 11.063 4.925 -18.813 1.00 96.62 397 TYR A N 1
ATOM 2969 C CA . TYR A 1 397 ? 9.923 5.356 -19.617 1.00 96.62 397 TYR A CA 1
ATOM 2970 C C . TYR A 1 397 ? 10.311 5.638 -21.075 1.00 96.62 397 TYR A C 1
ATOM 2972 O O . TYR A 1 397 ? 11.479 5.850 -21.399 1.00 96.62 397 TYR A O 1
ATOM 2980 N N . ASP A 1 398 ? 9.307 5.613 -21.951 1.00 95.56 398 ASP A N 1
ATOM 2981 C CA . ASP A 1 398 ? 9.458 5.542 -23.412 1.00 95.56 398 ASP A CA 1
ATOM 2982 C C . ASP A 1 398 ? 10.174 6.748 -24.047 1.00 95.56 398 ASP A C 1
ATOM 2984 O O . ASP A 1 398 ? 10.660 6.661 -25.175 1.00 95.56 398 ASP A O 1
ATOM 2988 N N . ASP A 1 399 ? 10.242 7.879 -23.343 1.00 94.62 399 ASP A N 1
ATOM 2989 C CA . ASP A 1 399 ? 10.934 9.099 -23.768 1.00 94.62 399 ASP A CA 1
ATOM 2990 C C . ASP A 1 399 ? 12.429 9.119 -23.386 1.00 94.62 399 ASP A C 1
ATOM 2992 O O . ASP A 1 399 ? 13.152 10.061 -23.728 1.00 94.62 399 ASP A O 1
ATOM 2996 N N . TYR A 1 400 ? 12.926 8.066 -22.729 1.00 94.25 400 TYR A N 1
ATOM 2997 C CA . TYR A 1 400 ? 14.350 7.846 -22.511 1.00 94.25 400 TYR A CA 1
ATOM 2998 C C . TYR A 1 400 ? 14.938 6.866 -23.527 1.00 94.25 400 TYR A C 1
ATOM 3000 O O . TYR A 1 400 ? 14.573 5.691 -23.579 1.00 94.25 400 TYR A O 1
ATOM 3008 N N . MET A 1 401 ? 15.944 7.326 -24.272 1.00 87.00 401 MET A N 1
ATOM 3009 C CA . MET A 1 401 ? 16.733 6.486 -25.169 1.00 87.00 401 MET A CA 1
ATOM 3010 C C . MET A 1 401 ? 18.194 6.446 -24.706 1.00 87.00 401 MET A C 1
ATOM 3012 O O . MET A 1 401 ? 18.872 7.484 -24.748 1.00 87.00 401 MET A O 1
ATOM 3016 N N . PRO A 1 402 ? 18.717 5.268 -24.307 1.00 83.94 402 PRO A N 1
ATOM 3017 C CA . PRO A 1 402 ? 20.125 5.111 -23.960 1.00 83.94 402 PRO A CA 1
ATOM 3018 C C . PRO A 1 402 ? 21.054 5.660 -25.051 1.00 83.94 402 PRO A C 1
ATOM 3020 O O . PRO A 1 402 ? 20.852 5.424 -26.242 1.00 83.94 402 PRO A O 1
ATOM 3023 N N . GLY A 1 403 ? 22.065 6.429 -24.644 1.00 82.06 403 GLY A N 1
ATOM 3024 C CA . GLY A 1 403 ? 23.045 7.040 -25.550 1.00 82.06 403 GLY A CA 1
ATOM 3025 C C . GLY A 1 403 ? 22.568 8.286 -26.309 1.00 82.06 403 GLY A C 1
ATOM 3026 O O . GLY A 1 403 ? 23.394 8.941 -26.937 1.00 82.06 403 GLY A O 1
ATOM 3027 N N . SER A 1 404 ? 21.278 8.640 -26.244 1.00 85.25 404 SER A N 1
ATOM 3028 C CA . SER A 1 404 ? 20.729 9.862 -26.867 1.00 85.25 404 SER A CA 1
ATOM 3029 C C . SER A 1 404 ? 20.179 10.855 -25.841 1.00 85.25 404 SER A C 1
ATOM 3031 O O . SER A 1 404 ? 20.351 12.062 -25.997 1.00 85.25 404 SER A O 1
ATOM 3033 N N . SER A 1 405 ? 19.544 10.362 -24.777 1.00 87.12 405 SER A N 1
ATOM 3034 C CA . SER A 1 405 ? 19.041 11.188 -23.677 1.00 87.12 405 SER A CA 1
ATOM 3035 C C . SER A 1 405 ? 20.140 11.434 -22.637 1.00 87.12 405 SER A C 1
ATOM 3037 O O . SER A 1 405 ? 20.858 10.511 -22.253 1.00 87.12 405 SER A O 1
ATOM 3039 N N . SER A 1 406 ? 20.259 12.671 -22.145 1.00 86.38 406 SER A N 1
ATOM 3040 C CA . SER A 1 406 ? 21.277 13.054 -21.152 1.00 86.38 406 SER A CA 1
ATOM 3041 C C . SER A 1 406 ? 21.018 12.490 -19.752 1.00 86.38 406 SER A C 1
ATOM 3043 O O . SER A 1 406 ? 21.959 12.301 -18.987 1.00 86.38 406 SER A O 1
ATOM 3045 N N . SER A 1 407 ? 19.753 12.228 -19.415 1.00 89.44 407 SER A N 1
ATOM 3046 C CA . SER A 1 407 ? 19.325 11.714 -18.114 1.00 89.44 407 SER A CA 1
ATOM 3047 C C . SER A 1 407 ? 18.109 10.796 -18.271 1.00 89.44 407 SER A C 1
ATOM 3049 O O . SER A 1 407 ? 17.246 11.097 -19.100 1.00 89.44 407 SER A O 1
ATOM 3051 N N . PRO A 1 408 ? 18.010 9.710 -17.481 1.00 89.75 408 PRO A N 1
ATOM 3052 C CA . PRO A 1 408 ? 16.801 8.892 -17.386 1.00 89.75 408 PRO A CA 1
ATOM 3053 C C . PRO A 1 408 ? 15.640 9.574 -16.652 1.00 89.75 408 PRO A C 1
ATOM 3055 O O . PRO A 1 408 ? 14.515 9.084 -16.701 1.00 89.75 408 PRO A O 1
ATOM 3058 N N . VAL A 1 409 ? 15.884 10.714 -15.998 1.00 91.62 409 VAL A N 1
ATOM 3059 C CA . VAL A 1 409 ? 14.847 11.542 -15.364 1.00 91.62 409 VAL A CA 1
ATOM 3060 C C . VAL A 1 409 ? 14.175 12.421 -16.418 1.00 91.62 409 VAL A C 1
ATOM 3062 O O . VAL A 1 409 ? 14.400 13.627 -16.502 1.00 91.62 409 VAL A O 1
ATOM 3065 N N . THR A 1 410 ? 13.403 11.777 -17.284 1.00 94.56 410 THR A N 1
ATOM 3066 C CA . THR A 1 410 ? 12.700 12.395 -18.408 1.00 94.56 410 THR A CA 1
ATOM 3067 C C . THR A 1 410 ? 11.351 12.996 -17.990 1.00 94.56 410 THR A C 1
ATOM 3069 O O . THR A 1 410 ? 10.859 12.696 -16.898 1.00 94.56 410 THR A O 1
ATOM 3072 N N . PRO A 1 411 ? 10.715 13.840 -18.829 1.00 95.56 411 PRO A N 1
ATOM 3073 C CA . PRO A 1 411 ? 9.390 14.387 -18.541 1.00 95.56 411 PRO A CA 1
ATOM 3074 C C . PRO A 1 411 ? 8.329 13.333 -18.194 1.00 95.56 411 PRO A C 1
ATOM 3076 O O . PRO A 1 411 ? 7.544 13.570 -17.279 1.00 95.56 411 PRO A O 1
ATOM 3079 N N . ALA A 1 412 ? 8.315 12.165 -18.849 1.00 95.69 412 ALA A N 1
ATOM 3080 C CA . ALA A 1 412 ? 7.365 11.104 -18.509 1.00 95.69 412 ALA A CA 1
ATOM 3081 C C . ALA A 1 412 ? 7.593 10.554 -17.092 1.00 95.69 412 ALA A C 1
ATOM 3083 O O . ALA A 1 412 ? 6.638 10.425 -16.326 1.00 95.69 412 ALA A O 1
ATOM 3084 N N . LEU A 1 413 ? 8.850 10.301 -16.701 1.00 95.88 413 LEU A N 1
ATOM 3085 C CA . LEU A 1 413 ? 9.153 9.873 -15.333 1.00 95.88 413 LEU A CA 1
ATOM 3086 C C . LEU A 1 413 ? 8.804 10.972 -14.317 1.00 95.88 413 LEU A C 1
ATOM 3088 O O . LEU A 1 413 ? 8.230 10.680 -13.270 1.00 95.88 413 LEU A O 1
ATOM 3092 N N . ILE A 1 414 ? 9.097 12.237 -14.629 1.00 96.00 414 ILE A N 1
ATOM 3093 C CA . ILE A 1 414 ? 8.745 13.376 -13.769 1.00 96.00 414 ILE A CA 1
ATOM 3094 C C . ILE A 1 414 ? 7.227 13.466 -13.579 1.00 96.00 414 ILE A C 1
ATOM 3096 O O . ILE A 1 414 ? 6.786 13.653 -12.448 1.00 96.00 414 ILE A O 1
ATOM 3100 N N . ASN A 1 415 ? 6.423 13.296 -14.632 1.00 96.81 415 ASN A N 1
ATOM 3101 C CA . ASN A 1 415 ? 4.959 13.292 -14.535 1.00 96.81 415 ASN A CA 1
ATOM 3102 C C . ASN A 1 415 ? 4.456 12.218 -13.563 1.00 96.81 415 ASN A C 1
ATOM 3104 O O . ASN A 1 415 ? 3.615 12.506 -12.716 1.00 96.81 415 ASN A O 1
ATOM 3108 N N . VAL A 1 416 ? 5.018 11.007 -13.627 1.00 97.38 416 VAL A N 1
ATOM 3109 C CA . VAL A 1 416 ? 4.654 9.927 -12.700 1.00 97.38 416 VAL A CA 1
ATOM 3110 C C . VAL A 1 416 ? 5.077 10.253 -11.273 1.00 97.38 416 VAL A C 1
ATOM 3112 O O . VAL A 1 416 ? 4.273 10.124 -10.355 1.00 97.38 416 VAL A O 1
ATOM 3115 N N . LEU A 1 417 ? 6.317 10.700 -11.063 1.00 96.38 417 LEU A N 1
ATOM 3116 C CA . LEU A 1 417 ? 6.834 11.008 -9.726 1.00 96.38 417 LEU A CA 1
ATOM 3117 C C . LEU A 1 417 ? 6.099 12.190 -9.075 1.00 96.38 417 LEU A C 1
ATOM 3119 O O . LEU A 1 417 ? 5.847 12.176 -7.869 1.00 96.38 417 LEU A O 1
ATOM 3123 N N . SER A 1 418 ? 5.728 13.196 -9.868 1.00 95.94 418 SER A N 1
ATOM 3124 C CA . SER A 1 418 ? 5.031 14.401 -9.399 1.00 95.94 418 SER A CA 1
ATOM 3125 C C . SER A 1 418 ? 3.513 14.253 -9.293 1.00 95.94 418 SER A C 1
ATOM 3127 O O . SER A 1 418 ? 2.894 15.113 -8.670 1.00 95.94 418 SER A O 1
ATOM 3129 N N . TYR A 1 419 ? 2.922 13.182 -9.838 1.00 97.56 419 TYR A N 1
ATOM 3130 C CA . TYR A 1 419 ? 1.494 12.885 -9.703 1.00 97.56 419 TYR A CA 1
ATOM 3131 C C . TYR A 1 419 ? 1.066 12.909 -8.236 1.00 97.56 419 TYR A C 1
ATOM 3133 O O . TYR A 1 419 ? 1.705 12.259 -7.418 1.00 97.56 419 TYR A O 1
ATOM 3141 N N . ASP A 1 420 ? -0.017 13.611 -7.918 1.00 94.94 420 ASP A N 1
ATOM 3142 C CA . ASP A 1 420 ? -0.527 13.796 -6.561 1.00 94.94 420 ASP A CA 1
ATOM 3143 C C . ASP A 1 420 ? -2.021 13.462 -6.523 1.00 94.94 420 ASP A C 1
ATOM 3145 O O . ASP A 1 420 ? -2.790 13.948 -7.350 1.00 94.94 420 ASP A O 1
ATOM 3149 N N . THR A 1 421 ? -2.436 12.641 -5.560 1.00 95.50 421 THR A N 1
ATOM 3150 C CA . THR A 1 421 ? -3.846 12.285 -5.335 1.00 95.50 421 THR A CA 1
ATOM 3151 C C . THR A 1 421 ? -4.636 13.454 -4.740 1.00 95.50 421 THR A C 1
ATOM 3153 O O . THR A 1 421 ? -5.866 13.466 -4.801 1.00 95.50 421 THR A O 1
ATOM 3156 N N . GLY A 1 422 ? -3.936 14.444 -4.174 1.00 94.81 422 GLY A N 1
ATOM 3157 C CA . GLY A 1 422 ? -4.500 15.597 -3.485 1.00 94.81 422 GLY A CA 1
ATOM 3158 C C . GLY A 1 422 ? -4.685 15.398 -1.980 1.00 94.81 422 GLY A C 1
ATOM 3159 O O . GLY A 1 422 ? -4.989 16.371 -1.294 1.00 94.81 422 GLY A O 1
ATOM 3160 N N . ILE A 1 423 ? -4.485 14.178 -1.465 1.00 95.56 423 ILE A N 1
ATOM 3161 C CA . ILE A 1 423 ? -4.504 13.840 -0.034 1.00 95.56 423 ILE A CA 1
ATOM 3162 C C . ILE A 1 423 ? -3.234 13.041 0.277 1.00 95.56 423 ILE A C 1
ATOM 3164 O O . ILE A 1 423 ? -3.185 11.840 0.034 1.00 95.56 423 ILE A O 1
ATOM 3168 N N . GLY A 1 424 ? -2.208 13.724 0.789 1.00 93.62 424 GLY A N 1
ATOM 3169 C CA . GLY A 1 424 ? -0.876 13.144 1.027 1.00 93.62 424 GLY A CA 1
ATOM 3170 C C . GLY A 1 424 ? -0.475 13.006 2.498 1.00 93.62 424 GLY A C 1
ATOM 3171 O O . GLY A 1 424 ? 0.691 12.738 2.783 1.00 93.62 424 GLY A O 1
ATOM 3172 N N . ALA A 1 425 ? -1.391 13.262 3.434 1.00 94.56 425 ALA A N 1
ATOM 3173 C CA . ALA A 1 425 ? -1.154 13.125 4.867 1.00 94.56 425 ALA A CA 1
ATOM 3174 C C . ALA A 1 425 ? -2.474 12.940 5.624 1.00 94.56 425 ALA A C 1
ATOM 3176 O O . ALA A 1 425 ? -3.526 13.357 5.137 1.00 94.56 425 ALA A O 1
ATOM 3177 N N . ASN A 1 426 ? -2.374 12.376 6.830 1.00 95.31 426 ASN A N 1
ATOM 3178 C CA . ASN A 1 426 ? -3.490 12.255 7.762 1.00 95.31 426 ASN A CA 1
ATOM 3179 C C . ASN A 1 426 ? -4.011 13.628 8.221 1.00 95.31 426 ASN A C 1
ATOM 3181 O O . ASN A 1 426 ? -3.271 14.618 8.242 1.00 95.31 426 ASN A O 1
ATOM 3185 N N . ASP A 1 427 ? -5.276 13.680 8.627 1.00 94.12 427 ASP A N 1
ATOM 3186 C CA . ASP A 1 427 ? -5.951 14.891 9.107 1.00 94.12 427 ASP A CA 1
ATOM 3187 C C . ASP A 1 427 ? -5.438 15.384 10.473 1.00 94.12 427 ASP A C 1
ATOM 3189 O O . ASP A 1 427 ? -5.654 16.540 10.858 1.00 94.12 427 ASP A O 1
ATOM 3193 N N . THR A 1 428 ? -4.699 14.536 11.187 1.00 94.50 428 THR A N 1
ATOM 3194 C CA . THR A 1 428 ? -4.001 14.871 12.425 1.00 94.50 428 THR A CA 1
ATOM 3195 C C . THR A 1 428 ? -2.596 14.275 12.486 1.00 94.50 428 THR A C 1
ATOM 3197 O O . THR A 1 428 ? -2.196 13.415 11.701 1.00 94.50 428 THR A O 1
ATOM 3200 N N . THR A 1 429 ? -1.801 14.747 13.446 1.00 93.94 429 THR A N 1
ATOM 3201 C CA . THR A 1 429 ? -0.441 14.251 13.655 1.00 93.94 429 THR A CA 1
ATOM 3202 C C . THR A 1 429 ? -0.427 12.953 14.452 1.00 93.94 429 THR A C 1
ATOM 3204 O O . THR A 1 429 ? -1.202 12.736 15.388 1.00 93.94 429 THR A O 1
ATOM 3207 N N . PHE A 1 430 ? 0.547 12.112 14.131 1.00 95.44 430 PHE A N 1
ATOM 3208 C CA . PHE A 1 430 ? 0.873 10.918 14.896 1.00 95.44 430 PHE A CA 1
ATOM 3209 C C . PHE A 1 430 ? 1.643 11.248 16.180 1.00 95.44 430 PHE A C 1
ATOM 3211 O O . PHE A 1 430 ? 2.365 12.246 16.275 1.00 95.44 430 PHE A O 1
ATOM 3218 N N . LYS A 1 431 ? 1.522 10.373 17.181 1.00 95.44 431 LYS A N 1
ATOM 3219 C CA . LYS A 1 431 ? 2.246 10.498 18.450 1.00 95.44 431 LYS A CA 1
ATOM 3220 C C . LYS A 1 431 ? 3.692 10.027 18.297 1.00 95.44 431 LYS A C 1
ATOM 3222 O O . LYS A 1 431 ? 3.987 9.100 17.554 1.00 95.44 431 LYS A O 1
ATOM 3227 N N . VAL A 1 432 ? 4.598 10.617 19.079 1.00 93.25 432 VAL A N 1
ATOM 3228 C CA . VAL A 1 432 ? 6.028 10.237 19.119 1.00 93.25 432 VAL A CA 1
ATOM 3229 C C . VAL A 1 432 ? 6.321 9.027 20.018 1.00 93.25 432 VAL A C 1
ATOM 3231 O O . VAL A 1 432 ? 7.463 8.589 20.118 1.00 93.25 432 VAL A O 1
ATOM 3234 N N . ALA A 1 433 ? 5.298 8.492 20.684 1.00 94.75 433 ALA A N 1
ATOM 3235 C CA . ALA A 1 433 ? 5.386 7.338 21.567 1.00 94.75 433 ALA A CA 1
ATOM 3236 C C . ALA A 1 433 ? 4.222 6.378 21.302 1.00 94.75 433 ALA A C 1
ATOM 3238 O O . ALA A 1 433 ? 3.167 6.790 20.809 1.00 94.75 433 ALA A O 1
ATOM 3239 N N . PHE A 1 434 ? 4.415 5.109 21.661 1.00 97.31 434 PHE A N 1
ATOM 3240 C CA . PHE A 1 434 ? 3.400 4.066 21.550 1.00 97.31 434 PHE A CA 1
ATOM 3241 C C . PHE A 1 434 ? 2.070 4.506 22.201 1.00 97.31 434 PHE A C 1
ATOM 3243 O O . PHE A 1 434 ? 2.101 5.061 23.302 1.00 97.31 434 PHE A O 1
ATOM 3250 N N . PRO A 1 435 ? 0.908 4.299 21.547 1.00 97.50 435 PRO A N 1
ATOM 3251 C CA . PRO A 1 435 ? 0.667 3.469 20.357 1.00 97.50 435 PRO A CA 1
ATOM 3252 C C . PRO A 1 435 ? 0.855 4.167 18.997 1.00 97.50 435 PRO A C 1
ATOM 3254 O O . PRO A 1 435 ? 0.403 3.639 17.987 1.00 97.50 435 PRO A O 1
ATOM 3257 N N . TYR A 1 436 ? 1.510 5.332 18.951 1.00 96.56 436 TYR A N 1
ATOM 3258 C CA . TYR A 1 436 ? 1.823 6.128 17.748 1.00 96.56 436 TYR A CA 1
ATOM 3259 C C . TYR A 1 436 ? 0.618 6.708 16.979 1.00 96.56 436 TYR A C 1
ATOM 3261 O O . TYR A 1 436 ? 0.769 7.722 16.302 1.00 96.56 436 TYR A O 1
ATOM 3269 N N . VAL A 1 437 ? -0.587 6.161 17.145 1.00 97.25 437 VAL A N 1
ATOM 3270 C CA . VAL A 1 437 ? -1.852 6.744 16.663 1.00 97.25 437 VAL A CA 1
ATOM 3271 C C . VAL A 1 437 ? -2.369 7.851 17.589 1.00 97.25 437 VAL A C 1
ATOM 3273 O O . VAL A 1 437 ? -2.055 7.881 18.786 1.00 97.25 437 VAL A O 1
ATOM 3276 N N . GLN A 1 438 ? -3.169 8.771 17.048 1.00 96.88 438 GLN A N 1
ATOM 3277 C CA . GLN A 1 438 ? -3.728 9.887 17.808 1.00 96.88 438 GLN A CA 1
ATOM 3278 C C . GLN A 1 438 ? -4.946 9.472 18.655 1.00 96.88 438 GLN A C 1
ATOM 3280 O O . GLN A 1 438 ? -5.585 8.447 18.412 1.00 96.88 438 GLN A O 1
ATOM 3285 N N . THR A 1 439 ? -5.260 10.256 19.693 1.00 96.50 439 THR A N 1
ATOM 3286 C CA . THR A 1 439 ? -6.519 10.108 20.437 1.00 96.50 439 THR A CA 1
ATOM 3287 C C . THR A 1 439 ? -7.725 10.220 19.500 1.00 96.50 439 THR A C 1
ATOM 3289 O O . THR A 1 439 ? -7.687 11.015 18.564 1.00 96.50 439 THR A O 1
ATOM 3292 N N . PRO A 1 440 ? -8.802 9.461 19.756 1.00 96.69 440 PRO A N 1
ATOM 3293 C CA . PRO A 1 440 ? -10.022 9.547 18.977 1.00 96.69 440 PRO A CA 1
ATOM 3294 C C . PRO A 1 440 ? -10.660 10.926 19.113 1.00 96.69 440 PRO A C 1
ATOM 3296 O O . PRO A 1 440 ? -10.686 11.531 20.194 1.00 96.69 440 PRO A O 1
ATOM 3299 N N . TRP A 1 441 ? -11.259 11.381 18.024 1.00 95.62 441 TRP A N 1
ATOM 3300 C CA . TRP A 1 441 ? -12.061 12.584 17.956 1.00 95.62 441 TRP A CA 1
ATOM 3301 C C . TRP A 1 441 ? -13.202 12.566 18.969 1.00 95.62 441 TRP A C 1
ATOM 3303 O O . TRP A 1 441 ? -13.891 11.562 19.163 1.00 95.62 441 TRP A O 1
ATOM 3313 N N . SER A 1 442 ? -13.413 13.718 19.605 1.00 94.56 442 SER A N 1
ATOM 3314 C CA . SER A 1 442 ? -14.510 13.922 20.547 1.00 94.56 442 SER A CA 1
ATOM 3315 C C . SER A 1 442 ? -15.854 14.010 19.823 1.00 94.56 442 SER A C 1
ATOM 3317 O O . SER A 1 442 ? -15.996 14.774 18.867 1.00 94.56 442 SER A O 1
ATOM 3319 N N . GLY A 1 443 ? -16.869 13.330 20.356 1.00 92.12 443 GLY A N 1
ATOM 3320 C CA . GLY A 1 443 ? -18.261 13.407 19.901 1.00 92.12 443 GLY A CA 1
ATOM 3321 C C . GLY A 1 443 ? -18.915 14.786 20.064 1.00 92.12 443 GLY A C 1
ATOM 3322 O O . GLY A 1 443 ? -20.008 15.000 19.553 1.00 92.12 443 GLY A O 1
ATOM 3323 N N . THR A 1 444 ? -18.257 15.738 20.731 1.00 90.19 444 THR A N 1
ATOM 3324 C CA . THR A 1 444 ? -18.649 17.161 20.759 1.00 90.19 444 THR A CA 1
ATOM 3325 C C . THR A 1 444 ? -17.553 18.087 20.221 1.00 90.19 444 THR A C 1
ATOM 3327 O O . THR A 1 444 ? -17.569 19.286 20.501 1.00 90.19 444 THR A O 1
ATOM 3330 N N . GLY A 1 445 ? -16.528 17.531 19.573 1.00 87.88 445 GLY A N 1
ATOM 3331 C CA . GLY A 1 445 ? -15.395 18.272 19.021 1.00 87.88 445 GLY A CA 1
ATOM 3332 C C . GLY A 1 445 ? -15.655 18.791 17.608 1.00 87.88 445 GLY A C 1
ATOM 3333 O O . GLY A 1 445 ? -16.763 18.691 17.085 1.00 87.88 445 GLY A O 1
ATOM 3334 N N . ILE A 1 446 ? -14.603 19.301 16.962 1.00 85.88 446 ILE A N 1
ATOM 3335 C CA . ILE A 1 446 ? -14.659 19.816 15.580 1.00 85.88 446 ILE A CA 1
ATOM 3336 C C . ILE A 1 446 ? -15.139 18.766 14.564 1.00 85.88 446 ILE A C 1
ATOM 3338 O O . ILE A 1 446 ? -15.784 19.105 13.580 1.00 85.88 446 ILE A O 1
ATOM 3342 N N . CYS A 1 447 ? -14.890 17.491 14.855 1.00 89.62 447 CYS A N 1
ATOM 3343 C CA . CYS A 1 447 ? -15.267 16.350 14.028 1.00 89.62 447 CYS A CA 1
ATOM 3344 C C . CYS A 1 447 ? -16.664 15.786 14.341 1.00 89.62 447 CYS A C 1
ATOM 3346 O O . CYS A 1 447 ? -17.082 14.811 13.729 1.00 89.62 447 CYS A O 1
ATOM 3348 N N . SER A 1 448 ? -17.423 16.395 15.263 1.00 85.12 448 SER A N 1
ATOM 3349 C CA . SER A 1 448 ? -18.797 15.961 15.588 1.00 85.12 448 SER A CA 1
ATOM 3350 C C . SER A 1 448 ? -19.840 16.318 14.516 1.00 85.12 448 SER A C 1
ATOM 3352 O O . SER A 1 448 ? -21.027 16.031 14.676 1.00 85.12 448 SER A O 1
ATOM 3354 N N . GLY A 1 449 ? -19.390 16.912 13.408 1.00 76.31 449 GLY A N 1
ATOM 3355 C CA . GLY A 1 449 ? -20.224 17.431 12.335 1.00 76.31 449 GLY A CA 1
ATOM 3356 C C . GLY A 1 449 ? -20.652 18.877 12.578 1.00 76.31 449 GLY A C 1
ATOM 3357 O O . GLY A 1 449 ? -20.576 19.415 13.682 1.00 76.31 449 GLY A O 1
ATOM 3358 N N . GLU A 1 450 ? -21.115 19.533 11.517 1.00 68.94 450 GLU A N 1
ATOM 3359 C CA . GLU A 1 450 ? -21.738 20.842 11.655 1.00 68.94 450 GLU A CA 1
ATOM 3360 C C . GLU A 1 450 ? -23.115 20.679 12.290 1.00 68.94 450 GLU A C 1
ATOM 3362 O O . GLU A 1 450 ? -23.949 19.897 11.820 1.00 68.94 450 GLU A O 1
ATOM 3367 N N . LYS A 1 451 ? -23.394 21.477 13.323 1.00 64.12 451 LYS A N 1
ATOM 3368 C CA . LYS A 1 451 ? -24.766 21.668 13.776 1.00 64.12 451 LYS A CA 1
ATOM 3369 C C . LYS A 1 451 ? -25.529 22.366 12.652 1.00 64.12 451 LYS A C 1
ATOM 3371 O O . LYS A 1 451 ? -25.572 23.591 12.586 1.00 64.12 451 LYS A O 1
ATOM 3376 N N . LYS A 1 452 ? -26.155 21.592 11.770 1.00 65.56 452 LYS A N 1
ATOM 3377 C CA . LYS A 1 452 ? -27.223 22.128 10.940 1.00 65.56 452 LYS A CA 1
ATOM 3378 C C . LYS A 1 452 ? -28.409 22.327 11.854 1.00 65.56 452 LYS A C 1
ATOM 3380 O O . LYS A 1 452 ? -28.924 21.366 12.425 1.00 65.56 452 LYS A O 1
ATOM 3385 N N . ASP A 1 453 ? -28.815 23.581 12.014 1.00 64.31 453 ASP A N 1
ATOM 3386 C CA . ASP A 1 453 ? -30.130 23.860 12.555 1.00 64.31 453 ASP A CA 1
ATOM 3387 C C . ASP A 1 453 ? -31.112 23.155 11.628 1.00 64.31 453 ASP A C 1
ATOM 3389 O O . ASP A 1 453 ? -31.312 23.548 10.476 1.00 64.31 453 ASP A O 1
ATOM 3393 N N . TYR A 1 454 ? -31.650 22.038 12.111 1.00 58.88 454 TYR A N 1
ATOM 3394 C CA . TYR A 1 454 ? -32.774 21.395 11.473 1.00 58.88 454 TYR A CA 1
ATOM 3395 C C . TYR A 1 454 ? -33.914 22.401 11.556 1.00 58.88 454 TYR A C 1
ATOM 3397 O O . TYR A 1 454 ? -34.627 22.501 12.554 1.00 58.88 454 TYR A O 1
ATOM 3405 N N . THR A 1 455 ? -34.043 23.206 10.509 1.00 58.41 455 THR A N 1
ATOM 3406 C CA . THR A 1 455 ? -35.290 23.876 10.208 1.00 58.41 455 THR A CA 1
ATOM 3407 C C . THR A 1 455 ? -36.207 22.746 9.816 1.00 58.41 455 THR A C 1
ATOM 3409 O O . THR A 1 455 ? -36.143 22.227 8.702 1.00 58.41 455 THR A O 1
ATOM 3412 N N . GLN A 1 456 ? -37.001 22.296 10.787 1.00 56.38 456 GLN A N 1
ATOM 3413 C CA . GLN A 1 456 ? -38.137 21.452 10.490 1.00 56.38 456 GLN A CA 1
ATOM 3414 C C . GLN A 1 456 ? -38.850 22.117 9.310 1.00 56.38 456 GLN A C 1
ATOM 3416 O O . GLN A 1 456 ? -39.199 23.296 9.447 1.00 56.38 456 GLN A O 1
ATOM 3421 N N . PRO A 1 457 ? -38.976 21.447 8.144 1.00 56.25 457 PRO A N 1
ATOM 3422 C CA . PRO A 1 457 ? -39.752 22.007 7.048 1.00 56.25 457 PRO A CA 1
ATOM 3423 C C . PRO A 1 457 ? -41.081 22.419 7.651 1.00 56.25 457 PRO A C 1
ATOM 3425 O O . PRO A 1 457 ? -41.598 21.636 8.455 1.00 56.25 457 PRO A O 1
ATOM 3428 N N 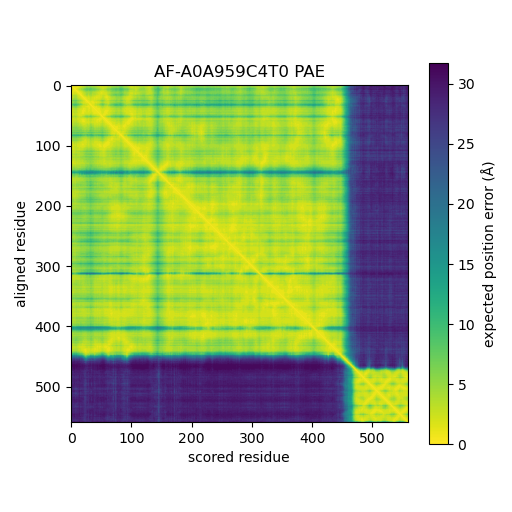. GLU A 1 458 ? -41.513 23.656 7.354 1.00 49.16 458 GLU A N 1
ATOM 3429 C CA . GLU A 1 458 ? -42.660 24.332 7.968 1.00 49.16 458 GLU A CA 1
ATOM 3430 C C . GLU A 1 458 ? -43.644 23.270 8.442 1.00 49.16 458 GLU A C 1
ATOM 3432 O O . GLU A 1 458 ? -44.264 22.581 7.624 1.00 49.16 458 GLU A O 1
ATOM 3437 N N . ILE A 1 459 ? -43.687 23.034 9.762 1.00 50.97 459 ILE A N 1
ATOM 3438 C CA . ILE A 1 459 ? -44.774 22.234 10.307 1.00 50.97 459 ILE A CA 1
ATOM 3439 C C . ILE A 1 459 ? -45.984 22.967 9.772 1.00 50.97 459 ILE A C 1
ATOM 3441 O O . ILE A 1 459 ? -46.130 24.153 10.082 1.00 50.97 459 ILE A O 1
ATOM 3445 N N . LEU A 1 460 ? -46.781 22.309 8.920 1.00 46.56 460 LEU A N 1
ATOM 3446 C CA . LEU A 1 460 ? -48.082 22.836 8.538 1.00 46.56 460 LEU A CA 1
ATOM 3447 C C . LEU A 1 460 ? -48.668 23.415 9.826 1.00 46.56 460 LEU A C 1
ATOM 3449 O O . LEU A 1 460 ? -48.685 22.679 10.823 1.00 46.56 460 LEU A O 1
ATOM 3453 N N . PRO A 1 461 ? -48.986 24.725 9.855 1.00 43.75 461 PRO A N 1
ATOM 3454 C CA . PRO A 1 461 ? -49.271 25.451 11.088 1.00 43.75 461 PRO A CA 1
ATOM 3455 C C . PRO A 1 461 ? -50.198 24.585 11.919 1.00 43.75 461 PRO A C 1
ATOM 3457 O O . PRO A 1 461 ? -51.104 24.019 11.305 1.00 43.75 461 PRO A O 1
ATOM 3460 N N . PRO A 1 462 ? -49.944 24.413 13.232 1.00 41.50 462 PRO A N 1
ATOM 3461 C CA . PRO A 1 462 ? -50.566 23.381 14.046 1.00 41.50 462 PRO A CA 1
ATOM 3462 C C . PRO A 1 462 ? -52.070 23.438 13.831 1.00 41.50 462 PRO A C 1
ATOM 3464 O O . PRO A 1 462 ? -52.780 24.248 14.423 1.00 41.50 462 PRO A O 1
ATOM 3467 N N . THR A 1 463 ? -52.553 22.600 12.922 1.00 45.81 463 THR A N 1
ATOM 3468 C CA . THR A 1 463 ? -53.967 22.379 12.765 1.00 45.81 463 THR A CA 1
ATOM 3469 C C . THR A 1 463 ? -54.243 21.480 13.936 1.00 45.81 463 THR A C 1
ATOM 3471 O O . THR A 1 463 ? -53.678 20.397 14.078 1.00 45.81 463 THR A O 1
ATOM 3474 N N . THR A 1 464 ? -54.989 22.029 14.877 1.00 44.00 464 THR A N 1
ATOM 3475 C CA . THR A 1 464 ? -55.514 21.346 16.041 1.00 44.00 464 THR A CA 1
ATOM 3476 C C . THR A 1 464 ? -56.239 20.081 15.599 1.00 44.00 464 THR A C 1
ATOM 3478 O O . THR A 1 464 ? -57.442 20.138 15.409 1.00 44.00 464 THR A O 1
ATOM 3481 N N . THR A 1 465 ? -55.526 18.961 15.427 1.00 41.78 465 THR A N 1
ATOM 3482 C CA . THR A 1 465 ? -56.031 17.588 15.579 1.00 41.78 465 THR A CA 1
ATOM 3483 C C . THR A 1 465 ? -54.957 16.549 15.280 1.00 41.78 465 THR A C 1
ATOM 3485 O O . THR A 1 465 ? -54.244 16.628 14.286 1.00 41.78 465 THR A O 1
ATOM 3488 N N . GLY A 1 466 ? -54.873 15.574 16.186 1.00 40.38 466 GLY A N 1
ATOM 3489 C CA . GLY A 1 466 ? -53.905 14.493 16.223 1.00 40.38 466 GLY A CA 1
ATOM 3490 C C . GLY A 1 466 ? -53.740 13.698 14.931 1.00 40.38 466 GLY A C 1
ATOM 3491 O O . GLY A 1 466 ? -54.622 13.597 14.084 1.00 40.38 466 GLY A O 1
ATOM 3492 N N . VAL A 1 467 ? -52.566 13.083 14.861 1.00 47.47 467 VAL A N 1
ATOM 3493 C CA . VAL A 1 467 ? -52.151 12.017 13.952 1.00 47.47 467 VAL A CA 1
ATOM 3494 C C . VAL A 1 467 ? -53.199 10.901 13.943 1.00 47.47 467 VAL A C 1
ATOM 3496 O O . VAL A 1 467 ? -53.188 10.011 14.779 1.00 47.47 467 VAL A O 1
ATOM 3499 N N . THR A 1 468 ? -54.175 11.032 13.055 1.00 44.66 468 THR A N 1
ATOM 3500 C CA . THR A 1 468 ? -54.990 10.022 12.365 1.00 44.66 468 THR A CA 1
ATOM 3501 C C . THR A 1 468 ? -56.024 10.836 11.590 1.00 44.66 468 THR A C 1
ATOM 3503 O O . THR A 1 468 ? -56.685 11.692 12.165 1.00 44.66 468 THR A O 1
ATOM 3506 N N . GLY A 1 469 ? -56.173 10.620 10.282 1.00 46.78 469 GLY A N 1
ATOM 3507 C CA . GLY A 1 469 ? -57.172 11.297 9.438 1.00 46.78 469 GLY A CA 1
ATOM 3508 C C . GLY A 1 469 ? -58.624 10.902 9.754 1.00 46.78 469 GLY A C 1
ATOM 3509 O O . GLY A 1 469 ? -59.387 10.584 8.851 1.00 46.78 469 GLY A O 1
ATOM 3510 N N . LEU A 1 470 ? -58.993 10.887 11.034 1.00 48.72 470 LEU A N 1
ATOM 3511 C CA . LEU A 1 470 ? -60.293 10.546 11.596 1.00 48.72 470 LEU A CA 1
ATOM 3512 C C . LEU A 1 470 ? -60.799 11.737 12.417 1.00 48.72 470 LEU A C 1
ATOM 3514 O O . LEU A 1 470 ? -61.060 11.631 13.615 1.00 48.72 470 LEU A O 1
ATOM 3518 N N . ASN A 1 471 ? -60.942 12.898 11.777 1.00 54.44 471 ASN A N 1
ATOM 3519 C CA . ASN A 1 471 ? -61.730 13.966 12.380 1.00 54.44 471 ASN A CA 1
ATOM 3520 C C . ASN A 1 471 ? -63.194 13.518 12.423 1.00 54.44 471 ASN A C 1
ATOM 3522 O O . ASN A 1 471 ? -63.760 13.113 11.406 1.00 54.44 471 ASN A O 1
ATOM 3526 N N . ALA A 1 472 ? -63.809 13.576 13.608 1.00 57.12 472 ALA A N 1
ATOM 3527 C CA . ALA A 1 472 ? -65.248 13.383 13.732 1.00 57.12 472 ALA A CA 1
ATOM 3528 C C . ALA A 1 472 ? -65.951 14.408 12.821 1.00 57.12 472 ALA A C 1
ATOM 3530 O O . ALA A 1 472 ? -65.599 15.590 12.881 1.00 57.12 472 ALA A O 1
ATOM 3531 N N . PRO A 1 473 ? -66.902 13.990 11.969 1.00 66.75 473 PRO A N 1
ATOM 3532 C CA . PRO A 1 473 ? -67.461 14.872 10.951 1.00 66.75 473 PRO A CA 1
ATOM 3533 C C . PRO A 1 473 ? -68.151 16.089 11.589 1.00 66.75 473 PRO A C 1
ATOM 3535 O O . PRO A 1 473 ? -68.768 15.974 12.651 1.00 66.75 473 PRO A O 1
ATOM 3538 N N . GLU A 1 474 ? -68.048 17.261 10.941 1.00 76.19 474 GLU A N 1
ATOM 3539 C CA . GLU A 1 474 ? -68.667 18.520 11.413 1.00 76.19 474 GLU A CA 1
ATOM 3540 C C . GLU A 1 474 ? -70.181 18.390 11.620 1.00 76.19 474 GLU A C 1
ATOM 3542 O O . GLU A 1 474 ? -70.755 19.055 12.486 1.00 76.19 474 GLU A O 1
ATOM 3547 N N . VAL A 1 475 ? -70.800 17.512 10.827 1.00 81.31 475 VAL A N 1
ATOM 3548 C CA . VAL A 1 475 ? -72.183 17.079 10.969 1.00 81.31 475 VAL A CA 1
ATOM 3549 C C . VAL A 1 475 ? -72.203 15.559 11.027 1.00 81.31 475 VAL A C 1
ATOM 3551 O O . VAL A 1 475 ? -71.718 14.900 10.109 1.00 81.31 475 VAL A O 1
ATOM 3554 N N . PHE A 1 476 ? -72.787 15.005 12.086 1.00 84.38 476 PHE A N 1
ATOM 3555 C CA . PHE A 1 476 ? -73.150 13.592 12.138 1.00 84.38 476 PHE A CA 1
ATOM 3556 C C . PHE A 1 476 ? -74.650 13.473 12.342 1.00 84.38 476 PHE A C 1
ATOM 3558 O O . PHE A 1 476 ? -75.193 14.013 13.306 1.00 84.38 476 PHE A O 1
ATOM 3565 N N . ALA A 1 477 ? -75.302 12.761 11.438 1.00 89.38 477 ALA A N 1
ATOM 3566 C CA . ALA A 1 477 ? -76.731 12.579 11.413 1.00 89.38 477 ALA A CA 1
ATOM 3567 C C . ALA A 1 477 ? -77.109 11.112 11.238 1.00 89.38 477 ALA A C 1
ATOM 3569 O O . ALA A 1 477 ? -76.393 10.327 10.616 1.00 89.38 477 ALA A O 1
ATOM 3570 N N . VAL A 1 478 ? -78.266 10.765 11.784 1.00 90.81 478 VAL A N 1
ATOM 3571 C CA . VAL A 1 478 ? -78.925 9.468 11.636 1.00 90.81 478 VAL A CA 1
ATOM 3572 C C . VAL A 1 478 ? -80.423 9.700 11.521 1.00 90.81 478 VAL A C 1
ATOM 3574 O O . VAL A 1 478 ? -80.943 10.679 12.058 1.00 90.81 478 VAL A O 1
ATOM 3577 N N . ASN A 1 479 ? -81.139 8.806 10.846 1.00 95.12 479 ASN A N 1
ATOM 3578 C CA . ASN A 1 479 ? -82.595 8.846 10.811 1.00 95.12 479 ASN A CA 1
ATOM 3579 C C . ASN A 1 479 ? -83.192 7.627 11.526 1.00 95.12 479 ASN A C 1
ATOM 3581 O O . ASN A 1 479 ? -82.681 6.516 11.396 1.00 95.12 479 ASN A O 1
ATOM 3585 N N . PHE A 1 480 ? -84.259 7.841 12.297 1.00 89.06 480 PHE A N 1
ATOM 3586 C CA . PHE A 1 480 ? -84.992 6.776 12.976 1.00 89.06 480 PHE A CA 1
ATOM 3587 C C . PHE A 1 480 ? -86.508 7.070 12.990 1.00 89.06 480 PHE A C 1
ATOM 3589 O O . PHE A 1 480 ? -86.894 8.207 13.291 1.00 89.06 480 PHE A O 1
ATOM 3596 N N . PRO A 1 481 ? -87.371 6.071 12.720 1.00 90.50 481 PRO A N 1
ATOM 3597 C CA . PRO A 1 481 ? -87.019 4.709 12.300 1.00 90.50 481 PRO A CA 1
ATOM 3598 C C . PRO A 1 481 ? -86.438 4.658 10.872 1.00 90.50 481 PRO A C 1
ATOM 3600 O O . PRO A 1 481 ? -86.687 5.535 10.053 1.00 90.50 481 PRO A O 1
ATOM 3603 N N . ASN A 1 482 ? -85.613 3.649 10.585 1.00 89.81 482 ASN A N 1
ATOM 3604 C CA . ASN A 1 482 ? -85.137 3.337 9.234 1.00 89.81 482 ASN A CA 1
ATOM 3605 C C . ASN A 1 482 ? -84.982 1.807 9.103 1.00 89.81 482 ASN A C 1
ATOM 3607 O O . ASN A 1 482 ? -84.069 1.266 9.731 1.00 89.81 482 ASN A O 1
ATOM 3611 N N . PRO A 1 483 ? -85.834 1.097 8.336 1.00 92.00 483 PRO A N 1
ATOM 3612 C CA . PRO A 1 483 ? -86.905 1.620 7.478 1.00 92.00 483 PRO A CA 1
ATOM 36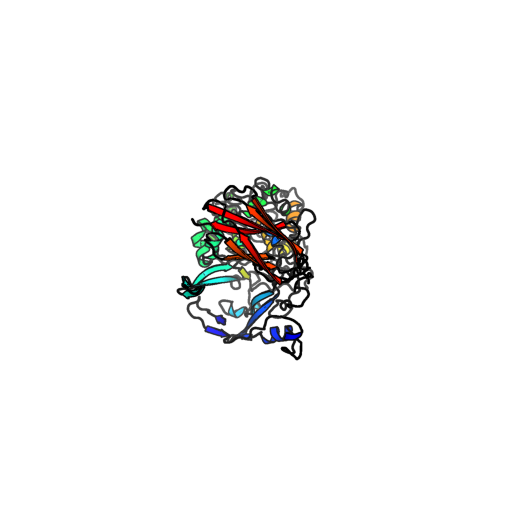13 C C . PRO A 1 483 ? -88.065 2.300 8.230 1.00 92.00 483 PRO A C 1
ATOM 3615 O O . PRO A 1 483 ? -88.264 2.049 9.416 1.00 92.00 483 PRO A O 1
ATOM 3618 N N . PHE A 1 484 ? -88.829 3.154 7.544 1.00 95.25 484 PHE A N 1
ATOM 3619 C CA . PHE A 1 484 ? -90.009 3.853 8.078 1.00 95.25 484 PHE A CA 1
ATOM 3620 C C . PHE A 1 484 ? -91.234 3.700 7.163 1.00 95.25 484 PHE A C 1
ATOM 3622 O O . PHE A 1 484 ? -91.073 3.448 5.974 1.00 95.25 484 PHE A O 1
ATOM 3629 N N . THR A 1 485 ? -92.448 3.881 7.698 1.00 91.75 485 THR A N 1
ATOM 3630 C CA . THR A 1 485 ? -93.696 3.886 6.911 1.00 91.75 485 THR A CA 1
ATOM 3631 C C . THR A 1 485 ? -94.076 5.313 6.524 1.00 91.75 485 THR A C 1
ATOM 3633 O O . THR A 1 485 ? -93.746 5.745 5.433 1.00 91.75 485 THR A O 1
ATOM 3636 N N . ASP A 1 486 ? -94.672 6.110 7.412 1.00 91.38 486 ASP A N 1
ATOM 3637 C CA . ASP A 1 486 ? -95.201 7.436 7.043 1.00 91.38 486 ASP A CA 1
ATOM 3638 C C . ASP A 1 486 ? -94.255 8.605 7.326 1.00 91.38 486 ASP A C 1
ATOM 3640 O O . ASP A 1 486 ? -94.354 9.654 6.683 1.00 91.38 486 ASP A O 1
ATOM 3644 N N . ALA A 1 487 ? -93.342 8.456 8.287 1.00 94.62 487 ALA A N 1
ATOM 3645 C CA . ALA A 1 487 ? -92.392 9.496 8.666 1.00 94.62 487 ALA A CA 1
ATOM 3646 C C . ALA A 1 487 ? -91.123 8.926 9.315 1.00 94.62 487 ALA A C 1
ATOM 3648 O O . ALA A 1 487 ? -91.167 7.897 9.988 1.00 94.62 487 ALA A O 1
ATOM 3649 N N . THR A 1 488 ? -90.009 9.641 9.170 1.00 96.00 488 THR A N 1
ATOM 3650 C CA . THR A 1 488 ? -88.748 9.389 9.885 1.00 96.00 488 THR A CA 1
ATOM 3651 C C . THR A 1 488 ? -88.233 10.688 10.494 1.00 96.00 488 THR A C 1
ATOM 3653 O O . THR A 1 488 ? -88.409 11.761 9.922 1.00 96.00 488 THR A O 1
ATOM 3656 N N . THR A 1 489 ? -87.543 10.605 11.630 1.00 96.50 489 THR A N 1
ATOM 3657 C CA . THR A 1 489 ? -86.893 11.765 12.253 1.00 96.50 489 THR A CA 1
ATOM 3658 C C . THR A 1 489 ? -85.395 11.708 12.025 1.00 96.50 489 THR A C 1
ATOM 3660 O O . THR A 1 489 ? -84.760 10.712 12.365 1.00 96.50 489 THR A O 1
ATOM 3663 N N . LEU A 1 490 ? -84.826 12.774 11.467 1.00 96.19 490 LEU A N 1
ATOM 3664 C CA . LEU A 1 490 ? -83.390 12.958 11.316 1.00 96.19 490 LEU A CA 1
ATOM 3665 C C . LEU A 1 490 ? -82.861 13.653 12.566 1.00 96.19 490 LEU A C 1
ATOM 3667 O O . LEU A 1 490 ? -83.244 14.788 12.839 1.00 96.19 490 LEU A O 1
ATOM 3671 N N . LYS A 1 491 ? -81.986 12.983 13.313 1.00 95.12 491 LYS A N 1
ATOM 3672 C CA . LYS A 1 491 ? -81.227 13.569 14.421 1.00 95.12 491 LYS A CA 1
ATOM 3673 C C . LYS A 1 491 ? -79.832 13.901 13.929 1.00 95.12 491 LYS A C 1
ATOM 3675 O O . LYS A 1 491 ? -79.193 13.033 13.339 1.00 95.12 491 LYS A O 1
ATOM 3680 N N . TYR A 1 492 ? -79.365 15.121 14.163 1.00 93.06 492 TYR A N 1
ATOM 3681 C CA . TYR A 1 492 ? -78.055 15.579 13.709 1.00 93.06 492 TYR A CA 1
ATOM 3682 C C . TYR A 1 492 ? -77.370 16.463 14.747 1.00 93.06 492 TYR A C 1
ATOM 3684 O O . TYR A 1 492 ? -78.011 17.256 15.433 1.00 93.06 492 TYR A O 1
ATOM 3692 N N . ARG A 1 493 ? -76.049 16.323 14.853 1.00 90.44 493 ARG A N 1
ATOM 3693 C CA . ARG A 1 493 ? -75.198 17.152 15.710 1.00 90.44 493 ARG A CA 1
ATOM 3694 C C . ARG A 1 493 ? -74.335 18.070 14.864 1.00 90.44 493 ARG A C 1
ATOM 3696 O O . ARG A 1 493 ? -73.663 17.590 13.956 1.00 90.44 493 ARG A O 1
ATOM 3703 N N . LEU A 1 494 ? -74.326 19.354 15.200 1.00 89.62 494 LEU A N 1
ATOM 3704 C CA . LEU A 1 494 ? -73.436 20.366 14.638 1.00 89.62 494 LEU A CA 1
ATOM 3705 C C . LEU A 1 494 ? -72.283 20.608 15.608 1.00 89.62 494 LEU A C 1
ATOM 3707 O O . LEU A 1 494 ? -72.528 20.763 16.803 1.00 89.62 494 LEU A O 1
ATOM 3711 N N . ARG A 1 495 ? -71.049 20.660 15.096 1.00 84.00 495 ARG A N 1
ATOM 3712 C CA . ARG A 1 495 ? -69.844 21.028 15.869 1.00 84.00 495 ARG A CA 1
ATOM 3713 C C . ARG A 1 495 ? -69.419 22.489 15.716 1.00 84.00 495 ARG A C 1
ATOM 3715 O O . ARG A 1 495 ? -68.439 22.913 16.314 1.00 84.00 495 ARG A O 1
ATOM 3722 N N . SER A 1 496 ? -70.134 23.257 14.904 1.00 84.25 496 SER A N 1
ATOM 3723 C CA . SER A 1 496 ? -69.905 24.687 14.732 1.00 84.25 496 SER A CA 1
ATOM 3724 C C . SER A 1 496 ? -71.198 25.383 14.321 1.00 84.25 496 SER A C 1
ATOM 3726 O O . SER A 1 496 ? -72.109 24.768 13.761 1.00 84.25 496 SER A O 1
ATOM 3728 N N . LYS A 1 497 ? -71.290 26.683 14.617 1.00 88.88 497 LYS A N 1
ATOM 3729 C CA . LYS A 1 497 ? -72.401 27.520 14.159 1.00 88.88 497 LYS A CA 1
ATOM 3730 C C . LYS A 1 497 ? -72.361 27.639 12.635 1.00 88.88 497 LYS A C 1
ATOM 3732 O O . LYS A 1 497 ? -71.329 28.009 12.080 1.00 88.88 497 LYS A O 1
ATOM 3737 N N . GLY A 1 498 ? -73.496 27.457 11.968 1.00 91.12 498 GLY A N 1
ATOM 3738 C CA . GLY A 1 498 ? -73.595 27.702 10.531 1.00 91.12 498 GLY A CA 1
ATOM 3739 C C . GLY A 1 498 ? -75.001 27.524 9.975 1.00 91.12 498 GLY A C 1
ATOM 3740 O O . GLY A 1 498 ? -75.910 27.074 10.670 1.00 91.12 498 GLY A O 1
ATOM 3741 N N . GLN A 1 499 ? -75.179 27.911 8.711 1.00 94.44 499 GLN A N 1
ATOM 3742 C CA . GLN A 1 499 ? -76.429 27.692 7.989 1.00 94.44 499 GLN A CA 1
ATOM 3743 C C . GLN A 1 499 ? -76.547 26.222 7.597 1.00 94.44 499 GLN A C 1
ATOM 3745 O O . GLN A 1 499 ? -75.715 25.724 6.838 1.00 94.44 499 GLN A O 1
ATOM 3750 N N . VAL A 1 500 ? -77.574 25.552 8.109 1.00 95.69 500 VAL A N 1
ATOM 3751 C CA . VAL A 1 500 ? -77.870 24.146 7.851 1.00 95.69 500 VAL A CA 1
ATOM 3752 C C . VAL A 1 500 ? -79.083 24.039 6.957 1.00 95.69 500 VAL A C 1
ATOM 3754 O O . VAL A 1 500 ? -80.139 24.546 7.325 1.00 95.69 500 VAL A O 1
ATOM 3757 N N . ALA A 1 501 ? -78.958 23.317 5.843 1.00 95.62 501 ALA A N 1
ATOM 3758 C CA . ALA A 1 501 ? -80.102 22.915 5.036 1.00 95.62 501 ALA A CA 1
ATOM 3759 C C . ALA A 1 501 ? -80.162 21.393 4.881 1.00 95.62 501 ALA A C 1
ATOM 3761 O O . ALA A 1 501 ? -79.139 20.741 4.674 1.00 95.62 501 ALA A O 1
ATOM 3762 N N . ILE A 1 502 ? -81.365 20.827 4.972 1.00 96.50 502 ILE A N 1
ATOM 3763 C CA . ILE A 1 502 ? -81.619 19.400 4.770 1.00 96.50 502 ILE A CA 1
ATOM 3764 C C . ILE A 1 502 ? -82.550 19.242 3.576 1.00 96.50 502 ILE A C 1
ATOM 3766 O O . ILE A 1 502 ? -83.726 19.597 3.641 1.00 96.50 502 ILE A O 1
ATOM 3770 N N . MET A 1 503 ? -82.008 18.705 2.490 1.00 96.25 503 MET A N 1
ATOM 3771 C CA . MET A 1 503 ? -82.702 18.504 1.220 1.00 96.25 503 MET A CA 1
ATOM 3772 C C . MET A 1 503 ? -82.954 17.018 0.999 1.00 96.25 503 MET A C 1
ATOM 3774 O O . MET A 1 503 ? -82.055 16.208 1.216 1.00 96.25 503 MET A O 1
ATOM 3778 N N . VAL A 1 504 ? -84.154 16.658 0.555 1.00 96.44 504 VAL A N 1
ATOM 3779 C CA . VAL A 1 504 ? -84.551 15.270 0.315 1.00 96.44 504 VAL A CA 1
ATOM 3780 C C . VAL A 1 504 ? -84.674 14.996 -1.181 1.00 96.44 504 VAL A C 1
ATOM 3782 O O . VAL A 1 504 ? -85.234 15.796 -1.929 1.00 96.44 504 VAL A O 1
ATOM 3785 N N . PHE A 1 505 ? -84.161 13.842 -1.600 1.00 95.56 505 PHE A N 1
ATOM 3786 C CA . PHE A 1 505 ? -84.121 13.354 -2.974 1.00 95.56 505 PHE A CA 1
ATOM 3787 C C . PHE A 1 505 ? -84.708 11.940 -3.061 1.00 95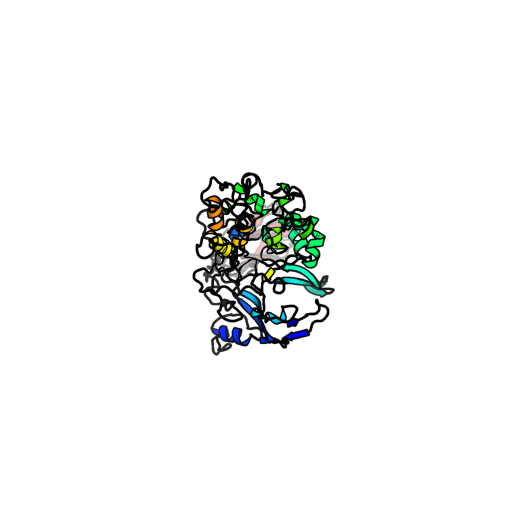.56 505 PHE A C 1
ATOM 3789 O O . PHE A 1 505 ? -84.626 11.167 -2.101 1.00 95.56 505 PHE A O 1
ATOM 3796 N N . ASP A 1 506 ? -85.278 11.580 -4.211 1.00 93.81 506 ASP A N 1
ATOM 3797 C CA . ASP A 1 506 ? -85.671 10.196 -4.498 1.00 93.81 506 ASP A CA 1
ATOM 3798 C C . ASP A 1 506 ? -84.468 9.300 -4.856 1.00 93.81 506 ASP A C 1
ATOM 3800 O O . ASP A 1 506 ? -83.325 9.753 -4.948 1.00 93.81 506 ASP A O 1
ATOM 3804 N N . GLY A 1 507 ? -84.720 8.003 -5.055 1.00 89.06 507 GLY A N 1
ATOM 3805 C CA . GLY A 1 507 ? -83.685 7.012 -5.366 1.00 89.06 507 GLY A CA 1
ATOM 3806 C C . GLY A 1 507 ? -82.922 7.250 -6.676 1.00 89.06 507 GLY A C 1
ATOM 3807 O O . GLY A 1 507 ? -81.836 6.699 -6.834 1.00 89.06 507 GLY A O 1
ATOM 3808 N N . ASN A 1 508 ? -83.451 8.086 -7.577 1.00 88.38 508 ASN A N 1
ATOM 3809 C CA . ASN A 1 508 ? -82.803 8.484 -8.828 1.00 88.38 508 ASN A CA 1
ATOM 3810 C C . ASN A 1 508 ? -82.055 9.824 -8.698 1.00 88.38 508 ASN A C 1
ATOM 3812 O O . ASN A 1 508 ? -81.519 10.327 -9.684 1.00 88.38 508 ASN A O 1
ATOM 3816 N N . GLY A 1 509 ? -82.026 10.420 -7.500 1.00 86.38 509 GLY A N 1
ATOM 3817 C CA . GLY A 1 509 ? -81.383 11.705 -7.235 1.00 86.38 509 GLY A CA 1
ATOM 3818 C C . GLY A 1 509 ? -82.230 12.921 -7.616 1.00 86.38 509 GLY A C 1
ATOM 3819 O O . GLY A 1 509 ? -81.706 14.034 -7.644 1.00 86.38 509 GLY A O 1
ATOM 3820 N N . LYS A 1 510 ? -83.531 12.759 -7.899 1.00 90.19 510 LYS A N 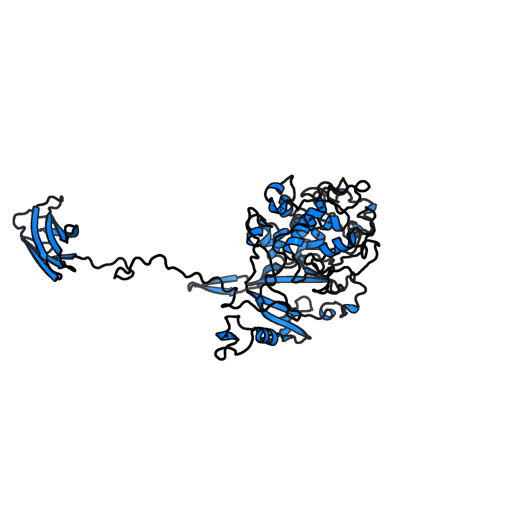1
ATOM 3821 C CA . LYS A 1 510 ? -84.421 13.900 -8.152 1.00 90.19 510 LYS A CA 1
ATOM 3822 C C . LYS A 1 510 ? -84.748 14.597 -6.834 1.00 90.19 510 LYS A C 1
ATOM 3824 O O . LYS A 1 510 ? -85.233 13.960 -5.901 1.00 90.19 510 LYS A O 1
ATOM 3829 N N . TYR A 1 511 ? -84.522 15.908 -6.774 1.00 94.44 511 TYR A N 1
ATOM 3830 C CA . TYR A 1 511 ? -84.897 16.741 -5.629 1.00 94.44 511 TYR A CA 1
ATOM 3831 C C . TYR A 1 511 ? -86.414 16.717 -5.403 1.00 94.44 511 TYR A C 1
ATOM 3833 O O . TYR A 1 511 ? -87.188 16.893 -6.348 1.00 94.44 511 TYR A O 1
ATOM 3841 N N . LEU A 1 512 ? -86.821 16.513 -4.151 1.00 94.25 512 LEU A N 1
ATOM 3842 C CA . LEU A 1 512 ? -88.217 16.515 -3.724 1.00 94.25 512 LEU A CA 1
ATOM 3843 C C . LEU A 1 512 ? -88.546 17.800 -2.966 1.00 94.25 512 LEU A C 1
ATOM 3845 O O . LEU A 1 512 ? -89.410 18.559 -3.397 1.00 94.25 512 LEU A O 1
ATOM 3849 N N . GLU A 1 513 ? -87.848 18.056 -1.859 1.00 95.19 513 GLU A N 1
ATOM 3850 C CA . GLU A 1 513 ? -88.105 19.206 -0.990 1.00 95.19 513 GLU A CA 1
ATOM 3851 C C . GLU A 1 513 ? -86.927 19.510 -0.051 1.00 95.19 513 GLU A C 1
ATOM 3853 O O . GLU A 1 513 ? -86.015 18.701 0.119 1.00 95.19 513 GLU A O 1
ATOM 3858 N N . THR A 1 514 ? -86.962 20.678 0.592 1.00 95.94 514 THR A N 1
ATOM 3859 C CA . THR A 1 514 ? -86.052 21.061 1.678 1.00 95.94 514 THR A CA 1
ATOM 3860 C C . THR A 1 514 ? -86.849 21.071 2.973 1.00 95.94 514 THR A C 1
ATOM 3862 O O . THR A 1 514 ? -87.775 21.865 3.113 1.00 95.94 514 THR A O 1
ATOM 3865 N N . ILE A 1 515 ? -86.492 20.201 3.917 1.00 95.81 515 ILE A N 1
ATOM 3866 C CA . ILE A 1 515 ? -87.255 19.986 5.159 1.00 95.81 515 ILE A CA 1
ATOM 3867 C C . ILE A 1 515 ? -86.759 20.850 6.323 1.00 95.81 515 ILE A C 1
ATOM 3869 O O . ILE A 1 515 ? -87.427 20.960 7.346 1.00 95.81 515 ILE A O 1
ATOM 3873 N N . PHE A 1 516 ? -85.571 21.440 6.184 1.00 96.19 516 PHE A N 1
ATOM 3874 C CA . PHE A 1 516 ? -84.977 22.348 7.162 1.00 96.19 516 PHE A CA 1
ATOM 3875 C C . PHE A 1 516 ? -84.007 23.299 6.459 1.00 96.19 516 PHE A C 1
ATOM 3877 O O . PHE A 1 516 ? -83.261 22.838 5.596 1.00 96.19 516 PHE A O 1
ATOM 3884 N N . ASN A 1 517 ? -83.996 24.590 6.808 1.00 95.56 517 ASN A N 1
ATOM 3885 C CA . ASN A 1 517 ? -83.016 25.560 6.303 1.00 95.56 517 ASN A CA 1
ATOM 3886 C C . ASN A 1 517 ? -82.884 26.774 7.239 1.00 95.56 517 ASN A C 1
ATOM 3888 O O . ASN A 1 517 ? -83.562 27.781 7.043 1.00 95.56 517 ASN A O 1
ATOM 3892 N N . GLU A 1 518 ? -82.018 26.690 8.249 1.00 94.75 518 GLU A N 1
ATOM 3893 C CA . GLU A 1 518 ? -81.795 27.776 9.215 1.00 94.75 518 GLU A CA 1
ATOM 3894 C C . GLU A 1 518 ? -80.333 27.856 9.671 1.00 94.75 518 GLU A C 1
ATOM 3896 O O . GLU A 1 518 ? -79.560 26.912 9.521 1.00 94.75 518 GLU A O 1
ATOM 3901 N N . THR A 1 519 ? -79.935 28.992 10.254 1.00 94.50 519 THR A N 1
ATOM 3902 C CA . THR A 1 519 ? -78.627 29.127 10.914 1.00 94.50 519 THR A CA 1
ATOM 3903 C C . THR A 1 519 ? -78.733 28.721 12.372 1.00 94.50 519 THR A C 1
ATOM 3905 O O . THR A 1 519 ? -79.408 29.385 13.154 1.00 94.50 519 THR A O 1
ATOM 3908 N N . LEU A 1 520 ? -78.015 27.665 12.742 1.00 92.50 520 LEU A N 1
ATOM 3909 C CA . LEU A 1 520 ? -78.034 27.103 14.087 1.00 92.50 520 LEU A CA 1
ATOM 3910 C C . LEU A 1 520 ? -76.672 27.282 14.775 1.00 92.50 520 LEU A C 1
ATOM 3912 O O . LEU A 1 520 ? -75.644 27.262 14.090 1.00 92.50 520 LEU A O 1
ATOM 3916 N N . PRO A 1 521 ? -76.632 27.488 16.107 1.00 92.31 521 PRO A N 1
ATOM 3917 C CA . PRO A 1 521 ? -75.399 27.363 16.879 1.00 92.31 521 PRO A CA 1
ATOM 3918 C C . PRO A 1 521 ? -74.923 25.899 16.945 1.00 92.31 521 PRO A C 1
ATOM 3920 O O . PRO A 1 521 ? -75.582 24.986 16.456 1.00 92.31 521 PRO A O 1
ATOM 3923 N N . GLU A 1 522 ? -73.752 25.675 17.543 1.00 89.50 522 GLU A N 1
ATOM 3924 C CA . GLU A 1 522 ? -73.283 24.322 17.860 1.00 89.50 522 GLU A CA 1
ATOM 3925 C C . GLU A 1 522 ? -74.275 23.618 18.807 1.00 89.50 522 GLU A C 1
ATOM 3927 O O . GLU A 1 522 ? -74.727 24.217 19.785 1.00 89.50 522 GLU A O 1
ATOM 3932 N N . GLY A 1 523 ? -74.617 22.356 18.531 1.00 90.56 523 GLY A N 1
ATOM 3933 C CA . GLY A 1 523 ? -75.604 21.621 19.323 1.00 90.56 523 GLY A CA 1
ATOM 3934 C C . GLY A 1 523 ? -76.185 20.390 18.627 1.00 90.56 523 GLY A C 1
ATOM 3935 O O . GLY A 1 523 ? -75.784 20.027 17.521 1.00 90.56 523 GLY A O 1
ATOM 3936 N N . GLU A 1 524 ? -77.138 19.734 19.288 1.00 93.38 524 GLU A N 1
ATOM 3937 C CA . GLU A 1 524 ? -77.888 18.591 18.752 1.00 93.38 524 GLU A CA 1
ATOM 3938 C C . GLU A 1 524 ? -79.321 18.996 18.403 1.00 93.38 524 GLU A C 1
ATOM 3940 O O . GLU A 1 524 ? -79.993 19.682 19.172 1.00 93.38 524 GLU A O 1
ATOM 3945 N N . TYR A 1 525 ? -79.788 18.543 17.242 1.00 95.62 525 TYR A N 1
ATOM 3946 C CA . TYR A 1 525 ? -81.061 18.935 16.653 1.00 95.62 525 TYR A CA 1
ATOM 3947 C C . TYR A 1 525 ? -81.782 17.733 16.058 1.00 95.62 525 TYR A C 1
ATOM 3949 O O . TYR A 1 525 ? -81.188 16.687 15.776 1.00 95.62 525 TYR A O 1
ATOM 3957 N N . GLN A 1 526 ? -83.088 17.888 15.854 1.00 95.19 526 GLN A N 1
ATOM 3958 C CA . GLN A 1 526 ? -83.900 16.880 15.193 1.00 95.19 526 GLN A CA 1
ATOM 3959 C C . GLN A 1 526 ? -84.968 17.512 14.304 1.00 95.19 526 GLN A C 1
ATOM 3961 O O . GLN A 1 526 ? -85.649 18.447 14.722 1.00 95.19 526 GLN A O 1
ATOM 3966 N N . THR A 1 527 ? -85.150 16.944 13.113 1.00 95.06 527 THR A N 1
ATOM 3967 C CA . THR A 1 527 ? -86.171 17.362 12.146 1.00 95.06 527 THR A CA 1
ATOM 3968 C C . THR A 1 527 ? -86.912 16.138 11.629 1.00 95.06 527 THR A C 1
ATOM 3970 O O . THR A 1 527 ? -86.297 15.161 11.203 1.00 95.06 527 THR A O 1
ATOM 3973 N N . ALA A 1 528 ? -88.243 16.175 11.666 1.00 94.44 528 ALA A N 1
ATOM 3974 C CA . ALA A 1 528 ? -89.079 15.105 11.132 1.00 94.44 528 ALA A CA 1
ATOM 3975 C C . ALA A 1 528 ? -89.358 15.315 9.640 1.00 94.44 528 ALA A C 1
ATOM 3977 O O . ALA A 1 528 ? -89.720 16.414 9.225 1.00 94.44 528 ALA A O 1
ATOM 3978 N N . TRP A 1 529 ? -89.263 14.243 8.857 1.00 96.25 529 TRP A N 1
ATOM 3979 C CA . TRP A 1 529 ? -89.722 14.202 7.474 1.00 96.25 529 TRP A CA 1
ATOM 3980 C C . TRP A 1 529 ? -90.946 13.294 7.353 1.00 96.25 529 TRP A C 1
ATOM 3982 O O . TRP A 1 529 ? -90.906 12.136 7.771 1.00 96.25 529 TRP A O 1
ATOM 3992 N N . LYS A 1 530 ? -92.040 13.824 6.795 1.00 94.12 530 LYS A N 1
ATOM 3993 C CA . LYS A 1 530 ? -93.295 13.097 6.562 1.00 94.12 530 LYS A CA 1
ATOM 3994 C C . LYS A 1 530 ? -93.397 12.738 5.081 1.00 94.12 530 LYS A C 1
ATOM 3996 O O . LYS A 1 530 ? -93.463 13.629 4.246 1.00 94.12 530 LYS A O 1
ATOM 4001 N N . ALA A 1 531 ? -93.468 11.448 4.771 1.00 90.56 531 ALA A N 1
ATOM 4002 C CA . ALA A 1 531 ? -93.471 10.913 3.409 1.00 90.56 531 ALA A CA 1
ATOM 4003 C C . ALA A 1 531 ? -94.695 10.027 3.102 1.00 90.56 531 ALA A C 1
ATOM 4005 O O . ALA A 1 531 ? -94.648 9.214 2.176 1.00 90.56 531 ALA A O 1
ATOM 4006 N N . ALA A 1 532 ? -95.787 10.146 3.869 1.00 86.12 532 ALA A N 1
ATOM 4007 C CA . ALA A 1 532 ? -96.976 9.290 3.755 1.00 86.12 532 ALA A CA 1
ATOM 4008 C C . ALA A 1 532 ? -97.488 9.136 2.304 1.00 86.12 532 ALA A C 1
ATOM 4010 O O . ALA A 1 532 ? -97.788 8.027 1.875 1.00 86.12 532 ALA A O 1
ATOM 4011 N N . GLY A 1 533 ? -97.477 10.211 1.504 1.00 84.12 533 GLY A N 1
ATOM 4012 C CA . GLY A 1 533 ? -97.936 10.204 0.105 1.00 84.12 533 GLY A CA 1
ATOM 4013 C C . GLY A 1 533 ? -96.938 9.704 -0.952 1.00 84.12 533 GLY A C 1
ATOM 4014 O O . GLY A 1 533 ? -97.269 9.709 -2.135 1.00 84.12 533 GLY A O 1
ATOM 4015 N N . LEU A 1 534 ? -95.720 9.309 -0.571 1.00 91.19 534 LEU A N 1
ATOM 4016 C CA . LEU A 1 534 ? -94.682 8.841 -1.501 1.00 91.19 534 LEU A CA 1
ATOM 4017 C C . LEU A 1 534 ? -94.676 7.301 -1.634 1.00 91.19 534 LEU A C 1
ATOM 4019 O O . LEU A 1 534 ? -95.051 6.616 -0.687 1.00 91.19 534 LEU A O 1
ATOM 4023 N N . PRO A 1 535 ? -94.276 6.706 -2.770 1.00 92.50 535 PRO A N 1
ATOM 4024 C CA . PRO A 1 535 ? -94.184 5.247 -2.888 1.00 92.50 535 PRO A CA 1
ATOM 4025 C C . PRO A 1 535 ? -93.114 4.657 -1.951 1.00 92.50 535 PRO A C 1
ATOM 4027 O O . PRO A 1 535 ? -92.171 5.344 -1.559 1.00 92.50 535 PRO A O 1
ATOM 4030 N N . ALA A 1 536 ? -93.232 3.375 -1.593 1.00 92.81 536 ALA A N 1
ATOM 4031 C CA . ALA A 1 536 ? -92.147 2.675 -0.905 1.00 92.81 536 ALA A CA 1
ATOM 4032 C C . ALA A 1 536 ? -90.892 2.635 -1.791 1.00 92.81 536 ALA A C 1
ATOM 4034 O O . ALA A 1 536 ? -90.975 2.455 -3.008 1.00 92.81 536 ALA A O 1
ATOM 4035 N N . GLY A 1 537 ? -89.720 2.824 -1.189 1.00 92.25 537 GLY A N 1
ATOM 4036 C CA . GLY A 1 537 ? -88.482 3.001 -1.939 1.00 92.25 537 GLY A CA 1
ATOM 4037 C C . GLY A 1 537 ? -87.341 3.586 -1.114 1.00 92.25 537 GLY A C 1
ATOM 4038 O O . GLY A 1 537 ? -87.457 3.817 0.088 1.00 92.25 537 GLY A O 1
ATOM 4039 N N . THR A 1 538 ? -86.202 3.806 -1.771 1.00 95.00 538 THR A N 1
ATOM 4040 C CA . THR A 1 538 ? -85.045 4.475 -1.162 1.00 95.00 538 THR A CA 1
ATOM 4041 C C . THR A 1 538 ? -85.088 5.973 -1.462 1.00 95.00 538 THR A C 1
ATOM 4043 O O . THR A 1 538 ? -85.304 6.368 -2.604 1.00 95.00 538 THR A O 1
ATOM 4046 N N . TYR A 1 539 ? -84.825 6.779 -0.439 1.00 96.00 539 TYR A N 1
ATOM 4047 C CA . TYR A 1 539 ? -84.707 8.233 -0.475 1.00 96.00 539 TYR A CA 1
ATOM 4048 C C . TYR A 1 539 ? -83.375 8.656 0.138 1.00 96.00 539 TYR A C 1
ATOM 4050 O O . TYR A 1 539 ? -82.783 7.917 0.929 1.00 96.00 539 TYR A O 1
ATOM 4058 N N . TYR A 1 540 ? -82.912 9.854 -0.197 1.00 96.25 540 TYR A N 1
ATOM 4059 C CA . TYR A 1 540 ? -81.673 10.406 0.337 1.00 96.25 540 TYR A CA 1
ATOM 4060 C C . TYR A 1 540 ? -81.913 11.782 0.942 1.00 96.25 540 TYR A C 1
ATOM 4062 O O . TYR A 1 540 ? -82.501 12.638 0.293 1.00 96.25 540 TYR A O 1
ATOM 4070 N N . ALA A 1 541 ? -81.451 12.006 2.170 1.00 96.06 541 ALA A N 1
ATOM 4071 C CA . ALA A 1 541 ? -81.429 13.330 2.781 1.00 96.06 541 ALA A CA 1
ATOM 4072 C C . ALA A 1 541 ? -79.996 13.853 2.823 1.00 96.06 541 ALA A C 1
ATOM 4074 O O . ALA A 1 541 ? -79.144 13.283 3.503 1.00 96.06 541 ALA A O 1
ATOM 4075 N N . THR A 1 542 ? -79.734 14.942 2.114 1.00 95.12 542 THR A N 1
ATOM 4076 C CA . THR A 1 542 ? -78.440 15.615 2.095 1.00 95.12 542 THR A CA 1
ATOM 4077 C C . THR A 1 542 ? -78.465 16.802 3.043 1.00 95.12 542 THR A C 1
ATOM 4079 O O . THR A 1 542 ? -79.294 17.699 2.905 1.00 95.12 542 THR A O 1
ATOM 4082 N N . ILE A 1 543 ? -77.533 16.804 3.993 1.00 94.88 543 ILE A N 1
ATOM 4083 C CA . ILE A 1 543 ? -77.357 17.853 4.992 1.00 94.88 543 ILE A CA 1
ATOM 4084 C C . ILE A 1 543 ? -76.161 18.707 4.590 1.00 94.88 543 ILE A C 1
ATOM 4086 O O . ILE A 1 543 ? -75.048 18.197 4.407 1.00 94.88 543 ILE A O 1
ATOM 4090 N N . THR A 1 544 ? -76.388 20.008 4.460 1.00 91.06 544 THR A N 1
ATOM 4091 C CA . THR A 1 544 ? -75.351 20.999 4.181 1.00 91.06 544 THR A CA 1
ATOM 4092 C C . THR A 1 544 ? -75.059 21.840 5.417 1.00 91.06 544 THR A C 1
ATOM 4094 O O . THR A 1 544 ? -75.934 22.043 6.253 1.00 91.06 544 THR A O 1
ATOM 4097 N N . LEU A 1 545 ? -73.824 22.331 5.530 1.00 89.25 545 LEU A N 1
ATOM 4098 C CA . LEU A 1 545 ? -73.415 23.340 6.507 1.00 89.25 545 LEU A CA 1
ATOM 4099 C C . LEU A 1 545 ? -72.609 24.409 5.765 1.00 89.25 545 LEU A C 1
ATOM 4101 O O . LEU A 1 545 ? -71.639 24.084 5.081 1.00 89.25 545 LEU A O 1
ATOM 4105 N N . GLY A 1 546 ? -73.037 25.671 5.840 1.00 86.19 546 GLY A N 1
ATOM 4106 C CA . GLY A 1 546 ? -72.390 26.775 5.119 1.00 86.19 546 GLY A CA 1
ATOM 4107 C C . GLY A 1 546 ? -72.423 26.609 3.592 1.00 86.19 546 GLY A C 1
ATOM 4108 O O . GLY A 1 546 ? -71.484 27.001 2.908 1.00 86.19 546 GLY A O 1
ATOM 4109 N N . GLY A 1 547 ? -73.469 25.964 3.060 1.00 80.62 547 GLY A N 1
ATOM 4110 C CA . GLY A 1 547 ? -73.649 25.717 1.623 1.00 80.62 547 GLY A CA 1
ATOM 4111 C C . GLY A 1 547 ? -72.915 24.489 1.067 1.00 80.62 547 GLY A C 1
ATOM 4112 O O . GLY A 1 547 ? -73.185 24.093 -0.062 1.00 80.62 547 GLY A O 1
ATOM 4113 N N . SER A 1 548 ? -72.047 23.840 1.850 1.00 78.94 548 SER A N 1
ATOM 4114 C CA . SER A 1 548 ? -71.340 22.618 1.437 1.00 78.94 548 SER A CA 1
ATOM 4115 C C . SER A 1 548 ? -72.022 21.365 1.978 1.00 78.94 548 SER A C 1
ATOM 4117 O O . SER A 1 548 ? -72.408 21.325 3.146 1.00 78.94 548 SER A O 1
ATOM 4119 N N . VAL A 1 549 ? -72.144 20.320 1.154 1.00 86.12 549 VAL A N 1
ATOM 4120 C CA . VAL A 1 549 ? -72.656 19.010 1.589 1.00 86.12 549 VAL A CA 1
ATOM 4121 C C . VAL A 1 549 ? -71.708 18.402 2.620 1.00 86.12 549 VAL A C 1
ATOM 4123 O O . VAL A 1 549 ? -70.517 18.251 2.356 1.00 86.12 549 VAL A O 1
ATOM 4126 N N . ARG A 1 550 ? -72.238 18.053 3.796 1.00 87.50 550 ARG A N 1
ATOM 4127 C CA . ARG A 1 550 ? -71.472 17.418 4.879 1.00 87.50 550 ARG A CA 1
ATOM 4128 C C . ARG A 1 550 ? -71.803 15.944 5.048 1.00 87.50 550 ARG A C 1
ATOM 4130 O O . ARG A 1 550 ? -70.906 15.156 5.322 1.00 87.50 550 ARG A O 1
ATOM 4137 N N . GLN A 1 551 ? -73.064 15.562 4.856 1.00 89.50 551 GLN A N 1
ATOM 4138 C CA . GLN A 1 551 ? -73.483 14.165 4.936 1.00 89.50 551 GLN A CA 1
ATOM 4139 C C . GLN A 1 551 ? -74.720 13.915 4.074 1.00 89.50 551 GLN A C 1
ATOM 4141 O O . GLN A 1 551 ? -75.600 14.769 3.988 1.00 89.50 551 GLN A O 1
ATOM 4146 N N . THR A 1 552 ? -74.815 12.721 3.488 1.00 92.19 552 THR A N 1
ATOM 4147 C CA . THR A 1 552 ? -76.038 12.221 2.849 1.00 92.19 552 THR A CA 1
ATOM 4148 C C . THR A 1 552 ? -76.490 10.947 3.554 1.00 92.19 552 THR A C 1
ATOM 4150 O O . THR A 1 552 ? -75.714 10.005 3.703 1.00 92.19 552 THR A O 1
ATOM 4153 N N . LEU A 1 553 ? -77.744 10.918 3.996 1.00 92.94 553 LEU A N 1
ATOM 4154 C CA . LEU A 1 553 ? -78.370 9.782 4.665 1.00 92.94 553 LEU A CA 1
ATOM 4155 C C . LEU A 1 553 ? -79.258 9.017 3.699 1.00 92.94 553 LEU A C 1
ATOM 4157 O O . LEU A 1 553 ? -80.131 9.607 3.071 1.00 92.94 553 LEU A O 1
ATOM 4161 N N . ARG A 1 554 ? -79.089 7.695 3.639 1.00 94.62 554 ARG A N 1
ATOM 4162 C CA . ARG A 1 554 ? -80.024 6.806 2.950 1.00 94.62 554 ARG A CA 1
ATOM 4163 C C . ARG A 1 554 ? -81.198 6.474 3.870 1.00 94.62 554 ARG A C 1
ATOM 4165 O O . ARG A 1 554 ? -81.015 5.848 4.911 1.00 94.62 554 ARG A O 1
ATOM 4172 N N . MET A 1 555 ? -82.403 6.823 3.449 1.00 95.31 555 MET A N 1
ATOM 4173 C CA . MET A 1 555 ? -83.653 6.551 4.153 1.00 95.31 555 MET A CA 1
ATOM 4174 C C . MET A 1 555 ? -84.478 5.545 3.346 1.00 95.31 555 MET A C 1
ATOM 4176 O O . MET A 1 555 ? -84.656 5.713 2.142 1.00 95.31 555 MET A O 1
ATOM 4180 N N . THR A 1 556 ? -84.982 4.492 3.983 1.00 95.06 556 THR A N 1
ATOM 4181 C CA . THR A 1 556 ? -85.769 3.448 3.310 1.00 95.06 556 THR A CA 1
ATOM 4182 C C . THR A 1 556 ? -87.220 3.532 3.762 1.00 95.06 556 THR A C 1
ATOM 4184 O O . THR A 1 556 ? -87.500 3.335 4.942 1.00 95.06 556 THR A O 1
ATOM 4187 N N . LYS A 1 557 ? -88.140 3.813 2.835 1.00 93.38 557 LYS A N 1
ATOM 4188 C CA . LYS A 1 557 ? -89.582 3.764 3.086 1.00 93.38 557 LYS A CA 1
ATOM 4189 C C . LYS A 1 557 ? -90.108 2.359 2.780 1.00 93.38 557 LYS A C 1
ATOM 4191 O O . LYS A 1 557 ? -89.927 1.881 1.659 1.00 93.38 557 LYS A O 1
ATOM 4196 N N . SER A 1 558 ? -90.744 1.708 3.749 1.00 89.19 558 SER A N 1
ATOM 4197 C CA . SER A 1 558 ? -91.503 0.466 3.558 1.00 89.19 558 SER A CA 1
ATOM 4198 C C . SER A 1 558 ? -92.983 0.761 3.285 1.00 89.19 558 SER A C 1
ATOM 4200 O O . SER A 1 558 ? -93.452 1.860 3.581 1.00 89.19 558 SER A O 1
ATOM 4202 N N . ASN A 1 559 ? -93.693 -0.213 2.703 1.00 79.06 559 ASN A N 1
ATOM 4203 C CA . ASN A 1 559 ? -95.143 -0.133 2.473 1.00 79.06 559 ASN A CA 1
ATOM 4204 C C . ASN A 1 559 ? -95.942 0.031 3.766 1.00 79.06 559 ASN A C 1
ATOM 4206 O O . ASN A 1 559 ? -95.483 -0.501 4.806 1.00 79.06 559 ASN A O 1
#

Solvent-accessible surface area (backbone atoms only — not comparable to full-atom values): 30623 Å² total; per-residue (Å²): 85,69,49,56,91,69,86,70,76,54,73,43,79,38,41,77,90,69,55,59,44,75,81,48,57,32,62,60,56,37,47,25,85,89,36,66,53,43,54,68,67,56,43,54,56,70,22,49,40,72,31,78,90,68,31,39,37,35,43,34,65,16,34,46,64,57,56,38,34,52,68,21,54,75,53,70,41,28,33,32,39,60,96,86,46,78,57,49,55,63,40,50,73,37,68,36,82,41,79,38,77,49,69,60,55,28,78,74,24,88,86,52,50,49,50,88,70,43,89,40,59,67,38,71,78,35,43,46,75,42,65,49,72,44,65,46,48,71,39,77,46,76,47,97,87,77,48,76,48,74,40,77,61,76,40,54,65,32,60,50,28,33,79,60,43,74,71,60,31,40,52,83,94,46,42,68,62,55,22,43,46,60,39,88,48,39,66,83,37,33,89,61,56,45,49,29,40,17,42,28,68,60,43,41,37,23,28,74,93,69,38,17,77,77,26,65,46,38,58,52,33,48,46,31,64,30,19,74,74,75,30,24,44,42,73,65,26,35,25,70,39,83,52,68,92,42,76,85,34,66,91,24,54,69,14,52,93,72,50,40,50,69,42,55,72,46,79,38,34,20,23,27,72,38,49,30,26,62,54,30,30,30,42,48,75,40,32,39,54,17,32,36,27,62,20,87,84,40,37,72,37,70,24,17,52,70,50,35,24,47,41,96,80,43,23,54,29,31,20,36,28,57,32,41,70,75,56,53,88,82,42,94,70,55,52,41,47,7,35,58,47,24,46,47,41,33,64,72,34,78,94,46,35,76,49,38,64,76,64,96,54,57,19,46,31,17,39,66,31,25,71,48,75,61,38,34,58,72,56,48,47,56,34,44,64,22,38,52,57,38,36,43,21,44,48,34,45,58,87,32,44,88,94,73,47,95,53,81,84,29,72,66,48,47,35,37,73,67,58,60,53,68,48,74,63,49,87,64,73,67,44,99,51,89,78,32,59,36,76,38,61,30,58,70,40,89,56,50,58,82,86,69,79,78,71,67,70,77,67,73,72,86,64,92,68,71,101,58,102,70,74,80,63,63,48,50,72,51,60,49,56,69,64,21,58,45,49,32,33,38,39,35,36,37,75,51,65,39,41,35,36,34,36,34,23,42,74,87,67,49,80,74,51,70,81,42,76,50,75,42,65,58,45,78,48,73,50,74,48,78,46,65,93,55,78,60,43,52,32,35,40,38,34,25,50,71,84,40,82,62,46,73,43,83,43,39,34,44,121